Protein AF-0000000085030542 (afdb_homodimer)

Sequence (670 aa):
MNASPTVVVIPGDGIGPEVIDAALKVVRAVLGDELEIVEEQAGYSLWKKRGVTIEDETIERCREADAMLFGACTTPEDPEAKSPIVTLRKELGLYANVRPARSWPVPRPVDTEFDLVIVRENTEGLYTGCECEIHDGVTVALRKISEEGTRRVAEVACDLAEERSGRVTIVHKANVLKLTCGTFKRVAAETVERRGLEWDDEYVDAAAYKLVREPDSFDVILTSNLFGDILSDLAAGLMGSLGLAPSANLGDDAALFEPVHGSAPDIAGKGIANPVAAILSAAMMLDHLGYGEEARIIERAVEEVLREGVRTPDLGGSATTEEVAEAIAERVATGMNASPTVVVIPGDGIGPEVIDAALKVVRAVLGDELEIVEEQAGYSLWKKRGVTIEDETIERCREADAMLFGACTTPEDPEAKSPIVTLRKELGLYANVRPARSWPVPRPVDTEFDLVIVRENTEGLYTGCECEIHDGVTVALRKISEEGTRRVAEVACDLAEERSGRVTIVHKANVLKLTCGTFKRVAAETVERRGLEWDDEYVDAAAYKLVREPDSFDVILTSNLFGDILSDLAAGLMGSLGLAPSANLGDDAALFEPVHGSAPDIAGKGIANPVAAILSAAMMLDHLGYGEEARIIERAVEEVLREGVRTPDLGGSATTEEVAEAIAERVATG

Solvent-accessible surface area (backbone atoms only — not comparable to full-atom values): 32019 Å² total; per-residue (Å²): 130,86,76,57,52,36,33,34,33,28,29,42,20,51,34,9,47,61,23,39,52,31,22,50,51,33,48,33,44,66,55,52,79,52,60,42,77,43,80,50,74,30,14,36,68,38,24,76,73,71,74,39,21,57,50,70,66,53,53,52,51,51,61,72,23,69,31,34,44,40,27,16,50,42,75,62,101,39,93,81,59,60,50,41,68,62,48,48,25,54,78,52,46,18,36,27,30,40,35,55,39,48,66,58,72,56,65,45,48,44,84,76,67,34,59,32,32,39,32,15,28,48,51,44,24,58,69,58,59,48,60,49,70,81,44,94,58,31,21,30,32,42,26,39,40,35,45,67,63,31,36,58,31,34,50,54,43,44,58,52,17,68,77,56,90,32,40,36,37,40,40,34,48,39,91,63,34,51,59,34,29,34,47,43,53,50,38,30,51,51,48,37,49,75,71,73,39,49,69,53,73,40,42,50,30,57,44,42,18,37,53,60,69,44,42,56,78,45,45,30,36,37,30,46,29,65,59,30,50,30,51,50,33,30,43,17,18,50,37,31,33,48,40,64,19,24,24,37,30,36,32,93,74,36,39,39,18,24,27,70,42,66,13,56,64,90,50,34,90,68,48,46,52,52,27,52,5,31,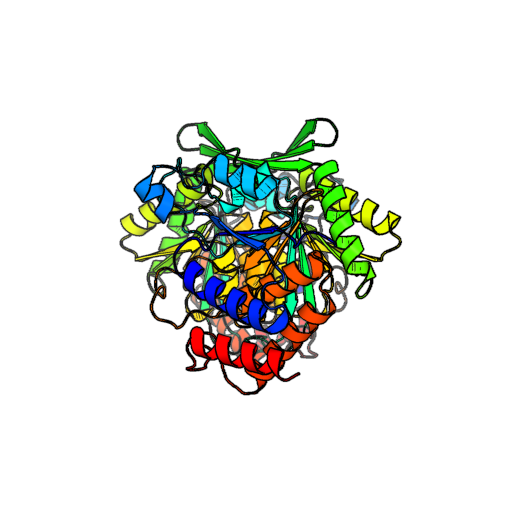33,49,8,48,25,52,46,32,36,75,73,69,36,45,69,59,20,50,42,45,54,51,22,47,50,52,37,38,60,71,55,53,26,24,50,77,57,74,29,79,34,34,25,63,53,38,30,50,52,29,21,53,40,40,58,69,107,131,86,74,58,52,36,31,33,33,29,29,42,20,51,34,8,47,60,22,38,52,32,21,51,51,33,48,34,46,66,54,51,79,52,59,41,78,43,79,50,75,31,13,37,68,37,25,75,73,70,72,39,23,55,50,70,66,55,54,52,52,51,61,72,23,69,32,34,42,40,28,16,50,42,74,61,101,38,94,81,60,60,50,42,69,62,45,49,25,54,77,53,44,18,36,27,30,41,35,55,39,48,65,58,71,55,65,47,48,44,84,75,68,34,58,32,34,39,32,15,28,47,51,44,24,59,71,58,58,48,59,49,70,81,44,94,58,31,22,32,33,42,27,38,38,37,46,66,63,31,37,59,33,33,51,55,44,44,59,53,17,66,77,56,92,30,40,37,38,41,40,36,46,40,92,61,34,51,60,34,31,34,47,41,52,50,38,30,50,52,47,37,49,74,71,73,39,49,70,53,72,41,41,49,32,56,44,42,16,38,50,60,69,44,42,57,77,45,46,28,36,37,29,45,29,65,60,29,50,31,50,50,34,29,43,17,18,51,38,33,34,50,40,62,19,24,25,36,30,36,33,94,74,36,41,38,18,25,26,69,42,67,13,57,64,91,49,35,89,68,46,45,51,52,28,53,4,32,34,50,8,48,25,52,47,32,36,75,72,69,37,47,69,61,20,50,42,46,55,52,21,47,51,50,38,37,59,72,57,54,26,25,49,78,58,75,29,80,34,33,25,64,53,38,29,50,53,29,21,52,42,40,58,67,107

Secondary structure (DSSP, 8-state):
-----EEEEEEESTTHHHHHHHHHHHHHHHHTT-SEEEE---SHHHHHHHS-SS-HHHHHHHHHSSEEEEEE-PPPS-TTPPPHHHHHHHHTT--EEEEEEE--SS--S--S--EEEEEEE-SSBGGG--EEEEETTEEEEEEEEEHHHHHHHHHHHHHHHHTTTSEEEEEE-TTTSTTHHHHHHHHHHHHHHHTT-EEEEEEHHHHHHHHHH-GGG-SEEEE-HHHHHHHHHHHHHHHT-GGG-EEEEE-SS-EEEEESS---GGGTTTT----HHHHHHHHHHHHHTT-HHHHHHHHHHHHHHHHTT---GGGT----HHHHHHHHHHHHHH-/-----EEEEEEESTTHHHHHHHHHHHHHHHHTT-SEEEE---SHHHHHHHS-SS-HHHHHHHHHSSEEEEEE-PPPS-TTPPPHHHHHHHHTT--EEEEEEE--SS--S--S--EEEEEEE-SSBGGG--EEEEETTEEEEEEEEEHHHHHHHHHHHHHHHHTTTSEEEEEE-TTTSTTHHHHHHHHHHHHHHHTT-EEEEEEHHHHHHHHHH-GGG-SEEEE-HHHHHHHHHHHHHHHT-GGG-EEEEE-SS-EEEEESS---GGGTTTT----HHHHHHHHHHHHHTT-HHHHHHHHHHHHHHHHTT---GGGT----HHHHHHHHHHHHHH-

Structure (mmCIF, N/CA/C/O backbone):
data_AF-0000000085030542-model_v1
#
loop_
_entity.id
_entity.type
_entity.pdbx_description
1 polymer 'Isopropylmalate dehydrogenase'
#
loop_
_atom_site.group_PDB
_atom_site.id
_atom_site.type_symbol
_atom_site.label_atom_id
_atom_site.label_alt_id
_atom_site.label_comp_id
_atom_site.label_asym_id
_atom_site.label_entity_id
_atom_site.label_seq_id
_atom_site.pdbx_PDB_ins_code
_atom_site.Cartn_x
_atom_site.Cartn_y
_atom_site.Cartn_z
_atom_site.occupancy
_atom_site.B_iso_or_equiv
_atom_site.auth_seq_id
_atom_site.auth_comp_id
_atom_site.auth_asym_id
_atom_site.auth_atom_id
_atom_site.pdbx_PDB_model_num
ATOM 1 N N . MET A 1 1 ? -5.758 -44.656 -20.094 1 42.31 1 MET A N 1
ATOM 2 C CA . MET A 1 1 ? -4.5 -44.188 -19.516 1 42.31 1 MET A CA 1
ATOM 3 C C . MET A 1 1 ? -4.441 -42.688 -19.5 1 42.31 1 MET A C 1
ATOM 5 O O . MET A 1 1 ? -4.555 -42.031 -20.531 1 42.31 1 MET A O 1
ATOM 9 N N . ASN A 1 2 ? -4.828 -41.844 -18.453 1 54.31 2 ASN A N 1
ATOM 10 C CA . ASN A 1 2 ? -5.102 -40.406 -18.438 1 54.31 2 ASN A CA 1
ATOM 11 C C . ASN A 1 2 ? -3.885 -39.594 -18.891 1 54.31 2 ASN A C 1
ATOM 13 O O . ASN A 1 2 ? -2.76 -39.906 -18.484 1 54.31 2 ASN A O 1
ATOM 17 N N . ALA A 1 3 ? -3.895 -38.969 -20.156 1 78.62 3 ALA A N 1
ATOM 18 C CA . ALA A 1 3 ? -2.787 -38.281 -20.812 1 78.62 3 ALA A CA 1
ATOM 19 C C . ALA A 1 3 ? -2.041 -37.375 -19.828 1 78.62 3 ALA A C 1
ATOM 21 O O . ALA A 1 3 ? -2.643 -36.844 -18.891 1 78.62 3 ALA A O 1
ATOM 22 N N . SER A 1 4 ? -0.827 -37.625 -19.766 1 91.75 4 SER A N 1
ATOM 23 C CA . SER A 1 4 ? 0.028 -36.75 -18.969 1 91.75 4 SER A CA 1
ATOM 24 C C . SER A 1 4 ? -0.328 -35.281 -19.172 1 91.75 4 SER A C 1
ATOM 26 O O . SER A 1 4 ? -0.49 -34.844 -20.297 1 91.75 4 SER A O 1
ATOM 28 N N . PRO A 1 5 ? -0.585 -34.594 -18.094 1 97.38 5 PRO A N 1
ATOM 29 C CA . PRO A 1 5 ? -0.871 -33.156 -18.25 1 97.38 5 PRO A CA 1
ATOM 30 C C . PRO A 1 5 ? 0.25 -32.406 -18.984 1 97.38 5 PRO A C 1
ATOM 32 O O . PRO A 1 5 ? 1.43 -32.688 -18.734 1 97.38 5 PRO A O 1
ATOM 35 N N . THR A 1 6 ? -0.112 -31.578 -19.844 1 98.31 6 THR A N 1
ATOM 36 C CA . THR A 1 6 ? 0.833 -30.719 -20.547 1 98.31 6 THR A CA 1
ATOM 37 C C . THR A 1 6 ? 1.009 -29.391 -19.828 1 98.31 6 THR A C 1
ATOM 39 O O . THR A 1 6 ? 0.031 -28.672 -19.562 1 98.31 6 THR A O 1
ATOM 42 N N . VAL A 1 7 ? 2.221 -29.047 -19.516 1 98.69 7 VAL A N 1
ATOM 43 C CA . VAL A 1 7 ? 2.549 -27.797 -18.844 1 98.69 7 VAL A CA 1
ATOM 44 C C . VAL A 1 7 ? 3.467 -26.953 -19.734 1 98.69 7 VAL A C 1
ATOM 46 O O . VAL A 1 7 ? 4.539 -27.406 -20.125 1 98.69 7 VAL A O 1
ATOM 49 N N . VAL A 1 8 ? 3.033 -25.766 -20.047 1 98.81 8 VAL A N 1
ATOM 50 C CA . VAL A 1 8 ? 3.912 -24.812 -20.719 1 98.81 8 VAL A CA 1
ATOM 51 C C . VAL A 1 8 ? 4.766 -24.078 -19.688 1 98.81 8 VAL A C 1
ATOM 53 O O . VAL A 1 8 ? 4.242 -23.516 -18.734 1 98.81 8 VAL A O 1
ATOM 56 N N . VAL A 1 9 ? 6.02 -24.141 -19.891 1 98.81 9 VAL A N 1
ATOM 57 C CA . VAL A 1 9 ? 6.965 -23.469 -19 1 98.81 9 VAL A CA 1
ATOM 58 C C . VAL A 1 9 ? 7.621 -22.297 -19.719 1 98.81 9 VAL A C 1
ATOM 60 O O . VAL A 1 9 ? 8.156 -22.469 -20.812 1 98.81 9 VAL A O 1
ATOM 63 N N . ILE A 1 10 ? 7.543 -21.141 -19.109 1 98.5 10 ILE A N 1
ATOM 64 C CA . ILE A 1 10 ? 8.18 -19.938 -19.625 1 98.5 10 ILE A CA 1
ATOM 65 C C . ILE A 1 10 ? 9.133 -19.359 -18.578 1 98.5 10 ILE A C 1
ATOM 67 O O . ILE A 1 10 ? 8.727 -18.562 -17.719 1 98.5 10 ILE A O 1
ATOM 71 N N . PRO A 1 11 ? 10.367 -19.672 -18.672 1 98.25 11 PRO A N 1
ATOM 72 C CA . PRO A 1 11 ? 11.312 -19.203 -17.656 1 98.25 11 PRO A CA 1
ATOM 73 C C . PRO A 1 11 ? 11.438 -17.688 -17.625 1 98.25 11 PRO A C 1
ATOM 75 O O . PRO A 1 11 ? 11.547 -17.094 -16.562 1 98.25 11 PRO A O 1
ATOM 78 N N . GLY A 1 12 ? 11.438 -17.078 -18.797 1 97.06 12 GLY A N 1
ATOM 79 C CA . GLY A 1 12 ? 11.461 -15.625 -18.906 1 97.06 12 GLY A CA 1
ATOM 80 C C . GLY A 1 12 ? 12.852 -15.039 -18.781 1 97.06 12 GLY A C 1
ATOM 81 O O . GLY A 1 12 ? 13.781 -15.484 -19.438 1 97.06 12 GLY A O 1
ATOM 82 N N . ASP A 1 13 ? 13.031 -14 -18.016 1 97.44 13 ASP A N 1
ATOM 83 C CA . ASP A 1 13 ? 14.242 -13.18 -17.984 1 97.44 13 ASP A CA 1
ATOM 84 C C . ASP A 1 13 ? 14.82 -13.141 -16.562 1 97.44 13 ASP A C 1
ATOM 86 O O . ASP A 1 13 ? 14.156 -13.523 -15.602 1 97.44 13 ASP A O 1
ATOM 90 N N . GLY A 1 14 ? 16.094 -12.648 -16.469 1 97.25 14 GLY A N 1
ATOM 91 C CA . GLY A 1 14 ? 16.719 -12.469 -15.18 1 97.25 14 GLY A CA 1
ATOM 92 C C . GLY A 1 14 ? 16.906 -13.766 -14.414 1 97.25 14 GLY A C 1
ATOM 93 O O . GLY A 1 14 ? 17.453 -14.734 -14.945 1 97.25 14 GLY A O 1
ATOM 94 N N . ILE A 1 15 ? 16.359 -13.734 -13.211 1 98.44 15 ILE A N 1
ATOM 95 C CA . ILE A 1 15 ? 16.531 -14.906 -12.367 1 98.44 15 ILE A CA 1
ATOM 96 C C . ILE A 1 15 ? 15.508 -15.977 -12.75 1 98.44 15 ILE A C 1
ATOM 98 O O . ILE A 1 15 ? 15.539 -17.094 -12.219 1 98.44 15 ILE A O 1
ATOM 102 N N . GLY A 1 16 ? 14.586 -15.68 -13.664 1 98.31 16 GLY A N 1
ATOM 103 C CA . GLY A 1 16 ? 13.516 -16.578 -14.055 1 98.31 16 GLY A CA 1
ATOM 104 C C . GLY A 1 16 ? 14.008 -17.969 -14.406 1 98.31 16 GLY A C 1
ATOM 105 O O . GLY A 1 16 ? 13.562 -18.953 -13.82 1 98.31 16 GLY A O 1
ATOM 106 N N . PRO A 1 17 ? 14.961 -18.062 -15.328 1 98.06 17 PRO A N 1
ATOM 107 C CA . PRO A 1 17 ? 15.484 -19.375 -15.719 1 98.06 17 PRO A CA 1
ATOM 108 C C . PRO A 1 17 ? 16.047 -20.156 -14.531 1 98.06 17 PRO A C 1
ATOM 110 O O . PRO A 1 17 ? 15.797 -21.359 -14.406 1 98.06 17 PRO A O 1
ATOM 113 N N . GLU A 1 18 ? 16.734 -19.5 -13.602 1 98.5 18 GLU A N 1
ATOM 114 C CA . GLU A 1 18 ? 17.344 -20.172 -12.469 1 98.5 18 GLU A CA 1
ATOM 115 C C . GLU A 1 18 ? 16.297 -20.719 -11.516 1 98.5 18 GLU A C 1
ATOM 117 O O . GLU A 1 18 ? 16.391 -21.875 -11.094 1 98.5 18 GLU A O 1
ATOM 122 N N . VAL A 1 19 ? 15.273 -19.953 -11.219 1 98.81 19 VAL A N 1
ATOM 123 C CA . VAL A 1 19 ? 14.312 -20.375 -10.211 1 98.81 19 VAL A CA 1
ATOM 124 C C . VAL A 1 19 ? 13.344 -21.391 -10.805 1 98.81 19 VAL A C 1
ATOM 126 O O . VAL A 1 19 ? 12.867 -22.297 -10.109 1 98.81 19 VAL A O 1
ATOM 129 N N . ILE A 1 20 ? 13.062 -21.281 -12.109 1 98.81 20 ILE A N 1
ATOM 130 C CA . ILE A 1 20 ? 12.195 -22.25 -12.766 1 98.81 20 ILE A CA 1
ATOM 131 C C . ILE A 1 20 ? 12.898 -23.594 -12.859 1 98.81 20 ILE A C 1
ATOM 133 O O . ILE A 1 20 ? 12.281 -24.656 -12.648 1 98.81 20 ILE A O 1
ATOM 137 N N . ASP A 1 21 ? 14.203 -23.547 -13.203 1 98.62 21 ASP A N 1
ATOM 138 C CA . ASP A 1 21 ? 14.977 -24.781 -13.203 1 98.62 21 ASP A CA 1
ATOM 139 C C . ASP A 1 21 ? 14.922 -25.469 -11.836 1 98.62 21 ASP A C 1
ATOM 141 O O . ASP A 1 21 ? 14.766 -26.688 -11.75 1 98.62 21 ASP A O 1
ATOM 145 N N . ALA A 1 22 ? 15.07 -24.688 -10.812 1 98.88 22 ALA A N 1
ATOM 146 C CA . ALA A 1 22 ? 14.992 -25.203 -9.445 1 98.88 22 ALA A CA 1
ATOM 147 C C . ALA A 1 22 ? 13.625 -25.828 -9.18 1 98.88 22 ALA A C 1
ATOM 149 O O . ALA A 1 22 ? 13.539 -26.922 -8.602 1 98.88 22 ALA A O 1
ATOM 150 N N . ALA A 1 23 ? 12.562 -25.156 -9.562 1 98.88 23 ALA A N 1
ATOM 151 C CA . ALA A 1 23 ? 11.211 -25.641 -9.352 1 98.88 23 ALA A CA 1
ATOM 152 C C . ALA A 1 23 ? 10.984 -26.969 -10.078 1 98.88 23 ALA A C 1
ATOM 154 O O . ALA A 1 23 ? 10.406 -27.906 -9.516 1 98.88 23 ALA A O 1
ATOM 155 N N . LEU A 1 24 ? 11.461 -27.047 -11.328 1 98.75 24 LEU A N 1
ATOM 156 C CA . LEU A 1 24 ? 11.266 -28.25 -12.125 1 98.75 24 LEU A CA 1
ATOM 157 C C . LEU A 1 24 ? 12.055 -29.422 -11.547 1 98.75 24 LEU A C 1
ATOM 159 O O . LEU A 1 24 ? 11.617 -30.578 -11.617 1 98.75 24 LEU A O 1
ATOM 163 N N . LYS A 1 25 ? 13.242 -29.109 -10.992 1 98.5 25 LYS A N 1
ATOM 164 C CA . LYS A 1 25 ? 14.016 -30.141 -10.312 1 98.5 25 LYS A CA 1
ATOM 165 C C . LYS A 1 25 ? 13.211 -30.781 -9.188 1 98.5 25 LYS A C 1
ATOM 167 O O . LYS A 1 25 ? 13.18 -32 -9.055 1 98.5 25 LYS A O 1
ATOM 172 N N . VAL A 1 26 ? 12.586 -29.969 -8.398 1 98.81 26 VAL A N 1
ATOM 173 C CA . VAL A 1 26 ? 11.797 -30.438 -7.266 1 98.81 26 VAL A CA 1
ATOM 174 C C . VAL A 1 26 ? 10.578 -31.203 -7.77 1 98.81 26 VAL A C 1
ATOM 176 O O . VAL A 1 26 ? 10.211 -32.25 -7.215 1 98.81 26 VAL A O 1
ATOM 179 N N . VAL A 1 27 ? 9.898 -30.719 -8.82 1 98.62 27 VAL A N 1
ATOM 180 C CA . VAL A 1 27 ? 8.734 -31.375 -9.406 1 98.62 27 VAL A CA 1
ATOM 181 C C . VAL A 1 27 ? 9.109 -32.75 -9.906 1 98.62 27 VAL A C 1
ATOM 183 O O . VAL A 1 27 ? 8.375 -33.719 -9.68 1 98.62 27 VAL A O 1
ATOM 186 N N . ARG A 1 28 ? 10.266 -32.875 -10.57 1 97.69 28 ARG A N 1
ATOM 187 C CA . ARG A 1 28 ? 10.727 -34.156 -11.094 1 97.69 28 ARG A CA 1
ATOM 188 C C . ARG A 1 28 ? 11.031 -35.125 -9.961 1 97.69 28 ARG A C 1
ATOM 190 O O . ARG A 1 28 ? 10.82 -36.344 -10.102 1 97.69 28 ARG A O 1
ATOM 197 N N . ALA A 1 29 ? 11.477 -34.562 -8.875 1 97.94 29 ALA A N 1
ATOM 198 C CA . ALA A 1 29 ? 11.812 -35.406 -7.727 1 97.94 29 ALA A CA 1
ATOM 199 C C . ALA A 1 29 ? 10.562 -36.062 -7.156 1 97.94 29 ALA A C 1
ATOM 201 O O . ALA A 1 29 ? 10.633 -37.188 -6.617 1 97.94 29 ALA A O 1
ATOM 202 N N . VAL A 1 30 ? 9.453 -35.406 -7.277 1 96.44 30 VAL A N 1
ATOM 203 C CA . VAL A 1 30 ? 8.266 -35.938 -6.621 1 96.44 30 VAL A CA 1
ATOM 204 C C . VAL A 1 30 ? 7.402 -36.688 -7.637 1 96.44 30 VAL A C 1
ATOM 206 O O . VAL A 1 30 ? 6.746 -37.656 -7.297 1 96.44 30 VAL A O 1
ATOM 209 N N . LEU A 1 31 ? 7.441 -36.312 -8.969 1 96.19 31 LEU A N 1
ATOM 210 C CA . LEU A 1 31 ? 6.508 -36.844 -9.938 1 96.19 31 LEU A CA 1
ATOM 211 C C . LEU A 1 31 ? 7.25 -37.594 -11.039 1 96.19 31 LEU A C 1
ATOM 213 O O . LEU A 1 31 ? 6.629 -38.25 -11.883 1 96.19 31 LEU A O 1
ATOM 217 N N . GLY A 1 32 ? 8.539 -37.531 -11.039 1 94.81 32 GLY A N 1
ATOM 218 C CA . GLY A 1 32 ? 9.273 -38.094 -12.164 1 94.81 32 GLY A CA 1
ATOM 219 C C . GLY A 1 32 ? 8.969 -37.406 -13.477 1 94.81 32 GLY A C 1
ATOM 220 O O . GLY A 1 32 ? 9.023 -36.156 -13.562 1 94.81 32 GLY A O 1
ATOM 221 N N . ASP A 1 33 ? 8.633 -38.188 -14.492 1 93.31 33 ASP A N 1
ATOM 222 C CA . ASP A 1 33 ? 8.383 -37.625 -15.82 1 93.31 33 ASP A CA 1
ATOM 223 C C . ASP A 1 33 ? 6.891 -37.656 -16.141 1 93.31 33 ASP A C 1
ATOM 225 O O . ASP A 1 33 ? 6.504 -37.781 -17.312 1 93.31 33 ASP A O 1
ATOM 229 N N . GLU A 1 34 ? 6.121 -37.5 -15.172 1 94.56 34 GLU A N 1
ATOM 230 C CA . GLU A 1 34 ? 4.672 -37.594 -15.328 1 94.56 34 GLU A CA 1
ATOM 231 C C . GLU A 1 34 ? 4.117 -36.406 -16.094 1 94.56 34 GLU A C 1
ATOM 233 O O . GLU A 1 34 ? 3.062 -36.5 -16.719 1 94.56 34 GLU A O 1
ATOM 238 N N . LEU A 1 35 ? 4.75 -35.281 -16.047 1 97.25 35 LEU A N 1
ATOM 239 C CA . LEU A 1 35 ? 4.281 -34.062 -16.719 1 97.25 35 LEU A CA 1
ATOM 240 C C . LEU A 1 35 ? 4.961 -33.906 -18.078 1 97.25 35 LEU A C 1
ATOM 242 O O . LEU A 1 35 ? 6.156 -34.188 -18.219 1 97.25 35 LEU A O 1
ATOM 246 N N . GLU A 1 36 ? 4.211 -33.625 -19.047 1 97.81 36 GLU A N 1
ATOM 247 C CA . GLU A 1 36 ? 4.777 -33.188 -20.328 1 97.81 36 GLU A CA 1
ATOM 248 C C . GLU A 1 36 ? 5.113 -31.688 -20.297 1 97.81 36 GLU A C 1
ATOM 250 O O . GLU A 1 36 ? 4.211 -30.844 -20.266 1 97.81 36 GLU A O 1
ATOM 255 N N . ILE A 1 37 ? 6.352 -31.375 -20.391 1 97.88 37 ILE A N 1
ATOM 256 C CA . ILE A 1 37 ? 6.801 -30 -20.266 1 97.88 37 ILE A CA 1
ATOM 257 C C . ILE A 1 37 ? 7.105 -29.422 -21.656 1 97.88 37 ILE A C 1
ATOM 259 O O . ILE A 1 37 ? 7.859 -30.016 -22.422 1 97.88 37 ILE A O 1
ATOM 263 N N . VAL A 1 38 ? 6.516 -28.328 -21.969 1 98.19 38 VAL A N 1
ATOM 264 C CA . VAL A 1 38 ? 6.797 -27.578 -23.188 1 98.19 38 VAL A CA 1
ATOM 265 C C . VAL A 1 38 ? 7.383 -26.219 -22.844 1 98.19 38 VAL A C 1
ATOM 267 O O . VAL A 1 38 ? 6.711 -25.391 -22.219 1 98.19 38 VAL A O 1
ATOM 270 N N . GLU A 1 39 ? 8.578 -25.969 -23.266 1 98.06 39 GLU A N 1
ATOM 271 C CA . GLU A 1 39 ? 9.227 -24.703 -22.938 1 98.06 39 GLU A CA 1
ATOM 272 C C . GLU A 1 39 ? 8.984 -23.656 -24.016 1 98.06 39 GLU A C 1
ATOM 274 O O . GLU A 1 39 ? 9.055 -23.953 -25.203 1 98.06 39 GLU A O 1
ATOM 279 N N . GLU A 1 40 ? 8.602 -22.484 -23.656 1 97.88 40 GLU A N 1
ATOM 280 C CA . GLU A 1 40 ? 8.391 -21.344 -24.531 1 97.88 40 GLU A CA 1
ATOM 281 C C . GLU A 1 40 ? 9.188 -20.125 -24.062 1 97.88 40 GLU A C 1
ATOM 283 O O . GLU A 1 40 ? 9.672 -20.094 -22.938 1 97.88 40 GLU A O 1
ATOM 288 N N . GLN A 1 41 ? 9.305 -19.188 -24.969 1 96.56 41 GLN A N 1
ATOM 289 C CA . GLN A 1 41 ? 10.047 -17.969 -24.672 1 96.56 41 GLN A CA 1
ATOM 290 C C . GLN A 1 41 ? 9.109 -16.766 -24.594 1 96.56 41 GLN A C 1
ATOM 292 O O . GLN A 1 41 ? 8.125 -16.688 -25.344 1 96.56 41 GLN A O 1
ATOM 297 N N . ALA A 1 42 ? 9.438 -15.867 -23.719 1 96.81 42 ALA A N 1
ATOM 298 C CA . ALA A 1 42 ? 8.766 -14.578 -23.594 1 96.81 42 ALA A CA 1
ATOM 299 C C . ALA A 1 42 ? 9.625 -13.578 -22.828 1 96.81 42 ALA A C 1
ATOM 301 O O . ALA A 1 42 ? 10.547 -13.969 -22.109 1 96.81 42 ALA A O 1
ATOM 302 N N . GLY A 1 43 ? 9.336 -12.297 -23.016 1 95.44 43 GLY A N 1
ATOM 303 C CA . GLY A 1 43 ? 10 -11.258 -22.25 1 95.44 43 GLY A CA 1
ATOM 304 C C . GLY A 1 43 ? 11.047 -10.5 -23.031 1 95.44 43 GLY A C 1
ATOM 305 O O . GLY A 1 43 ? 10.945 -10.375 -24.25 1 95.44 43 GLY A O 1
ATOM 306 N N . TYR A 1 44 ? 11.961 -9.953 -22.297 1 94.81 44 TYR A N 1
ATOM 307 C CA . TYR A 1 44 ? 12.969 -9.039 -22.828 1 94.81 44 TYR A CA 1
ATOM 308 C C . TYR A 1 44 ? 13.859 -9.742 -23.844 1 94.81 44 TYR A C 1
ATOM 310 O O . TYR A 1 44 ? 14.18 -9.18 -24.891 1 94.81 44 TYR A O 1
ATOM 318 N N . SER A 1 45 ? 14.242 -10.922 -23.5 1 93 45 SER A N 1
ATOM 319 C CA . SER A 1 45 ? 15.133 -11.656 -24.391 1 93 45 SER A CA 1
ATOM 320 C C . SER A 1 45 ? 14.477 -11.898 -25.75 1 93 45 SER A C 1
ATOM 322 O O . SER A 1 45 ? 15.133 -11.797 -26.797 1 93 45 SER A O 1
ATOM 324 N N . LEU A 1 46 ? 13.219 -12.25 -25.766 1 95.19 46 LEU A N 1
ATOM 325 C CA . LEU A 1 46 ? 12.492 -12.438 -27.016 1 95.19 46 LEU A CA 1
ATOM 326 C C . LEU A 1 46 ? 12.328 -11.117 -27.75 1 95.19 46 LEU A C 1
ATOM 328 O O . LEU A 1 46 ? 12.461 -11.062 -28.969 1 95.19 46 LEU A O 1
ATOM 332 N N . TRP A 1 47 ? 12.016 -10.07 -27 1 95.5 47 TRP A N 1
ATOM 333 C CA . TRP A 1 47 ? 11.859 -8.742 -27.578 1 95.5 47 TRP A CA 1
ATOM 334 C C . TRP A 1 47 ? 13.133 -8.297 -28.281 1 95.5 47 TRP A C 1
ATOM 336 O O . TRP A 1 47 ? 13.086 -7.734 -29.375 1 95.5 47 TRP A O 1
ATOM 346 N N . LYS A 1 48 ? 14.273 -8.5 -27.688 1 94.38 48 LYS A N 1
ATOM 347 C CA . LYS A 1 48 ? 15.562 -8.148 -28.297 1 94.38 48 LYS A CA 1
ATOM 348 C C . LYS A 1 48 ? 15.781 -8.891 -29.609 1 94.38 48 LYS A C 1
ATOM 350 O O . LYS A 1 48 ? 16.359 -8.344 -30.547 1 94.38 48 LYS A O 1
ATOM 355 N N . LYS A 1 49 ? 15.32 -10.094 -29.641 1 94.81 49 LYS A N 1
ATOM 356 C CA . LYS A 1 49 ? 15.578 -10.961 -30.781 1 94.81 49 LYS A CA 1
ATOM 357 C C . LYS A 1 49 ? 14.555 -10.734 -31.891 1 94.81 49 LYS A C 1
ATOM 359 O O . LYS A 1 49 ? 14.898 -10.766 -33.062 1 94.81 49 LYS A O 1
ATOM 364 N N . ARG A 1 50 ? 13.312 -10.578 -31.484 1 94.56 50 ARG A N 1
ATOM 365 C CA . ARG A 1 50 ? 12.258 -10.664 -32.5 1 94.56 50 ARG A CA 1
ATOM 366 C C . ARG A 1 50 ? 11.383 -9.422 -32.469 1 94.56 50 ARG A C 1
ATOM 368 O O . ARG A 1 50 ? 10.469 -9.289 -33.281 1 94.56 50 ARG A O 1
ATOM 375 N N . GLY A 1 51 ? 11.516 -8.555 -31.516 1 93.38 51 GLY A N 1
ATOM 376 C CA . GLY A 1 51 ? 10.773 -7.301 -31.469 1 93.38 51 GLY A CA 1
ATOM 377 C C . GLY A 1 51 ? 9.445 -7.414 -30.734 1 93.38 51 GLY A C 1
ATOM 378 O O . GLY A 1 51 ? 8.695 -6.441 -30.641 1 93.38 51 GLY A O 1
ATOM 379 N N . VAL A 1 52 ? 9.156 -8.672 -30.219 1 94.69 52 VAL A N 1
ATOM 380 C CA . VAL A 1 52 ? 7.938 -8.867 -29.453 1 94.69 52 VAL A CA 1
ATOM 381 C C . VAL A 1 52 ? 8.273 -9.539 -28.125 1 94.69 52 VAL A C 1
ATOM 383 O O . VAL A 1 52 ? 9.266 -10.266 -28.016 1 94.69 52 VAL A O 1
ATOM 386 N N . THR A 1 53 ? 7.457 -9.281 -27.125 1 95.94 53 THR A N 1
ATOM 387 C CA . THR A 1 53 ? 7.723 -9.852 -25.812 1 95.94 53 THR A CA 1
ATOM 388 C C . THR A 1 53 ? 7.043 -11.211 -25.672 1 95.94 53 THR A C 1
ATOM 390 O O . THR A 1 53 ? 7.355 -11.969 -24.75 1 95.94 53 THR A O 1
ATOM 393 N N . ILE A 1 54 ? 6.137 -11.531 -26.547 1 96.81 54 ILE A N 1
ATOM 394 C CA . ILE A 1 54 ? 5.441 -12.812 -26.547 1 96.81 54 ILE A CA 1
ATOM 395 C C . ILE A 1 54 ? 4.824 -13.055 -27.938 1 96.81 54 ILE A C 1
ATOM 397 O O . ILE A 1 54 ? 4.297 -12.125 -28.547 1 96.81 54 ILE A O 1
ATOM 401 N N . GLU A 1 55 ? 4.91 -14.227 -28.406 1 96.81 55 GLU A N 1
ATOM 402 C CA . GLU A 1 55 ? 4.379 -14.594 -29.719 1 96.81 55 GLU A CA 1
ATOM 403 C C . GLU A 1 55 ? 2.961 -15.141 -29.609 1 96.81 55 GLU A C 1
ATOM 405 O O . GLU A 1 55 ? 2.604 -15.758 -28.609 1 96.81 55 GLU A O 1
ATOM 410 N N . ASP A 1 56 ? 2.199 -14.945 -30.672 1 97.12 56 ASP A N 1
ATOM 411 C CA . ASP A 1 56 ? 0.836 -15.461 -30.719 1 97.12 56 ASP A CA 1
ATOM 412 C C . ASP A 1 56 ? 0.821 -16.984 -30.578 1 97.12 56 ASP A C 1
ATOM 414 O O . ASP A 1 56 ? -0.079 -17.547 -29.938 1 97.12 56 ASP A O 1
ATOM 418 N N . GLU A 1 57 ? 1.809 -17.562 -31.156 1 97.5 57 GLU A N 1
ATOM 419 C CA . GLU A 1 57 ? 1.91 -19.016 -31.062 1 97.5 57 GLU A CA 1
ATOM 420 C C . GLU A 1 57 ? 2.092 -19.484 -29.625 1 97.5 57 GLU A C 1
ATOM 422 O O . GLU A 1 57 ? 1.552 -20.516 -29.219 1 97.5 57 GLU A O 1
ATOM 427 N N . THR A 1 58 ? 2.904 -18.75 -28.906 1 97.81 58 THR A N 1
ATOM 428 C CA . THR A 1 58 ? 3.098 -19.062 -27.484 1 97.81 58 THR A CA 1
ATOM 429 C C . THR A 1 58 ? 1.781 -18.938 -26.734 1 97.81 58 THR A C 1
ATOM 431 O O . THR A 1 58 ? 1.46 -19.797 -25.891 1 97.81 58 THR A O 1
ATOM 434 N N . ILE A 1 59 ? 0.994 -17.906 -26.969 1 98.19 59 ILE A N 1
ATOM 435 C CA . ILE A 1 59 ? -0.296 -17.688 -26.312 1 98.19 59 ILE A CA 1
ATOM 436 C C . ILE A 1 59 ? -1.229 -18.859 -26.625 1 98.19 59 ILE A C 1
ATOM 438 O O . ILE A 1 59 ? -1.932 -19.359 -25.75 1 98.19 59 ILE A O 1
ATOM 442 N N . GLU A 1 60 ? -1.214 -19.297 -27.875 1 98 60 GLU A N 1
ATOM 443 C CA . GLU A 1 60 ? -2.057 -20.422 -28.281 1 98 60 GLU A CA 1
ATOM 444 C C . GLU A 1 60 ? -1.646 -21.703 -27.578 1 98 60 GLU A C 1
ATOM 446 O O . GLU A 1 60 ? -2.498 -22.516 -27.203 1 98 60 GLU A O 1
ATOM 451 N N . ARG A 1 61 ? -0.355 -21.922 -27.484 1 98.06 61 ARG A N 1
ATOM 452 C CA . ARG A 1 61 ? 0.122 -23.109 -26.766 1 98.06 61 ARG A CA 1
ATOM 453 C C . ARG A 1 61 ? -0.298 -23.062 -25.297 1 98.06 61 ARG A C 1
ATOM 455 O O . ARG A 1 61 ? -0.654 -24.078 -24.719 1 98.06 61 ARG A O 1
ATOM 462 N N . CYS A 1 62 ? -0.204 -21.891 -24.75 1 98.44 62 CYS A N 1
ATOM 463 C CA . CYS A 1 62 ? -0.635 -21.703 -23.359 1 98.44 62 CYS A CA 1
ATOM 464 C C . CYS A 1 62 ? -2.121 -22 -23.203 1 98.44 62 CYS A C 1
ATOM 466 O O . CYS A 1 62 ? -2.539 -22.609 -22.219 1 98.44 62 CYS A O 1
ATOM 468 N N . ARG A 1 63 ? -2.9 -21.562 -24.156 1 97.81 63 ARG A N 1
ATOM 469 C CA . ARG A 1 63 ? -4.344 -21.781 -24.141 1 97.81 63 ARG A CA 1
ATOM 470 C C . ARG A 1 63 ? -4.684 -23.266 -24.156 1 97.81 63 ARG A C 1
ATOM 472 O O . ARG A 1 63 ? -5.672 -23.688 -23.547 1 97.81 63 ARG A O 1
ATOM 479 N N . GLU A 1 64 ? -3.904 -24.078 -24.828 1 97.19 64 GLU A N 1
ATOM 480 C CA . GLU A 1 64 ? -4.176 -25.5 -25.016 1 97.19 64 GLU A CA 1
ATOM 481 C C . GLU A 1 64 ? -3.594 -26.328 -23.875 1 97.19 64 GLU A C 1
ATOM 483 O O . GLU A 1 64 ? -3.953 -27.484 -23.703 1 97.19 64 GLU A O 1
ATOM 488 N N . ALA A 1 65 ? -2.725 -25.734 -23.109 1 98.25 65 ALA A N 1
ATOM 489 C CA . ALA A 1 65 ? -2.033 -26.453 -22.047 1 98.25 65 ALA A CA 1
ATOM 490 C C . ALA A 1 65 ? -2.943 -26.656 -20.828 1 98.25 65 ALA A C 1
ATOM 492 O O . ALA A 1 65 ? -3.947 -25.953 -20.688 1 98.25 65 ALA A O 1
ATOM 493 N N . ASP A 1 66 ? -2.592 -27.625 -20 1 98.44 66 ASP A N 1
ATOM 494 C CA . ASP A 1 66 ? -3.344 -27.875 -18.781 1 98.44 66 ASP A CA 1
ATOM 495 C C . ASP A 1 66 ? -2.955 -26.875 -17.688 1 98.44 66 ASP A C 1
ATOM 497 O O . ASP A 1 66 ? -3.746 -26.578 -16.797 1 98.44 66 ASP A O 1
ATOM 501 N N . ALA A 1 67 ? -1.759 -26.344 -17.766 1 98.69 67 ALA A N 1
ATOM 502 C CA . ALA A 1 67 ? -1.261 -25.328 -16.844 1 98.69 67 ALA A CA 1
ATOM 503 C C . ALA A 1 67 ? -0.013 -24.641 -17.406 1 98.69 67 ALA A C 1
ATOM 505 O O . ALA A 1 67 ? 0.582 -25.125 -18.375 1 98.69 67 ALA A O 1
ATOM 506 N N . MET A 1 68 ? 0.333 -23.516 -16.812 1 98.88 68 MET A N 1
ATOM 507 C CA . MET A 1 68 ? 1.552 -22.797 -17.156 1 98.88 68 MET A CA 1
ATOM 508 C C . MET A 1 68 ? 2.391 -22.5 -15.922 1 98.88 68 MET A C 1
ATOM 510 O O . MET A 1 68 ? 1.848 -22.219 -14.852 1 98.88 68 MET A O 1
ATOM 514 N N . LEU A 1 69 ? 3.648 -22.609 -16.031 1 98.88 69 LEU A N 1
ATOM 515 C CA . LEU A 1 69 ? 4.613 -22.156 -15.047 1 98.88 69 LEU A CA 1
ATOM 516 C C . LEU A 1 69 ? 5.508 -21.062 -15.617 1 98.88 69 LEU A C 1
ATOM 518 O O . LEU A 1 69 ? 6.211 -21.281 -16.609 1 98.88 69 LEU A O 1
ATOM 522 N N . PHE A 1 70 ? 5.406 -19.906 -15.008 1 98.75 70 PHE A N 1
ATOM 523 C CA . PHE A 1 70 ? 6.066 -18.719 -15.516 1 98.75 70 PHE A CA 1
ATOM 524 C C . PHE A 1 70 ? 7.117 -18.219 -14.531 1 98.75 70 PHE A C 1
ATOM 526 O O . PHE A 1 70 ? 6.855 -18.125 -13.336 1 98.75 70 PHE A O 1
ATOM 533 N N . GLY A 1 71 ? 8.344 -17.906 -14.992 1 98.19 71 GLY A N 1
ATOM 534 C CA . GLY A 1 71 ? 9.406 -17.406 -14.133 1 98.19 71 GLY A CA 1
ATOM 535 C C . GLY A 1 71 ? 9.289 -15.93 -13.836 1 98.19 71 GLY A C 1
ATOM 536 O O . GLY A 1 71 ? 8.641 -15.531 -12.867 1 98.19 71 GLY A O 1
ATOM 537 N N . ALA A 1 72 ? 9.906 -15.117 -14.633 1 96.44 72 ALA A N 1
ATOM 538 C CA . ALA A 1 72 ? 9.859 -13.664 -14.5 1 96.44 72 ALA A CA 1
ATOM 539 C C . ALA A 1 72 ? 10.141 -12.984 -15.844 1 96.44 72 ALA A C 1
ATOM 541 O O . ALA A 1 72 ? 10.688 -13.609 -16.75 1 96.44 72 ALA A O 1
ATOM 542 N N . CYS A 1 73 ? 9.688 -11.797 -15.953 1 93.56 73 CYS A N 1
ATOM 543 C CA . CYS A 1 73 ? 9.969 -11.07 -17.188 1 93.56 73 CYS A CA 1
ATOM 544 C C . CYS A 1 73 ? 10.453 -9.656 -16.875 1 93.56 73 CYS A C 1
ATOM 546 O O . CYS A 1 73 ? 10.047 -9.055 -15.891 1 93.56 73 CYS A O 1
ATOM 548 N N . THR A 1 74 ? 11.336 -9.219 -17.656 1 90.44 74 THR A N 1
ATOM 549 C CA . THR A 1 74 ? 11.75 -7.816 -17.656 1 90.44 74 THR A CA 1
ATOM 550 C C . THR A 1 74 ? 11.008 -7.039 -18.734 1 90.44 74 THR A C 1
ATOM 552 O O . THR A 1 74 ? 10.992 -7.453 -19.906 1 90.44 74 THR A O 1
ATOM 555 N N . THR A 1 75 ? 10.375 -5.988 -18.344 1 80.81 75 THR A N 1
ATOM 556 C CA . THR A 1 75 ? 9.68 -5.172 -19.328 1 80.81 75 THR A CA 1
ATOM 557 C C . THR A 1 75 ? 10.648 -4.223 -20.031 1 80.81 75 THR A C 1
ATOM 559 O O . THR A 1 75 ? 11.375 -3.469 -19.375 1 80.81 75 THR A O 1
ATOM 562 N N . PRO A 1 76 ? 10.703 -4.297 -21.359 1 85.12 76 PRO A N 1
ATOM 563 C CA . PRO A 1 76 ? 11.57 -3.361 -22.094 1 85.12 76 PRO A CA 1
ATOM 564 C C . PRO A 1 76 ? 11.188 -1.901 -21.859 1 85.12 76 PRO A C 1
ATOM 566 O O . PRO A 1 76 ? 10.031 -1.605 -21.531 1 85.12 76 PRO A O 1
ATOM 569 N N . GLU A 1 77 ? 12.234 -0.972 -21.953 1 76.81 77 GLU A N 1
ATOM 570 C CA . GLU A 1 77 ? 11.961 0.46 -21.875 1 76.81 77 GLU A CA 1
ATOM 571 C C . GLU A 1 77 ? 11.32 0.975 -23.156 1 76.81 77 GLU A C 1
ATOM 573 O O . GLU A 1 77 ? 11.875 1.856 -23.828 1 76.81 77 GLU A O 1
ATOM 578 N N . ASP A 1 78 ? 10.477 0.265 -23.719 1 82.25 78 ASP A N 1
ATOM 579 C CA . ASP A 1 78 ? 9.688 0.548 -24.922 1 82.25 78 ASP A CA 1
ATOM 580 C C . ASP A 1 78 ? 8.211 0.7 -24.578 1 82.25 78 ASP A C 1
ATOM 582 O O . ASP A 1 78 ? 7.559 -0.264 -24.172 1 82.25 78 ASP A O 1
ATOM 586 N N . PRO A 1 79 ? 7.82 1.955 -24.734 1 78.12 79 PRO A N 1
ATOM 587 C CA . PRO A 1 79 ? 6.426 2.219 -24.375 1 78.12 79 PRO A CA 1
ATOM 588 C C . PRO A 1 79 ? 5.441 1.341 -25.141 1 78.12 79 PRO A C 1
ATOM 590 O O . PRO A 1 79 ? 4.309 1.142 -24.688 1 78.12 79 PRO A O 1
ATOM 593 N N . GLU A 1 80 ? 5.855 0.803 -26.188 1 81.81 80 GLU A N 1
ATOM 594 C CA . GLU A 1 80 ? 4.969 -0.013 -27.016 1 81.81 80 GLU A CA 1
ATOM 595 C C . GLU A 1 80 ? 5.062 -1.487 -26.641 1 81.81 80 GLU A C 1
ATOM 597 O O . GLU A 1 80 ? 4.215 -2.291 -27.031 1 81.81 80 GLU A O 1
ATOM 602 N N . ALA A 1 81 ? 6.105 -1.785 -25.938 1 86.94 81 ALA A N 1
ATOM 603 C CA . ALA A 1 81 ? 6.277 -3.18 -25.547 1 86.94 81 ALA A CA 1
ATOM 604 C C . ALA A 1 81 ? 5.254 -3.58 -24.484 1 86.94 81 ALA A C 1
ATOM 606 O O . ALA A 1 81 ? 5.02 -2.838 -23.531 1 86.94 81 ALA A O 1
ATOM 607 N N . LYS A 1 82 ? 4.648 -4.746 -24.797 1 86.81 82 LYS A N 1
ATOM 608 C CA . LYS A 1 82 ? 3.654 -5.25 -23.859 1 86.81 82 LYS A CA 1
ATOM 609 C C . LYS A 1 82 ? 4.285 -6.219 -22.859 1 86.81 82 LYS A C 1
ATOM 611 O O . LYS A 1 82 ? 5.266 -6.895 -23.172 1 86.81 82 LYS A O 1
ATOM 616 N N . SER A 1 83 ? 3.76 -6.215 -21.625 1 89.5 83 SER A N 1
ATOM 617 C CA . SER A 1 83 ? 4.148 -7.23 -20.656 1 89.5 83 SER A CA 1
ATOM 618 C C . SER A 1 83 ? 3.609 -8.602 -21.031 1 89.5 83 SER A C 1
ATOM 620 O O . SER A 1 83 ? 2.406 -8.766 -21.25 1 89.5 83 SER A O 1
ATOM 622 N N . PRO A 1 84 ? 4.488 -9.578 -21.125 1 94 84 PRO A N 1
ATOM 623 C CA . PRO A 1 84 ? 3.996 -10.906 -21.5 1 94 84 PRO A CA 1
ATOM 624 C C . PRO A 1 84 ? 3.014 -11.484 -20.484 1 94 84 PRO A C 1
ATOM 626 O O . PRO A 1 84 ? 2.045 -12.141 -20.859 1 94 84 PRO A O 1
ATOM 629 N N . ILE A 1 85 ? 3.301 -11.273 -19.203 1 94.19 85 ILE A N 1
ATOM 630 C CA . ILE A 1 85 ? 2.455 -11.836 -18.156 1 94.19 85 ILE A CA 1
ATOM 631 C C . ILE A 1 85 ? 1.089 -11.156 -18.172 1 94.19 85 ILE A C 1
ATOM 633 O O . ILE A 1 85 ? 0.059 -11.82 -18 1 94.19 85 ILE A O 1
ATOM 637 N N . VAL A 1 86 ? 1.048 -9.828 -18.312 1 92.12 86 VAL A N 1
ATOM 638 C CA . VAL A 1 86 ? -0.212 -9.094 -18.375 1 92.12 86 VAL A CA 1
ATOM 639 C C . VAL A 1 86 ? -0.996 -9.531 -19.609 1 92.12 86 VAL A C 1
ATOM 641 O O . VAL A 1 86 ? -2.217 -9.703 -19.562 1 92.12 86 VAL A O 1
ATOM 644 N N . THR A 1 87 ? -0.252 -9.773 -20.719 1 93.5 87 THR A N 1
ATOM 645 C CA . THR A 1 87 ? -0.873 -10.227 -21.953 1 93.5 87 THR A CA 1
ATOM 646 C C . THR A 1 87 ? -1.516 -11.594 -21.781 1 93.5 87 THR A C 1
ATOM 648 O O . THR A 1 87 ? -2.654 -11.812 -22.188 1 93.5 87 THR A O 1
ATOM 651 N N . LEU A 1 88 ? -0.812 -12.469 -21.172 1 97.06 88 LEU A N 1
ATOM 652 C CA . LEU A 1 88 ? -1.332 -13.812 -20.938 1 97.06 88 LEU A CA 1
ATOM 653 C C . LEU A 1 88 ? -2.566 -13.773 -20.047 1 97.06 88 LEU A C 1
ATOM 655 O O . LEU A 1 88 ? -3.547 -14.477 -20.312 1 97.06 88 LEU A O 1
ATOM 659 N N . ARG A 1 89 ? -2.52 -12.977 -18.969 1 97.25 89 ARG A N 1
ATOM 660 C CA . ARG A 1 89 ? -3.646 -12.867 -18.062 1 97.25 89 ARG A CA 1
ATOM 661 C C . ARG A 1 89 ? -4.898 -12.383 -18.781 1 97.25 89 ARG A C 1
ATOM 663 O O . ARG A 1 89 ? -5.992 -12.898 -18.547 1 97.25 89 ARG A O 1
ATOM 670 N N . LYS A 1 90 ? -4.719 -11.391 -19.609 1 94.75 90 LYS A N 1
ATOM 671 C CA . LYS A 1 90 ? -5.844 -10.82 -20.344 1 94.75 90 LYS A CA 1
ATOM 672 C C . LYS A 1 90 ? -6.348 -11.781 -21.422 1 94.75 90 LYS A C 1
ATOM 674 O O . LYS A 1 90 ? -7.551 -12.047 -21.5 1 94.75 90 LYS A O 1
ATOM 679 N N . GLU A 1 91 ? -5.453 -12.344 -22.234 1 96.69 91 GLU A N 1
ATOM 680 C CA . GLU A 1 91 ? -5.812 -13.172 -23.391 1 96.69 91 GLU A CA 1
ATOM 681 C C . GLU A 1 91 ? -6.438 -14.492 -22.953 1 96.69 91 GLU A C 1
ATOM 683 O O . GLU A 1 91 ? -7.285 -15.047 -23.641 1 96.69 91 GLU A O 1
ATOM 688 N N . LEU A 1 92 ? -6.012 -14.953 -21.812 1 98.31 92 LEU A N 1
ATOM 689 C CA . LEU A 1 92 ? -6.48 -16.266 -21.359 1 98.31 92 LEU A CA 1
ATOM 690 C C . LEU A 1 92 ? -7.578 -16.125 -20.312 1 98.31 92 LEU A C 1
ATOM 692 O O . LEU A 1 92 ? -8.086 -17.109 -19.797 1 98.31 92 LEU A O 1
ATOM 696 N N . GLY A 1 93 ? -7.922 -14.906 -19.984 1 97.88 93 GLY A N 1
ATOM 697 C CA . GLY A 1 93 ? -8.984 -14.656 -19.031 1 97.88 93 GLY A CA 1
ATOM 698 C C . GLY A 1 93 ? -8.648 -15.125 -17.625 1 97.88 93 GLY A C 1
ATOM 699 O O . GLY A 1 93 ? -9.453 -15.812 -16.984 1 97.88 93 GLY A O 1
ATOM 700 N N . LEU A 1 94 ? -7.426 -14.898 -17.219 1 98.75 94 LEU A N 1
ATOM 701 C CA . LEU A 1 94 ? -6.992 -15.25 -15.867 1 98.75 94 LEU A CA 1
ATOM 702 C C . LEU A 1 94 ? -7.359 -14.156 -14.875 1 98.75 94 LEU A C 1
ATOM 704 O O . LEU A 1 94 ? -6.496 -13.383 -14.445 1 98.75 94 LEU A O 1
ATOM 708 N N . TYR A 1 95 ? -8.578 -14.156 -14.367 1 98.69 95 TYR A N 1
ATOM 709 C CA . TYR A 1 95 ? -9.172 -12.992 -13.719 1 98.69 95 TYR A CA 1
ATOM 710 C C . TYR A 1 95 ? -8.898 -13 -12.219 1 98.69 95 TYR A C 1
ATOM 712 O O . TYR A 1 95 ? -9.164 -12.016 -11.531 1 98.69 95 TYR A O 1
ATOM 720 N N . ALA A 1 96 ? -8.398 -14.078 -11.672 1 98.94 96 ALA A N 1
ATOM 721 C CA . ALA A 1 96 ? -8.141 -14.156 -10.234 1 98.94 96 ALA A CA 1
ATOM 722 C C . ALA A 1 96 ? -6.672 -14.469 -9.961 1 98.94 96 ALA A C 1
ATOM 724 O O . ALA A 1 96 ? -6.152 -15.5 -10.406 1 98.94 96 ALA A O 1
ATOM 725 N N . ASN A 1 97 ? -6.008 -13.609 -9.367 1 98.94 97 ASN A N 1
ATOM 726 C CA . ASN A 1 97 ? -4.664 -13.859 -8.859 1 98.94 97 ASN A CA 1
ATOM 727 C C . ASN A 1 97 ? -4.691 -14.242 -7.379 1 98.94 97 ASN A C 1
ATOM 729 O O . ASN A 1 97 ? -5.23 -13.5 -6.555 1 98.94 97 ASN A O 1
ATOM 733 N N . VAL A 1 98 ? -4.215 -15.398 -7.051 1 98.94 98 VAL A N 1
ATOM 734 C CA . VAL A 1 98 ? -4.203 -15.93 -5.691 1 98.94 98 VAL A CA 1
ATOM 735 C C . VAL A 1 98 ? -2.783 -15.891 -5.133 1 98.94 98 VAL A C 1
ATOM 737 O O . VAL A 1 98 ? -1.881 -16.531 -5.668 1 98.94 98 VAL A O 1
ATOM 740 N N . ARG A 1 99 ? -2.605 -15.133 -4.051 1 98.88 99 ARG A N 1
ATOM 741 C CA . ARG A 1 99 ? -1.285 -14.938 -3.461 1 98.88 99 ARG A CA 1
ATOM 742 C C . ARG A 1 99 ? -1.284 -15.305 -1.983 1 98.88 99 ARG A C 1
ATOM 744 O O . ARG A 1 99 ? -1.523 -14.461 -1.123 1 98.88 99 ARG A O 1
ATOM 751 N N . PRO A 1 100 ? -0.953 -16.562 -1.686 1 98.88 100 PRO A N 1
ATOM 752 C CA . PRO A 1 100 ? -0.822 -16.938 -0.276 1 98.88 100 PRO A CA 1
ATOM 753 C C . PRO A 1 100 ? 0.374 -16.281 0.403 1 98.88 100 PRO A C 1
ATOM 755 O O . PRO A 1 100 ? 1.428 -16.109 -0.216 1 98.88 100 PRO A O 1
ATOM 758 N N . ALA A 1 101 ? 0.241 -15.875 1.603 1 98.75 101 ALA A N 1
ATOM 759 C CA . ALA A 1 101 ? 1.296 -15.305 2.438 1 98.75 101 ALA A CA 1
ATOM 760 C C . ALA A 1 101 ? 1.206 -15.836 3.867 1 98.75 101 ALA A C 1
ATOM 762 O O . ALA A 1 101 ? 0.171 -15.695 4.523 1 98.75 101 ALA A O 1
ATOM 763 N N . ARG A 1 102 ? 2.244 -16.422 4.312 1 98.44 102 ARG A N 1
ATOM 764 C CA . ARG A 1 102 ? 2.256 -16.953 5.676 1 98.44 102 ARG A CA 1
ATOM 765 C C . ARG A 1 102 ? 3.656 -16.875 6.277 1 98.44 102 ARG A C 1
ATOM 767 O O . ARG A 1 102 ? 4.641 -16.719 5.551 1 98.44 102 ARG A O 1
ATOM 774 N N . SER A 1 103 ? 3.711 -16.984 7.562 1 98.38 103 SER A N 1
ATOM 775 C CA . SER A 1 103 ? 4.98 -17.031 8.273 1 98.38 103 SER A CA 1
ATOM 776 C C . SER A 1 103 ? 5.742 -18.312 7.977 1 98.38 103 SER A C 1
ATOM 778 O O . SER A 1 103 ? 5.164 -19.406 8.008 1 98.38 103 SER A O 1
ATOM 780 N N . TRP A 1 104 ? 6.98 -18.203 7.551 1 98.31 104 TRP A N 1
ATOM 781 C CA . TRP A 1 104 ? 7.93 -19.297 7.391 1 98.31 104 TRP A CA 1
ATOM 782 C C . TRP A 1 104 ? 8.992 -19.266 8.484 1 98.31 104 TRP A C 1
ATOM 784 O O . TRP A 1 104 ? 9.148 -18.25 9.172 1 98.31 104 TRP A O 1
ATOM 794 N N . PRO A 1 105 ? 9.664 -20.375 8.75 1 97.88 105 PRO A N 1
ATOM 795 C CA . PRO A 1 105 ? 10.703 -20.391 9.773 1 97.88 105 PRO A CA 1
ATOM 796 C C . PRO A 1 105 ? 12 -19.719 9.312 1 97.88 105 PRO A C 1
ATOM 798 O O . PRO A 1 105 ? 13.047 -20.359 9.281 1 97.88 105 PRO A O 1
ATOM 801 N N . VAL A 1 106 ? 11.93 -18.438 8.938 1 98.12 106 VAL A N 1
ATOM 802 C CA . VAL A 1 106 ? 13.023 -17.609 8.461 1 98.12 106 VAL A CA 1
ATOM 803 C C . VAL A 1 106 ? 12.969 -16.234 9.148 1 98.12 106 VAL A C 1
ATOM 805 O O . VAL A 1 106 ? 11.977 -15.906 9.797 1 98.12 106 VAL A O 1
ATOM 808 N N . PRO A 1 107 ? 14.062 -15.516 9.133 1 95.5 107 PRO A N 1
ATOM 809 C CA . PRO A 1 107 ? 14 -14.164 9.68 1 95.5 107 PRO A CA 1
ATOM 810 C C . PRO A 1 107 ? 12.93 -13.305 9.016 1 95.5 107 PRO A C 1
ATOM 812 O O . PRO A 1 107 ? 12.789 -13.328 7.793 1 95.5 107 PRO A O 1
ATOM 815 N N . ARG A 1 108 ? 12.125 -12.648 9.828 1 94.94 108 ARG A N 1
ATOM 816 C CA . ARG A 1 108 ? 11.039 -11.789 9.367 1 94.94 108 ARG A CA 1
ATOM 817 C C . ARG A 1 108 ? 11.047 -10.453 10.117 1 94.94 108 ARG A C 1
ATOM 819 O O . ARG A 1 108 ? 11.578 -10.367 11.227 1 94.94 108 ARG A O 1
ATOM 826 N N . PRO A 1 109 ? 10.43 -9.445 9.477 1 94.75 109 PRO A N 1
ATOM 827 C CA . PRO A 1 109 ? 10.43 -8.133 10.125 1 94.75 109 PRO A CA 1
ATOM 828 C C . PRO A 1 109 ? 9.422 -8.047 11.273 1 94.75 109 PRO A C 1
ATOM 830 O O . PRO A 1 109 ? 9.539 -7.168 12.133 1 94.75 109 PRO A O 1
ATOM 833 N N . VAL A 1 110 ? 8.398 -8.922 11.266 1 93.19 110 VAL A N 1
ATOM 834 C CA . VAL A 1 110 ? 7.383 -8.898 12.312 1 93.19 110 VAL A CA 1
ATOM 835 C C . VAL A 1 110 ? 7.371 -10.242 13.047 1 93.19 110 VAL A C 1
ATOM 837 O O . VAL A 1 110 ? 7.594 -11.289 12.438 1 93.19 110 VAL A O 1
ATOM 840 N N . ASP A 1 111 ? 6.996 -10.242 14.281 1 92.25 111 ASP A N 1
ATOM 841 C CA . ASP A 1 111 ? 7.004 -11.453 15.102 1 92.25 111 ASP A CA 1
ATOM 842 C C . ASP A 1 111 ? 5.66 -12.172 15.039 1 92.25 111 ASP A C 1
ATOM 844 O O . ASP A 1 111 ? 5.586 -13.383 15.258 1 92.25 111 ASP A O 1
ATOM 848 N N . THR A 1 112 ? 4.711 -11.422 14.734 1 95.31 112 THR A N 1
ATOM 849 C CA . THR A 1 112 ? 3.373 -12 14.727 1 95.31 112 THR A CA 1
ATOM 850 C C . THR A 1 112 ? 3.26 -13.078 13.648 1 95.31 112 THR A C 1
ATOM 852 O O . THR A 1 112 ? 3.635 -12.852 12.492 1 95.31 112 THR A O 1
ATOM 855 N N . GLU A 1 113 ? 2.777 -14.289 14.023 1 97.75 113 GLU A N 1
ATOM 856 C CA . GLU A 1 113 ? 2.492 -15.336 13.047 1 97.75 113 GLU A CA 1
ATOM 857 C C . GLU A 1 113 ? 1.229 -15.023 12.25 1 97.75 113 GLU A C 1
ATOM 859 O O . GLU A 1 113 ? 0.262 -14.492 12.797 1 97.75 113 GLU A O 1
ATOM 864 N N . PHE A 1 114 ? 1.293 -15.328 11.039 1 98.31 114 PHE A N 1
ATOM 865 C CA . PHE A 1 114 ? 0.114 -15.07 10.219 1 98.31 114 PHE A CA 1
ATOM 866 C C . PHE A 1 114 ? 0.02 -16.062 9.07 1 98.31 114 PHE A C 1
ATOM 868 O O . PHE A 1 114 ? 1.003 -16.734 8.734 1 98.31 114 PHE A O 1
ATOM 875 N N . ASP A 1 115 ? -1.127 -16.297 8.562 1 98.69 115 ASP A N 1
ATOM 876 C CA . ASP A 1 115 ? -1.487 -17.109 7.395 1 98.69 115 ASP A CA 1
ATOM 877 C C . ASP A 1 115 ? -2.703 -16.516 6.68 1 98.69 115 ASP A C 1
ATOM 879 O O . ASP A 1 115 ? -3.834 -16.656 7.152 1 98.69 115 ASP A O 1
ATOM 883 N N . LEU A 1 116 ? -2.449 -15.883 5.598 1 98.88 116 LEU A N 1
ATOM 884 C CA . LEU A 1 116 ? -3.531 -15.258 4.84 1 98.88 116 LEU A CA 1
ATOM 885 C C . LEU A 1 116 ? -3.371 -15.531 3.346 1 98.88 116 LEU A C 1
ATOM 887 O O . LEU A 1 116 ? -2.336 -16.031 2.91 1 98.88 116 LEU A O 1
ATOM 891 N N . VAL A 1 117 ? -4.398 -15.297 2.582 1 98.94 117 VAL A N 1
ATOM 892 C CA . VAL A 1 117 ? -4.355 -15.367 1.124 1 98.94 117 VAL A CA 1
ATOM 893 C C . VAL A 1 117 ? -5.008 -14.125 0.529 1 98.94 117 VAL A C 1
ATOM 895 O O . VAL A 1 117 ? -6.066 -13.688 0.987 1 98.94 117 VAL A O 1
ATOM 898 N N . ILE A 1 118 ? -4.359 -13.523 -0.387 1 98.94 118 ILE A N 1
ATOM 899 C CA . ILE A 1 118 ? -4.898 -12.367 -1.091 1 98.94 118 ILE A CA 1
ATOM 900 C C . ILE A 1 118 ? -5.406 -12.789 -2.467 1 98.94 118 ILE A C 1
ATOM 902 O O . ILE A 1 118 ? -4.656 -13.359 -3.266 1 98.94 118 ILE A O 1
ATOM 906 N N . VAL A 1 119 ? -6.66 -12.594 -2.658 1 98.94 119 VAL A N 1
ATOM 907 C CA . VAL A 1 119 ? -7.301 -12.797 -3.953 1 98.94 119 VAL A CA 1
ATOM 908 C C . VAL A 1 119 ? -7.484 -11.461 -4.656 1 98.94 119 VAL A C 1
ATOM 910 O O . VAL A 1 119 ? -8.305 -10.633 -4.234 1 98.94 119 VAL A O 1
ATOM 913 N N . ARG A 1 120 ? -6.762 -11.281 -5.684 1 98.75 120 ARG A N 1
ATOM 914 C CA . ARG A 1 120 ? -6.66 -10.047 -6.457 1 98.75 120 ARG A CA 1
ATOM 915 C C . ARG A 1 120 ? -7.383 -10.18 -7.793 1 98.75 120 ARG A C 1
ATOM 917 O O . ARG A 1 120 ? -7.129 -11.117 -8.555 1 98.75 120 ARG A O 1
ATOM 924 N N . GLU A 1 121 ? -8.375 -9.242 -8.055 1 98.88 121 GLU A N 1
ATOM 925 C CA . GLU A 1 121 ? -8.883 -9.156 -9.422 1 98.88 121 GLU A CA 1
ATOM 926 C C . GLU A 1 121 ? -7.762 -8.852 -10.406 1 98.88 121 GLU A C 1
ATOM 928 O O . GLU A 1 121 ? -6.902 -8.016 -10.141 1 98.88 121 GLU A O 1
ATOM 933 N N . ASN A 1 122 ? -7.777 -9.43 -11.562 1 98.38 122 ASN A N 1
ATOM 934 C CA . ASN A 1 122 ? -6.5 -9.555 -12.258 1 98.38 122 ASN A CA 1
ATOM 935 C C . ASN A 1 122 ? -6.598 -9.062 -13.695 1 98.38 122 ASN A C 1
ATOM 937 O O . ASN A 1 122 ? -5.621 -9.117 -14.445 1 98.38 122 ASN A O 1
ATOM 941 N N . THR A 1 123 ? -7.754 -8.57 -14.125 1 97.56 123 THR A N 1
ATOM 942 C CA . THR A 1 123 ? -7.883 -8.273 -15.547 1 97.56 123 THR A CA 1
ATOM 943 C C . THR A 1 123 ? -8.477 -6.887 -15.758 1 97.56 123 THR A C 1
ATOM 945 O O . THR A 1 123 ? -8.469 -6.367 -16.875 1 97.56 123 THR A O 1
ATOM 948 N N . GLU A 1 124 ? -9.031 -6.258 -14.734 1 97.88 124 GLU A N 1
ATOM 949 C CA . GLU A 1 124 ? -9.656 -4.941 -14.852 1 97.88 124 GLU A CA 1
ATOM 950 C C . GLU A 1 124 ? -8.906 -3.9 -14.016 1 97.88 124 GLU A C 1
ATOM 952 O O . GLU A 1 124 ? -7.684 -3.955 -13.906 1 97.88 124 GLU A O 1
ATOM 957 N N . GLY A 1 125 ? -9.562 -2.875 -13.594 1 97.5 125 GLY A N 1
ATOM 958 C CA . GLY A 1 125 ? -8.938 -1.788 -12.859 1 97.5 125 GLY A CA 1
ATOM 959 C C . GLY A 1 125 ? -8.094 -0.88 -13.734 1 97.5 125 GLY A C 1
ATOM 960 O O . GLY A 1 125 ? -8.445 -0.613 -14.883 1 97.5 125 GLY A O 1
ATOM 961 N N . LEU A 1 126 ? -7.047 -0.412 -13.148 1 97.5 126 LEU A N 1
ATOM 962 C CA . LEU A 1 126 ? -6.109 0.445 -13.867 1 97.5 126 LEU A CA 1
ATOM 963 C C . LEU A 1 126 ? -5.219 -0.378 -14.797 1 97.5 126 LEU A C 1
ATOM 965 O O . LEU A 1 126 ? -4.516 0.177 -15.641 1 97.5 126 LEU A O 1
ATOM 969 N N . TYR A 1 127 ? -5.316 -1.685 -14.734 1 94.62 127 TYR A N 1
ATOM 970 C CA . TYR A 1 127 ? -4.441 -2.566 -15.5 1 94.62 127 TYR A CA 1
ATOM 971 C C . TYR A 1 127 ? -5.031 -2.855 -16.875 1 94.62 127 TYR A C 1
ATOM 973 O O . TYR A 1 127 ? -4.457 -3.621 -17.656 1 94.62 127 TYR A O 1
ATOM 981 N N . THR A 1 128 ? -6.16 -2.236 -17.141 1 93.5 128 THR A N 1
ATOM 982 C CA . THR A 1 128 ? -6.723 -2.355 -18.484 1 93.5 128 THR A CA 1
ATOM 983 C C . THR A 1 128 ? -5.82 -1.677 -19.516 1 93.5 128 THR A C 1
ATOM 985 O O . THR A 1 128 ? -5.922 -1.945 -20.703 1 93.5 128 THR A O 1
ATOM 988 N N . GLY A 1 129 ? -4.996 -0.699 -19.062 1 89.12 129 GLY A N 1
ATOM 989 C CA . GLY A 1 129 ? -4.043 -0.033 -19.938 1 89.12 129 GLY A CA 1
ATOM 990 C C . GLY A 1 129 ? -4.672 1.063 -20.781 1 89.12 129 GLY A C 1
ATOM 991 O O . GLY A 1 129 ? -4.062 1.542 -21.734 1 89.12 129 GLY A O 1
ATOM 992 N N . CYS A 1 130 ? -5.883 1.46 -20.375 1 94.5 130 CYS A N 1
ATOM 993 C CA . CYS A 1 130 ? -6.559 2.525 -21.109 1 94.5 130 CYS A CA 1
ATOM 994 C C . CYS A 1 130 ? -6.105 3.896 -20.625 1 94.5 130 CYS A C 1
ATOM 996 O O . CYS A 1 130 ? -6.645 4.422 -19.641 1 94.5 130 CYS A O 1
ATOM 998 N N . GLU A 1 131 ? -5.141 4.484 -21.344 1 96.75 131 GLU A N 1
ATOM 999 C CA . GLU A 1 131 ? -4.586 5.789 -21 1 96.75 131 GLU A CA 1
ATOM 1000 C C . GLU A 1 131 ? -4.551 6.715 -22.219 1 96.75 131 GLU A C 1
ATOM 1002 O O . GLU A 1 131 ? -4.492 6.254 -23.359 1 96.75 131 GLU A O 1
ATOM 1007 N N . CYS A 1 132 ? -4.602 7.93 -22.016 1 97.38 132 CYS A N 1
ATOM 1008 C CA . CYS A 1 132 ? -4.438 8.898 -23.094 1 97.38 132 CYS A CA 1
ATOM 1009 C C . CYS A 1 132 ? -4.035 10.266 -22.547 1 97.38 132 CYS A C 1
ATOM 1011 O O . CYS A 1 132 ? -4.16 10.516 -21.344 1 97.38 132 CYS A O 1
ATOM 1013 N N . GLU A 1 133 ? -3.445 11.047 -23.344 1 97.31 133 GLU A N 1
ATOM 1014 C CA . GLU A 1 133 ? -3.238 12.461 -23.047 1 97.31 133 GLU A CA 1
ATOM 1015 C C . GLU A 1 133 ? -4.402 13.305 -23.578 1 97.31 133 GLU A C 1
ATOM 1017 O O . GLU A 1 133 ? -4.578 13.445 -24.781 1 97.31 133 GLU A O 1
ATOM 1022 N N . ILE A 1 134 ? -5.102 13.922 -22.672 1 95.94 134 ILE A N 1
ATOM 1023 C CA . ILE A 1 134 ? -6.344 14.562 -23.094 1 95.94 134 ILE A CA 1
ATOM 1024 C C . ILE A 1 134 ? -6.082 16.031 -23.406 1 95.94 134 ILE A C 1
ATOM 1026 O O . ILE A 1 134 ? -6.906 16.703 -24.047 1 95.94 134 ILE A O 1
ATOM 1030 N N . HIS A 1 135 ? -5.098 16.625 -22.906 1 94.62 135 HIS A N 1
ATOM 1031 C CA . HIS A 1 135 ? -4.582 17.953 -23.156 1 94.62 135 HIS A CA 1
ATOM 1032 C C . HIS A 1 135 ? -3.07 18.016 -22.953 1 94.62 135 HIS A C 1
ATOM 1034 O O . HIS A 1 135 ? -2.486 17.109 -22.359 1 94.62 135 HIS A O 1
ATOM 1040 N N . ASP A 1 136 ? -2.535 19.016 -23.484 1 94.81 136 ASP A N 1
ATOM 1041 C CA . ASP A 1 136 ? -1.086 19.109 -23.344 1 94.81 136 ASP A CA 1
ATOM 1042 C C . ASP A 1 136 ? -0.668 19.047 -21.875 1 94.81 136 ASP A C 1
ATOM 1044 O O . ASP A 1 136 ? -1.09 19.875 -21.078 1 94.81 136 ASP A O 1
ATOM 1048 N N . GLY A 1 137 ? 0.043 17.984 -21.625 1 97.12 137 GLY A N 1
ATOM 1049 C CA . GLY A 1 137 ? 0.589 17.844 -20.281 1 97.12 137 GLY A CA 1
ATOM 1050 C C . GLY A 1 137 ? -0.397 17.234 -19.297 1 97.12 137 GLY A C 1
ATOM 1051 O O . GLY A 1 137 ? -0.112 17.141 -18.109 1 97.12 137 GLY A O 1
ATOM 1052 N N . VAL A 1 138 ? -1.575 16.938 -19.719 1 98.5 138 VAL A N 1
ATOM 1053 C CA . VAL A 1 138 ? -2.578 16.328 -18.859 1 98.5 138 VAL A CA 1
ATOM 1054 C C . VAL A 1 138 ? -2.893 14.914 -19.359 1 98.5 138 VAL A C 1
ATOM 1056 O O . VAL A 1 138 ? -3.516 14.75 -20.406 1 98.5 138 VAL A O 1
ATOM 1059 N N . THR A 1 139 ? -2.471 13.906 -18.641 1 98.56 139 THR A N 1
ATOM 1060 C CA . THR A 1 139 ? -2.678 12.5 -18.984 1 98.56 139 THR A CA 1
ATOM 1061 C C . THR A 1 139 ? -3.721 11.867 -18.078 1 98.56 139 THR A C 1
ATOM 1063 O O . THR A 1 139 ? -3.871 12.266 -16.922 1 98.56 139 THR A O 1
ATOM 1066 N N . VAL A 1 140 ? -4.5 10.93 -18.609 1 98.56 140 VAL A N 1
ATOM 1067 C CA . VAL A 1 140 ? -5.527 10.25 -17.812 1 98.56 140 VAL A CA 1
ATOM 1068 C C . VAL A 1 140 ? -5.453 8.742 -18.062 1 98.56 140 VAL A C 1
ATOM 1070 O O . VAL A 1 140 ? -4.965 8.297 -19.094 1 98.56 140 VAL A O 1
ATOM 1073 N N . ALA A 1 141 ? -5.809 7.957 -17.109 1 98.31 141 ALA A N 1
ATOM 1074 C CA . ALA A 1 141 ? -6.012 6.516 -17.188 1 98.31 141 ALA A CA 1
ATOM 1075 C C . ALA A 1 141 ? -7.402 6.125 -16.703 1 98.31 141 ALA A C 1
ATOM 1077 O O . ALA A 1 141 ? -7.922 6.727 -15.758 1 98.31 141 ALA A O 1
ATOM 1078 N N . LEU A 1 142 ? -8 5.188 -17.312 1 98 142 LEU A N 1
ATOM 1079 C CA . LEU A 1 142 ? -9.328 4.719 -16.938 1 98 142 LEU A CA 1
ATOM 1080 C C . LEU A 1 142 ? -9.242 3.5 -16.016 1 98 142 LEU A C 1
ATOM 1082 O O . LEU A 1 142 ? -8.586 2.514 -16.359 1 98 142 LEU A O 1
ATOM 1086 N N . ARG A 1 143 ? -9.797 3.629 -14.867 1 98.44 143 ARG A N 1
ATOM 1087 C CA . ARG A 1 143 ? -9.977 2.496 -13.961 1 98.44 143 ARG A CA 1
ATOM 1088 C C . ARG A 1 143 ? -11.344 1.85 -14.164 1 98.44 143 ARG A C 1
ATOM 1090 O O . ARG A 1 143 ? -12.375 2.508 -14.008 1 98.44 143 ARG A O 1
ATOM 1097 N N . LYS A 1 144 ? -11.398 0.585 -14.477 1 98.5 144 LYS A N 1
ATOM 1098 C CA . LYS A 1 144 ? -12.648 -0.109 -14.773 1 98.5 144 LYS A CA 1
ATOM 1099 C C . LYS A 1 144 ? -12.977 -1.135 -13.688 1 98.5 144 LYS A C 1
ATOM 1101 O O . LYS A 1 144 ? -12.117 -1.931 -13.305 1 98.5 144 LYS A O 1
ATOM 1106 N N . ILE A 1 145 ? -14.195 -1.116 -13.172 1 98.75 145 ILE A N 1
ATOM 1107 C CA . ILE A 1 145 ? -14.742 -2.148 -12.305 1 98.75 145 ILE A CA 1
ATOM 1108 C C . ILE A 1 145 ? -16.094 -2.619 -12.844 1 98.75 145 ILE A C 1
ATOM 1110 O O . ILE A 1 145 ? -17 -1.811 -13.047 1 98.75 145 ILE A O 1
ATOM 1114 N N . SER A 1 146 ? -16.234 -3.857 -13.109 1 98.75 146 SER A N 1
ATOM 1115 C CA . SER A 1 146 ? -17.5 -4.398 -13.57 1 98.75 146 SER A CA 1
ATOM 1116 C C . SER A 1 146 ? -18.094 -5.375 -12.562 1 98.75 146 SER A C 1
ATOM 1118 O O . SER A 1 146 ? -17.359 -5.988 -11.781 1 98.75 146 SER A O 1
ATOM 1120 N N . GLU A 1 147 ? -19.406 -5.469 -12.578 1 98.81 147 GLU A N 1
ATOM 1121 C CA . GLU A 1 147 ? -20.078 -6.449 -11.734 1 98.81 147 GLU A CA 1
ATOM 1122 C C . GLU A 1 147 ? -19.641 -7.871 -12.07 1 98.81 147 GLU A C 1
ATOM 1124 O O . GLU A 1 147 ? -19.406 -8.688 -11.172 1 98.81 147 GLU A O 1
ATOM 1129 N N . GLU A 1 148 ? -19.562 -8.18 -13.344 1 98.38 148 GLU A N 1
ATOM 1130 C CA . GLU A 1 148 ? -19.141 -9.508 -13.781 1 98.38 148 GLU A CA 1
ATOM 1131 C C . GLU A 1 148 ? -17.719 -9.82 -13.289 1 98.38 148 GLU A C 1
ATOM 1133 O O . GLU A 1 148 ? -17.484 -10.906 -12.75 1 98.38 148 GLU A O 1
ATOM 1138 N N . GLY A 1 149 ? -16.781 -8.898 -13.57 1 98.44 149 GLY A N 1
ATOM 1139 C CA . GLY A 1 149 ? -15.414 -9.094 -13.117 1 98.44 149 GLY A CA 1
ATOM 1140 C C . GLY A 1 149 ? -15.305 -9.266 -11.617 1 98.44 149 GLY A C 1
ATOM 1141 O O . GLY A 1 149 ? -14.539 -10.102 -11.133 1 98.44 149 GLY A O 1
ATOM 1142 N N . THR A 1 150 ? -16.078 -8.539 -10.852 1 98.94 150 THR A N 1
ATOM 1143 C CA . THR A 1 150 ? -16.062 -8.625 -9.398 1 98.94 150 THR A CA 1
ATOM 1144 C C . THR A 1 150 ? -16.672 -9.945 -8.93 1 98.94 150 THR A C 1
ATOM 1146 O O . THR A 1 150 ? -16.125 -10.602 -8.031 1 98.94 150 THR A O 1
ATOM 1149 N N . ARG A 1 151 ? -17.766 -10.344 -9.516 1 98.81 151 ARG A N 1
ATOM 1150 C CA . ARG A 1 151 ? -18.453 -11.562 -9.109 1 98.81 151 ARG A CA 1
ATOM 1151 C C . ARG A 1 151 ? -17.578 -12.789 -9.297 1 98.81 151 ARG A C 1
ATOM 1153 O O . ARG A 1 151 ? -17.484 -13.648 -8.422 1 98.81 151 ARG A O 1
ATOM 1160 N N . ARG A 1 152 ? -16.969 -12.922 -10.445 1 98.69 152 ARG A N 1
ATOM 1161 C CA . ARG A 1 152 ? -16.188 -14.117 -10.75 1 98.69 152 ARG A CA 1
ATOM 1162 C C . ARG A 1 152 ? -15 -14.25 -9.805 1 98.69 152 ARG A C 1
ATOM 1164 O O . ARG A 1 152 ? -14.695 -15.344 -9.328 1 98.69 152 ARG A O 1
ATOM 1171 N N . VAL A 1 153 ? -14.312 -13.133 -9.5 1 98.88 153 VAL A N 1
ATOM 1172 C CA . VAL A 1 153 ? -13.172 -13.211 -8.586 1 98.88 153 VAL A CA 1
ATOM 1173 C C . VAL A 1 153 ? -13.672 -13.469 -7.164 1 98.88 153 VAL A C 1
ATOM 1175 O O . VAL A 1 153 ? -13.023 -14.164 -6.387 1 98.88 153 VAL A O 1
ATOM 1178 N N . ALA A 1 154 ? -14.812 -12.922 -6.801 1 98.94 154 ALA A N 1
ATOM 1179 C CA . ALA A 1 154 ? -15.398 -13.172 -5.488 1 98.94 154 ALA A CA 1
ATOM 1180 C C . ALA A 1 154 ? -15.711 -14.656 -5.301 1 98.94 154 ALA A C 1
ATOM 1182 O O . ALA A 1 154 ? -15.555 -15.195 -4.203 1 98.94 154 ALA A O 1
ATOM 1183 N N . GLU A 1 155 ? -16.172 -15.289 -6.352 1 98.94 155 GLU A N 1
ATOM 1184 C CA . GLU A 1 155 ? -16.422 -16.719 -6.281 1 98.94 155 GLU A CA 1
ATOM 1185 C C . GLU A 1 155 ? -15.148 -17.484 -5.934 1 98.94 155 GLU A C 1
ATOM 1187 O O . GLU A 1 155 ? -15.188 -18.438 -5.141 1 98.94 155 GLU A O 1
ATOM 1192 N N . VAL A 1 156 ? -14.039 -17.094 -6.57 1 98.88 156 VAL A N 1
ATOM 1193 C CA . VAL A 1 156 ? -12.758 -17.719 -6.289 1 98.88 156 VAL A CA 1
ATOM 1194 C C . VAL A 1 156 ? -12.383 -17.516 -4.824 1 98.88 156 VAL A C 1
ATOM 1196 O O . VAL A 1 156 ? -11.922 -18.438 -4.156 1 98.88 156 VAL A O 1
ATOM 1199 N N . ALA A 1 157 ? -12.586 -16.297 -4.32 1 98.94 157 ALA A N 1
ATOM 1200 C CA . ALA A 1 157 ? -12.297 -15.992 -2.918 1 98.94 157 ALA A CA 1
ATOM 1201 C C . ALA A 1 157 ? -13.156 -16.859 -1.991 1 98.94 157 ALA A C 1
ATOM 1203 O O . ALA A 1 157 ? -12.68 -17.328 -0.957 1 98.94 157 ALA A O 1
ATOM 1204 N N . CYS A 1 158 ? -14.391 -17.047 -2.355 1 98.88 158 CYS A N 1
ATOM 1205 C CA . CYS A 1 158 ? -15.305 -17.859 -1.551 1 98.88 158 CYS A CA 1
ATOM 1206 C C . CYS A 1 158 ? -14.867 -19.312 -1.52 1 98.88 158 CYS A C 1
ATOM 1208 O O . CYS A 1 158 ? -14.906 -19.953 -0.469 1 98.88 158 CYS A O 1
ATOM 1210 N N . ASP A 1 159 ? -14.492 -19.844 -2.689 1 98.69 159 ASP A N 1
ATOM 1211 C CA . ASP A 1 159 ? -13.984 -21.203 -2.736 1 98.69 159 ASP A CA 1
ATOM 1212 C C . ASP A 1 159 ? -12.836 -21.406 -1.753 1 98.69 159 ASP A C 1
ATOM 1214 O O . ASP A 1 159 ? -12.797 -22.391 -1.02 1 98.69 159 ASP A O 1
ATOM 1218 N N . LEU A 1 160 ? -11.938 -20.469 -1.73 1 98.56 160 LEU A N 1
ATOM 1219 C CA . LEU A 1 160 ? -10.781 -20.547 -0.845 1 98.56 160 LEU A CA 1
ATOM 1220 C C . LEU A 1 160 ? -11.203 -20.406 0.614 1 98.56 160 LEU A C 1
ATOM 1222 O O . LEU A 1 160 ? -10.695 -21.109 1.483 1 98.56 160 LEU A O 1
ATOM 1226 N N . ALA A 1 161 ? -12.086 -19.453 0.849 1 98.75 161 ALA A N 1
ATOM 1227 C CA . ALA A 1 161 ? -12.547 -19.203 2.213 1 98.75 161 ALA A CA 1
ATOM 1228 C C . ALA A 1 161 ? -13.219 -20.438 2.803 1 98.75 161 ALA A C 1
ATOM 1230 O O . ALA A 1 161 ? -13.102 -20.703 4 1 98.75 161 ALA A O 1
ATOM 1231 N N . GLU A 1 162 ? -13.969 -21.156 2.004 1 98.44 162 GLU A N 1
ATOM 1232 C CA . GLU A 1 162 ? -14.656 -22.359 2.459 1 98.44 162 GLU A CA 1
ATOM 1233 C C . GLU A 1 162 ? -13.672 -23.422 2.953 1 98.44 162 GLU A C 1
ATOM 1235 O O . GLU A 1 162 ? -13.992 -24.219 3.836 1 98.44 162 GLU A O 1
ATOM 1240 N N . GLU A 1 163 ? -12.484 -23.438 2.391 1 97.38 163 GLU A N 1
ATOM 1241 C CA . GLU A 1 163 ? -11.445 -24.375 2.793 1 97.38 163 GLU A CA 1
ATOM 1242 C C . GLU A 1 163 ? -10.617 -23.828 3.951 1 97.38 163 GLU A C 1
ATOM 1244 O O . GLU A 1 163 ? -9.719 -24.5 4.457 1 97.38 163 GLU A O 1
ATOM 1249 N N . ARG A 1 164 ? -10.883 -22.641 4.336 1 97.5 164 ARG A N 1
ATOM 1250 C CA . ARG A 1 164 ? -10.18 -21.953 5.418 1 97.5 164 ARG A CA 1
ATOM 1251 C C . ARG A 1 164 ? -11.133 -21.594 6.551 1 97.5 164 ARG A C 1
ATOM 1253 O O . ARG A 1 164 ? -11.898 -22.438 7.016 1 97.5 164 ARG A O 1
ATOM 1260 N N . SER A 1 165 ? -11.094 -20.328 7.09 1 96.25 165 SER A N 1
ATOM 1261 C CA . SER A 1 165 ? -11.867 -19.969 8.266 1 96.25 165 SER A CA 1
ATOM 1262 C C . SER A 1 165 ? -13.305 -19.609 7.898 1 96.25 165 SER A C 1
ATOM 1264 O O . SER A 1 165 ? -14.18 -19.531 8.766 1 96.25 165 SER A O 1
ATOM 1266 N N . GLY A 1 166 ? -13.555 -19.406 6.613 1 97.38 166 GLY A N 1
ATOM 1267 C CA . GLY A 1 166 ? -14.867 -18.984 6.164 1 97.38 166 GLY A CA 1
ATOM 1268 C C . GLY A 1 166 ? -15.078 -17.484 6.23 1 97.38 166 GLY A C 1
ATOM 1269 O O . GLY A 1 166 ? -16.219 -17 6.164 1 97.38 166 GLY A O 1
ATOM 1270 N N . ARG A 1 167 ? -14.078 -16.688 6.348 1 97.94 167 ARG A N 1
ATOM 1271 C CA . ARG A 1 167 ? -14.172 -15.234 6.465 1 97.94 167 ARG A CA 1
ATOM 1272 C C . ARG A 1 167 ? -13.43 -14.539 5.328 1 97.94 167 ARG A C 1
ATOM 1274 O O . ARG A 1 167 ? -12.297 -14.914 5 1 97.94 167 ARG A O 1
ATOM 1281 N N . VAL A 1 168 ? -14.07 -13.578 4.656 1 98.94 168 VAL A N 1
ATOM 1282 C CA . VAL A 1 168 ? -13.477 -12.797 3.578 1 98.94 168 VAL A CA 1
ATOM 1283 C C . VAL A 1 168 ? -13.453 -11.32 3.965 1 98.94 168 VAL A C 1
ATOM 1285 O O . VAL A 1 168 ? -14.469 -10.766 4.391 1 98.94 168 VAL A O 1
ATOM 1288 N N . THR A 1 169 ? -12.367 -10.719 3.924 1 98.94 169 THR A N 1
ATOM 1289 C CA . THR A 1 169 ? -12.258 -9.266 4.043 1 98.94 169 THR A CA 1
ATOM 1290 C C . THR A 1 169 ? -12.211 -8.609 2.668 1 98.94 169 THR A C 1
ATOM 1292 O O . THR A 1 169 ? -11.281 -8.859 1.893 1 98.94 169 THR A O 1
ATOM 1295 N N . ILE A 1 170 ? -13.18 -7.809 2.354 1 98.94 170 ILE A N 1
ATOM 1296 C CA . ILE A 1 170 ? -13.242 -7.098 1.082 1 98.94 170 ILE A CA 1
ATOM 1297 C C . ILE A 1 170 ? -12.531 -5.75 1.209 1 98.94 170 ILE A C 1
ATOM 1299 O O . ILE A 1 170 ? -12.984 -4.875 1.953 1 98.94 170 ILE A O 1
ATOM 1303 N N . VAL A 1 171 ? -11.492 -5.566 0.488 1 98.94 171 VAL A N 1
ATOM 1304 C CA . VAL A 1 171 ? -10.68 -4.355 0.596 1 98.94 171 VAL A CA 1
ATOM 1305 C C . VAL A 1 171 ? -10.961 -3.439 -0.592 1 98.94 171 VAL A C 1
ATOM 1307 O O . VAL A 1 171 ? -10.93 -3.879 -1.743 1 98.94 171 VAL A O 1
ATOM 1310 N N . HIS A 1 172 ? -11.188 -2.213 -0.321 1 98.44 172 HIS A N 1
ATOM 1311 C CA . HIS A 1 172 ? -11.594 -1.229 -1.32 1 98.44 172 HIS A CA 1
ATOM 1312 C C . HIS A 1 172 ? -11.281 0.19 -0.852 1 98.44 172 HIS A C 1
ATOM 1314 O O . HIS A 1 172 ? -10.516 0.383 0.092 1 98.44 172 HIS A O 1
ATOM 1320 N N . LYS A 1 173 ? -11.688 1.193 -1.618 1 96.5 173 LYS A N 1
ATOM 1321 C CA . LYS A 1 173 ? -11.586 2.605 -1.257 1 96.5 173 LYS A CA 1
ATOM 1322 C C . LYS A 1 173 ? -12.875 3.35 -1.597 1 96.5 173 LYS A C 1
ATOM 1324 O O . LYS A 1 173 ? -12.844 4.371 -2.285 1 96.5 173 LYS A O 1
ATOM 1329 N N . ALA A 1 174 ? -13.969 2.883 -1.089 1 94.12 174 ALA A N 1
ATOM 1330 C CA . ALA A 1 174 ? -15.281 3.348 -1.517 1 94.12 174 ALA A CA 1
ATOM 1331 C C . ALA A 1 174 ? -15.602 4.715 -0.918 1 94.12 174 ALA A C 1
ATOM 1333 O O . ALA A 1 174 ? -16.516 5.398 -1.372 1 94.12 174 ALA A O 1
ATOM 1334 N N . ASN A 1 175 ? -14.836 5.137 0.081 1 88.5 175 ASN A N 1
ATOM 1335 C CA . ASN A 1 175 ? -15.062 6.473 0.621 1 88.5 175 ASN A CA 1
ATOM 1336 C C . ASN A 1 175 ? -14.586 7.555 -0.343 1 88.5 175 ASN A C 1
ATOM 1338 O O . ASN A 1 175 ? -15.023 8.703 -0.258 1 88.5 175 ASN A O 1
ATOM 1342 N N . VAL A 1 176 ? -13.695 7.199 -1.229 1 90.62 176 VAL A N 1
ATOM 1343 C CA . VAL A 1 176 ? -13.18 8.125 -2.229 1 90.62 176 VAL A CA 1
ATOM 1344 C C . VAL A 1 176 ? -13.781 7.797 -3.596 1 90.62 176 VAL A C 1
ATOM 1346 O O . VAL A 1 176 ? -14.219 8.688 -4.324 1 90.62 176 VAL A O 1
ATOM 1349 N N . LEU A 1 177 ? -13.648 6.523 -3.922 1 94.81 177 LEU A N 1
ATOM 1350 C CA . LEU A 1 177 ? -14.18 6.031 -5.188 1 94.81 177 LEU A CA 1
ATOM 1351 C C . LEU A 1 177 ? -15.547 5.383 -4.992 1 94.81 177 LEU A C 1
ATOM 1353 O O . LEU A 1 177 ? -15.664 4.156 -5 1 94.81 177 LEU A O 1
ATOM 1357 N N . LYS A 1 178 ? -16.531 6.188 -4.957 1 93.19 178 LYS A N 1
ATOM 1358 C CA . LYS A 1 178 ? -17.875 5.789 -4.508 1 93.19 178 LYS A CA 1
ATOM 1359 C C . LYS A 1 178 ? -18.516 4.82 -5.496 1 93.19 178 LYS A C 1
ATOM 1361 O O . LYS A 1 178 ? -19.188 3.869 -5.094 1 93.19 178 LYS A O 1
ATOM 1366 N N . LEU A 1 179 ? -18.281 5.086 -6.762 1 95.56 179 LEU A N 1
ATOM 1367 C CA . LEU A 1 179 ? -18.969 4.266 -7.75 1 95.56 179 LEU A CA 1
ATOM 1368 C C . LEU A 1 179 ? -18.172 3 -8.055 1 95.56 179 LEU A C 1
ATOM 1370 O O . LEU A 1 179 ? -18.703 1.89 -7.938 1 95.56 179 LEU A O 1
ATOM 1374 N N . THR A 1 180 ? -16.922 3.117 -8.438 1 97.62 180 THR A N 1
ATOM 1375 C CA . THR A 1 180 ? -16.141 1.953 -8.836 1 97.62 180 THR A CA 1
ATOM 1376 C C . THR A 1 180 ? -15.883 1.041 -7.641 1 97.62 180 THR A C 1
ATOM 1378 O O . THR A 1 180 ? -16.203 -0.15 -7.684 1 97.62 180 THR A O 1
ATOM 1381 N N . CYS A 1 181 ? -15.359 1.565 -6.574 1 97.12 181 CYS A N 1
ATOM 1382 C CA . CYS A 1 181 ? -15.133 0.748 -5.387 1 97.12 181 CYS A CA 1
ATOM 1383 C C . CYS A 1 181 ? -16.453 0.367 -4.727 1 97.12 181 CYS A C 1
ATOM 1385 O O . CYS A 1 181 ? -16.562 -0.706 -4.133 1 97.12 181 CYS A O 1
ATOM 1387 N N . GLY A 1 182 ? -17.422 1.306 -4.801 1 96.38 182 GLY A N 1
ATOM 1388 C CA . GLY A 1 182 ? -18.75 0.935 -4.316 1 96.38 182 GLY A CA 1
ATOM 1389 C C . GLY A 1 182 ? -19.312 -0.292 -5.008 1 96.38 182 GLY A C 1
ATOM 1390 O O . GLY A 1 182 ? -19.875 -1.174 -4.359 1 96.38 182 GLY A O 1
ATOM 1391 N N . THR A 1 183 ? -19.188 -0.323 -6.328 1 98.12 183 THR A N 1
ATOM 1392 C CA . THR A 1 183 ? -19.625 -1.478 -7.109 1 98.12 183 THR A CA 1
ATOM 1393 C C . THR A 1 183 ? -18.859 -2.73 -6.688 1 98.12 183 THR A C 1
ATOM 1395 O O . THR A 1 183 ? -19.453 -3.791 -6.492 1 98.12 183 THR A O 1
ATOM 1398 N N . PHE A 1 184 ? -17.609 -2.629 -6.535 1 98.81 184 PHE A N 1
ATOM 1399 C CA . PHE A 1 184 ? -16.781 -3.76 -6.125 1 98.81 184 PHE A CA 1
ATOM 1400 C C . PHE A 1 184 ? -17.234 -4.305 -4.777 1 98.81 184 PHE A C 1
ATOM 1402 O O . PHE A 1 184 ? -17.469 -5.508 -4.633 1 98.81 184 PHE A O 1
ATOM 1409 N N . LYS A 1 185 ? -17.328 -3.404 -3.791 1 98.56 185 LYS A N 1
ATOM 1410 C CA . LYS A 1 185 ? -17.734 -3.797 -2.443 1 98.56 185 LYS A CA 1
ATOM 1411 C C . LYS A 1 185 ? -19.109 -4.461 -2.451 1 98.56 185 LYS A C 1
ATOM 1413 O O . LYS A 1 185 ? -19.281 -5.527 -1.86 1 98.56 185 LYS A O 1
ATOM 1418 N N . ARG A 1 186 ? -20.031 -3.854 -3.111 1 98.25 186 ARG A N 1
ATOM 1419 C CA . ARG A 1 186 ? -21.406 -4.348 -3.129 1 98.25 186 ARG A CA 1
ATOM 1420 C C . ARG A 1 186 ? -21.469 -5.738 -3.746 1 98.25 186 ARG A C 1
ATOM 1422 O O . ARG A 1 186 ? -22.016 -6.664 -3.143 1 98.25 186 ARG A O 1
ATOM 1429 N N . VAL A 1 187 ? -20.922 -5.891 -4.941 1 98.88 187 VAL A N 1
ATOM 1430 C CA . VAL A 1 187 ? -21.016 -7.145 -5.68 1 98.88 187 VAL A CA 1
ATOM 1431 C C . VAL A 1 187 ? -20.25 -8.242 -4.945 1 98.88 187 VAL A C 1
ATOM 1433 O O . VAL A 1 187 ? -20.703 -9.383 -4.859 1 98.88 187 VAL A O 1
ATOM 1436 N N . ALA A 1 188 ? -19.062 -7.93 -4.426 1 98.94 188 ALA A N 1
ATOM 1437 C CA . ALA A 1 188 ? -18.281 -8.898 -3.648 1 98.94 188 ALA A CA 1
ATOM 1438 C C . ALA A 1 188 ? -19.062 -9.359 -2.42 1 98.94 188 ALA A C 1
ATOM 1440 O O . ALA A 1 188 ? -19.172 -10.555 -2.156 1 98.94 188 ALA A O 1
ATOM 1441 N N . ALA A 1 189 ? -19.594 -8.391 -1.691 1 98.88 189 ALA A N 1
ATOM 1442 C CA . ALA A 1 189 ? -20.359 -8.711 -0.486 1 98.88 189 ALA A CA 1
ATOM 1443 C C . ALA A 1 189 ? -21.562 -9.602 -0.812 1 98.88 189 ALA A C 1
ATOM 1445 O O . ALA A 1 189 ? -21.828 -10.578 -0.108 1 98.88 189 ALA A O 1
ATOM 1446 N N . GLU A 1 190 ? -22.25 -9.211 -1.851 1 98.81 190 GLU A N 1
ATOM 1447 C CA . GLU A 1 190 ? -23.406 -10 -2.275 1 98.81 190 GLU A CA 1
ATOM 1448 C C . GLU A 1 190 ? -23 -11.438 -2.592 1 98.81 190 GLU A C 1
ATOM 1450 O O . GLU A 1 190 ? -23.719 -12.375 -2.25 1 98.81 190 GLU A O 1
ATOM 1455 N N . THR A 1 191 ? -21.906 -11.578 -3.279 1 98.94 191 THR A N 1
ATOM 1456 C CA . THR A 1 191 ? -21.438 -12.898 -3.664 1 98.94 191 THR A CA 1
ATOM 1457 C C . THR A 1 191 ? -21.062 -13.719 -2.432 1 98.94 191 THR A C 1
ATOM 1459 O O . THR A 1 191 ? -21.422 -14.891 -2.326 1 98.94 191 THR A O 1
ATOM 1462 N N . VAL A 1 192 ? -20.328 -13.117 -1.467 1 98.88 192 VAL A N 1
ATOM 1463 C CA . VAL A 1 192 ? -19.891 -13.805 -0.257 1 98.88 192 VAL A CA 1
ATOM 1464 C C . VAL A 1 192 ? -21.109 -14.211 0.572 1 98.88 192 VAL A C 1
ATOM 1466 O O . VAL A 1 192 ? -21.172 -15.328 1.089 1 98.88 192 VAL A O 1
ATOM 1469 N N . GLU A 1 193 ? -22.094 -13.344 0.675 1 98.62 193 GLU A N 1
ATOM 1470 C CA . GLU A 1 193 ? -23.328 -13.617 1.421 1 98.62 193 GLU A CA 1
ATOM 1471 C C . GLU A 1 193 ? -24.109 -14.766 0.794 1 98.62 193 GLU A C 1
ATOM 1473 O O . GLU A 1 193 ? -24.641 -15.617 1.505 1 98.62 193 GLU A O 1
ATOM 1478 N N . ARG A 1 194 ? -24.219 -14.703 -0.495 1 98.5 194 ARG A N 1
ATOM 1479 C CA . ARG A 1 194 ? -24.938 -15.758 -1.2 1 98.5 194 ARG A CA 1
ATOM 1480 C C . ARG A 1 194 ? -24.312 -17.125 -0.934 1 98.5 194 ARG A C 1
ATOM 1482 O O . ARG A 1 194 ? -25 -18.141 -0.861 1 98.5 194 ARG A O 1
ATOM 1489 N N . ARG A 1 195 ? -22.984 -17.141 -0.753 1 98.62 195 ARG A N 1
ATOM 1490 C CA . ARG A 1 195 ? -22.25 -18.375 -0.508 1 98.62 195 ARG A CA 1
ATOM 1491 C C . ARG A 1 195 ? -22.297 -18.766 0.966 1 98.62 195 ARG A C 1
ATOM 1493 O O . ARG A 1 195 ? -21.75 -19.797 1.362 1 98.62 195 ARG A O 1
ATOM 1500 N N . GLY A 1 196 ? -22.891 -17.984 1.887 1 98.31 196 GLY A N 1
ATOM 1501 C CA . GLY A 1 196 ? -23.094 -18.281 3.299 1 98.31 196 GLY A CA 1
ATOM 1502 C C . GLY A 1 196 ? -21.859 -18.031 4.137 1 98.31 196 GLY A C 1
ATOM 1503 O O . GLY A 1 196 ? -21.688 -18.625 5.203 1 98.31 196 GLY A O 1
ATOM 1504 N N . LEU A 1 197 ? -20.984 -17.219 3.623 1 98.69 197 LEU A N 1
ATOM 1505 C CA . LEU A 1 197 ? -19.734 -16.938 4.316 1 98.69 197 LEU A CA 1
ATOM 1506 C C . LEU A 1 197 ? -19.797 -15.586 5.031 1 98.69 197 LEU A C 1
ATOM 1508 O O . LEU A 1 197 ? -20.641 -14.75 4.715 1 98.69 197 LEU A O 1
ATOM 1512 N N . GLU A 1 198 ? -18.938 -15.398 6 1 98.38 198 GLU A N 1
ATOM 1513 C CA . GLU A 1 198 ? -18.812 -14.125 6.703 1 98.38 198 GLU A CA 1
ATOM 1514 C C . GLU A 1 198 ? -17.891 -13.172 5.953 1 98.38 198 GLU A C 1
ATOM 1516 O O . GLU A 1 198 ? -16.938 -13.602 5.285 1 98.38 198 GLU A O 1
ATOM 1521 N N . TRP A 1 199 ? -18.266 -11.906 6.059 1 98.44 199 TRP A N 1
ATOM 1522 C CA . TRP A 1 199 ? -17.359 -10.945 5.43 1 98.44 199 TRP A CA 1
ATOM 1523 C C . TRP A 1 199 ? -17.328 -9.633 6.215 1 98.44 199 TRP A C 1
ATOM 1525 O O . TRP A 1 199 ? -18.234 -9.352 7.008 1 98.44 199 TRP A O 1
ATOM 1535 N N . ASP A 1 200 ? -16.281 -8.922 6.121 1 98.31 200 ASP A N 1
ATOM 1536 C CA . ASP A 1 200 ? -16.141 -7.52 6.5 1 98.31 200 ASP A CA 1
ATOM 1537 C C . ASP A 1 200 ? -15.406 -6.73 5.414 1 98.31 200 ASP A C 1
ATOM 1539 O O . ASP A 1 200 ? -15.148 -7.254 4.328 1 98.31 200 ASP A O 1
ATOM 1543 N N . ASP A 1 201 ? -15.32 -5.434 5.566 1 97.88 201 ASP A N 1
ATOM 1544 C CA . ASP A 1 201 ? -14.602 -4.648 4.57 1 97.88 201 ASP A CA 1
ATOM 1545 C C . ASP A 1 201 ? -13.625 -3.686 5.238 1 97.88 201 ASP A C 1
ATOM 1547 O O . ASP A 1 201 ? -13.727 -3.414 6.434 1 97.88 201 ASP A O 1
ATOM 1551 N N . GLU A 1 202 ? -12.68 -3.314 4.477 1 97.69 202 GLU A N 1
ATOM 1552 C CA . GLU A 1 202 ? -11.617 -2.412 4.918 1 97.69 202 GLU A CA 1
ATOM 1553 C C . GLU A 1 202 ? -11.172 -1.498 3.781 1 97.69 202 GLU A C 1
ATOM 1555 O O . GLU A 1 202 ? -11.141 -1.908 2.619 1 97.69 202 GLU A O 1
ATOM 1560 N N . TYR A 1 203 ? -10.852 -0.26 4.133 1 96.81 203 TYR A N 1
ATOM 1561 C CA . TYR A 1 203 ? -10.203 0.598 3.146 1 96.81 203 TYR A CA 1
ATOM 1562 C C . TYR A 1 203 ? -8.766 0.152 2.893 1 96.81 203 TYR A C 1
ATOM 1564 O O . TYR A 1 203 ? -8.086 -0.312 3.809 1 96.81 203 TYR A O 1
ATOM 1572 N N . VAL A 1 204 ? -8.305 0.354 1.686 1 98.75 204 VAL A N 1
ATOM 1573 C CA . VAL A 1 204 ? -7.027 -0.209 1.252 1 98.75 204 VAL A CA 1
ATOM 1574 C C . VAL A 1 204 ? -5.891 0.382 2.084 1 98.75 204 VAL A C 1
ATOM 1576 O O . VAL A 1 204 ? -4.934 -0.317 2.424 1 98.75 204 VAL A O 1
ATOM 1579 N N . ASP A 1 205 ? -5.949 1.713 2.375 1 98.25 205 ASP A N 1
ATOM 1580 C CA . ASP A 1 205 ? -4.922 2.324 3.213 1 98.25 205 ASP A CA 1
ATOM 1581 C C . ASP A 1 205 ? -4.938 1.734 4.621 1 98.25 205 ASP A C 1
ATOM 1583 O O . ASP A 1 205 ? -3.887 1.415 5.176 1 98.25 205 ASP A O 1
ATOM 1587 N N . ALA A 1 206 ? -6.117 1.523 5.164 1 97.69 206 ALA A N 1
ATOM 1588 C CA . ALA A 1 206 ? -6.266 0.896 6.473 1 97.69 206 ALA A CA 1
ATOM 1589 C C . ALA A 1 206 ? -5.801 -0.558 6.441 1 97.69 206 ALA A C 1
ATOM 1591 O O . ALA A 1 206 ? -5.242 -1.06 7.422 1 97.69 206 ALA A O 1
ATOM 1592 N N . ALA A 1 207 ? -6.09 -1.239 5.363 1 98.81 207 ALA A N 1
ATOM 1593 C CA . ALA A 1 207 ? -5.637 -2.621 5.215 1 98.81 207 ALA A CA 1
ATOM 1594 C C . ALA A 1 207 ? -4.113 -2.703 5.227 1 98.81 207 ALA A C 1
ATOM 1596 O O . ALA A 1 207 ? -3.539 -3.621 5.816 1 98.81 207 ALA A O 1
ATOM 1597 N N . ALA A 1 208 ? -3.453 -1.762 4.508 1 98.88 208 ALA A N 1
ATOM 1598 C CA . ALA A 1 208 ? -1.993 -1.722 4.523 1 98.88 208 ALA A CA 1
ATOM 1599 C C . ALA A 1 208 ? -1.466 -1.517 5.941 1 98.88 208 ALA A C 1
ATOM 1601 O O . ALA A 1 208 ? -0.503 -2.168 6.352 1 98.88 208 ALA A O 1
ATOM 1602 N N . TYR A 1 209 ? -2.086 -0.663 6.703 1 98.69 209 TYR A N 1
ATOM 1603 C CA . TYR A 1 209 ? -1.765 -0.427 8.109 1 98.69 209 TYR A CA 1
ATOM 1604 C C . TYR A 1 209 ? -1.952 -1.696 8.93 1 98.69 209 TYR A C 1
ATOM 1606 O O . TYR A 1 209 ? -1.052 -2.104 9.672 1 98.69 209 TYR A O 1
ATOM 1614 N N . LYS A 1 210 ? -3.074 -2.363 8.781 1 98.38 210 LYS A N 1
ATOM 1615 C CA . LYS A 1 210 ? -3.432 -3.525 9.586 1 98.38 210 LYS A CA 1
ATOM 1616 C C . LYS A 1 210 ? -2.539 -4.719 9.258 1 98.38 210 LYS A C 1
ATOM 1618 O O . LYS A 1 210 ? -2.234 -5.531 10.133 1 98.38 210 LYS A O 1
ATOM 1623 N N . LEU A 1 211 ? -2.154 -4.84 7.988 1 98.62 211 LEU A N 1
ATOM 1624 C CA . LEU A 1 211 ? -1.277 -5.941 7.602 1 98.62 211 LEU A CA 1
ATOM 1625 C C . LEU A 1 211 ? 0.022 -5.906 8.398 1 98.62 211 LEU A C 1
ATOM 1627 O O . LEU A 1 211 ? 0.592 -6.953 8.711 1 98.62 211 LEU A O 1
ATOM 1631 N N . VAL A 1 212 ? 0.469 -4.688 8.734 1 97.94 212 VAL A N 1
ATOM 1632 C CA . VAL A 1 212 ? 1.719 -4.555 9.477 1 97.94 212 VAL A CA 1
ATOM 1633 C C . VAL A 1 212 ? 1.457 -4.738 10.969 1 97.94 212 VAL A C 1
ATOM 1635 O O . VAL A 1 212 ? 2.242 -5.383 11.664 1 97.94 212 VAL A O 1
ATOM 1638 N N . ARG A 1 213 ? 0.358 -4.273 11.445 1 97.25 213 ARG A N 1
ATOM 1639 C CA . ARG A 1 213 ? 0.082 -4.199 12.875 1 97.25 213 ARG A CA 1
ATOM 1640 C C . ARG A 1 213 ? -0.524 -5.5 13.383 1 97.25 213 ARG A C 1
ATOM 1642 O O . ARG A 1 213 ? -0.23 -5.934 14.5 1 97.25 213 ARG A O 1
ATOM 1649 N N . GLU A 1 214 ? -1.389 -6.066 12.562 1 97.5 214 GLU A N 1
ATOM 1650 C CA . GLU A 1 214 ? -2.139 -7.254 12.961 1 97.5 214 GLU A CA 1
ATOM 1651 C C . GLU A 1 214 ? -2.396 -8.172 11.766 1 97.5 214 GLU A C 1
ATOM 1653 O O . GLU A 1 214 ? -3.547 -8.5 11.469 1 97.5 214 GLU A O 1
ATOM 1658 N N . PRO A 1 215 ? -1.322 -8.688 11.172 1 97.69 215 PRO A N 1
ATOM 1659 C CA . PRO A 1 215 ? -1.49 -9.516 9.977 1 97.69 215 PRO A CA 1
ATOM 1660 C C . PRO A 1 215 ? -2.346 -10.758 10.234 1 97.69 215 PRO A C 1
ATOM 1662 O O . PRO A 1 215 ? -2.934 -11.312 9.305 1 97.69 215 PRO A O 1
ATOM 1665 N N . ASP A 1 216 ? -2.453 -11.227 11.469 1 97.81 216 ASP A N 1
ATOM 1666 C CA . ASP A 1 216 ? -3.211 -12.43 11.828 1 97.81 216 ASP A CA 1
ATOM 1667 C C . ASP A 1 216 ? -4.711 -12.141 11.852 1 97.81 216 ASP A C 1
ATOM 1669 O O . ASP A 1 216 ? -5.52 -13.062 11.984 1 97.81 216 ASP A O 1
ATOM 1673 N N . SER A 1 217 ? -5.043 -10.859 11.664 1 97.75 217 SER A N 1
ATOM 1674 C CA . SER A 1 217 ? -6.457 -10.508 11.648 1 97.75 217 SER A CA 1
ATOM 1675 C C . SER A 1 217 ? -7.086 -10.812 10.289 1 97.75 217 SER A C 1
ATOM 1677 O O . SER A 1 217 ? -8.312 -10.789 10.148 1 97.75 217 SER A O 1
ATOM 1679 N N . PHE A 1 218 ? -6.289 -11.148 9.305 1 98.56 218 PHE A N 1
ATOM 1680 C CA . PHE A 1 218 ? -6.773 -11.445 7.965 1 98.56 218 PHE A CA 1
ATOM 1681 C C . PHE A 1 218 ? -6.758 -12.945 7.707 1 98.56 218 PHE A C 1
ATOM 1683 O O . PHE A 1 218 ? -5.926 -13.672 8.258 1 98.56 218 PHE A O 1
ATOM 1690 N N . ASP A 1 219 ? -7.676 -13.414 6.945 1 98.75 219 ASP A N 1
ATOM 1691 C CA . ASP A 1 219 ? -7.691 -14.773 6.422 1 98.75 219 ASP A CA 1
ATOM 1692 C C . ASP A 1 219 ? -7.691 -14.773 4.895 1 98.75 219 ASP A C 1
ATOM 1694 O O . ASP A 1 219 ? -6.629 -14.828 4.27 1 98.75 219 ASP A O 1
ATOM 1698 N N . VAL A 1 220 ? -8.828 -14.453 4.277 1 98.94 220 VAL A N 1
ATOM 1699 C CA . VAL A 1 220 ? -8.906 -14.242 2.838 1 98.94 220 VAL A CA 1
ATOM 1700 C C . VAL A 1 220 ? -9.195 -12.773 2.549 1 98.94 220 VAL A C 1
ATOM 1702 O O . VAL A 1 220 ? -10.211 -12.234 2.994 1 98.94 220 VAL A O 1
ATOM 1705 N N . ILE A 1 221 ? -8.312 -12.141 1.891 1 98.94 221 ILE A N 1
ATOM 1706 C CA . ILE A 1 221 ? -8.516 -10.781 1.418 1 98.94 221 ILE A CA 1
ATOM 1707 C C . ILE A 1 221 ? -8.961 -10.797 -0.045 1 98.94 221 ILE A C 1
ATOM 1709 O O . ILE A 1 221 ? -8.32 -11.445 -0.881 1 98.94 221 ILE A O 1
ATOM 1713 N N . LEU A 1 222 ? -10.039 -10.234 -0.335 1 99 222 LEU A N 1
ATOM 1714 C CA . LEU A 1 222 ? -10.523 -10.031 -1.696 1 99 222 LEU A CA 1
ATOM 1715 C C . LEU A 1 222 ? -10.438 -8.555 -2.092 1 99 222 LEU A C 1
ATOM 1717 O O . LEU A 1 222 ? -10.969 -7.691 -1.396 1 99 222 LEU A O 1
ATOM 1721 N N . THR A 1 223 ? -9.773 -8.266 -3.213 1 98.94 223 THR A N 1
ATOM 1722 C CA . THR A 1 223 ? -9.602 -6.855 -3.557 1 98.94 223 THR A CA 1
ATOM 1723 C C . THR A 1 223 ? -9.359 -6.691 -5.055 1 98.94 223 THR A C 1
ATOM 1725 O O . THR A 1 223 ? -9.32 -7.68 -5.793 1 98.94 223 THR A O 1
ATOM 1728 N N . SER A 1 224 ? -9.273 -5.465 -5.539 1 98.81 224 SER A N 1
ATOM 1729 C CA . SER A 1 224 ? -9.117 -5.129 -6.949 1 98.81 224 SER A CA 1
ATOM 1730 C C . SER A 1 224 ? -7.66 -5.25 -7.387 1 98.81 224 SER A C 1
ATOM 1732 O O . SER A 1 224 ? -6.777 -5.512 -6.566 1 98.81 224 SER A O 1
ATOM 1734 N N . ASN A 1 225 ? -7.371 -5.066 -8.625 1 98.56 225 ASN A N 1
ATOM 1735 C CA . ASN A 1 225 ? -6.109 -5.379 -9.289 1 98.56 225 ASN A CA 1
ATOM 1736 C C . ASN A 1 225 ? -4.945 -4.617 -8.664 1 98.56 225 ASN A C 1
ATOM 1738 O O . ASN A 1 225 ? -4.059 -5.215 -8.047 1 98.56 225 ASN A O 1
ATOM 1742 N N . LEU A 1 226 ? -5.027 -3.305 -8.672 1 98.56 226 LEU A N 1
ATOM 1743 C CA . LEU A 1 226 ? -3.934 -2.484 -8.164 1 98.56 226 LEU A CA 1
ATOM 1744 C C . LEU A 1 226 ? -3.754 -2.684 -6.66 1 98.56 226 LEU A C 1
ATOM 1746 O O . LEU A 1 226 ? -2.625 -2.773 -6.172 1 98.56 226 LEU A O 1
ATOM 1750 N N . PHE A 1 227 ? -4.867 -2.721 -5.934 1 98.88 227 PHE A N 1
ATOM 1751 C CA . PHE A 1 227 ? -4.809 -2.867 -4.48 1 98.88 227 PHE A CA 1
ATOM 1752 C C . PHE A 1 227 ? -4.18 -4.199 -4.098 1 98.88 227 PHE A C 1
ATOM 1754 O O . PHE A 1 227 ? -3.336 -4.258 -3.201 1 98.88 227 PHE A O 1
ATOM 1761 N N . GLY A 1 228 ? -4.559 -5.238 -4.828 1 98.81 228 GLY A N 1
ATOM 1762 C CA . GLY A 1 228 ? -3.975 -6.547 -4.574 1 98.81 228 GLY A CA 1
ATOM 1763 C C . GLY A 1 228 ? -2.49 -6.605 -4.883 1 98.81 228 GLY A C 1
ATOM 1764 O O . GLY A 1 228 ? -1.733 -7.281 -4.184 1 98.81 228 GLY A O 1
ATOM 1765 N N . ASP A 1 229 ? -2.115 -5.906 -5.934 1 98.31 229 ASP A N 1
ATOM 1766 C CA . ASP A 1 229 ? -0.708 -5.816 -6.316 1 98.31 229 ASP A CA 1
ATOM 1767 C C . ASP A 1 229 ? 0.132 -5.234 -5.184 1 98.31 229 ASP A C 1
ATOM 1769 O O . ASP A 1 229 ? 1.147 -5.812 -4.793 1 98.31 229 ASP A O 1
ATOM 1773 N N . ILE A 1 230 ? -0.308 -4.191 -4.605 1 98.88 230 ILE A N 1
ATOM 1774 C CA . ILE A 1 230 ? 0.417 -3.473 -3.562 1 98.88 230 ILE A CA 1
ATOM 1775 C C . ILE A 1 230 ? 0.398 -4.285 -2.268 1 98.88 230 ILE A C 1
ATOM 1777 O O . ILE A 1 230 ? 1.443 -4.508 -1.653 1 98.88 230 ILE A O 1
ATOM 1781 N N . LEU A 1 231 ? -0.779 -4.801 -1.872 1 98.94 231 LEU A N 1
ATOM 1782 C CA . LEU A 1 231 ? -0.938 -5.48 -0.589 1 98.94 231 LEU A CA 1
ATOM 1783 C C . LEU A 1 231 ? -0.197 -6.812 -0.583 1 98.94 231 LEU A C 1
ATOM 1785 O O . LEU A 1 231 ? 0.322 -7.234 0.453 1 98.94 231 LEU A O 1
ATOM 1789 N N . SER A 1 232 ? -0.148 -7.48 -1.74 1 98.81 232 SER A N 1
ATOM 1790 C CA . SER A 1 232 ? 0.516 -8.781 -1.77 1 98.81 232 SER A CA 1
ATOM 1791 C C . SER A 1 232 ? 2.029 -8.625 -1.665 1 98.81 232 SER A C 1
ATOM 1793 O O . SER A 1 232 ? 2.701 -9.461 -1.049 1 98.81 232 SER A O 1
ATOM 1795 N N . ASP A 1 233 ? 2.613 -7.602 -2.316 1 98.75 233 ASP A N 1
ATOM 1796 C CA . ASP A 1 233 ? 4.039 -7.352 -2.139 1 98.75 233 ASP A CA 1
ATOM 1797 C C . ASP A 1 233 ? 4.348 -6.938 -0.7 1 98.75 233 ASP A C 1
ATOM 1799 O O . ASP A 1 233 ? 5.387 -7.312 -0.152 1 98.75 233 ASP A O 1
ATOM 1803 N N . LEU A 1 234 ? 3.449 -6.117 -0.123 1 98.88 234 LEU A N 1
ATOM 1804 C CA . LEU A 1 234 ? 3.574 -5.793 1.294 1 98.88 234 LEU A CA 1
ATOM 1805 C C . LEU A 1 234 ? 3.59 -7.062 2.143 1 98.88 234 LEU A C 1
ATOM 1807 O O . LEU A 1 234 ? 4.453 -7.223 3.006 1 98.88 234 LEU A O 1
ATOM 1811 N N . ALA A 1 235 ? 2.662 -7.996 1.89 1 98.81 235 ALA A N 1
ATOM 1812 C CA . ALA A 1 235 ? 2.58 -9.242 2.643 1 98.81 235 ALA A CA 1
ATOM 1813 C C . ALA A 1 235 ? 3.846 -10.078 2.467 1 98.81 235 ALA A C 1
ATOM 1815 O O . ALA A 1 235 ? 4.309 -10.719 3.408 1 98.81 235 ALA A O 1
ATOM 1816 N N . ALA A 1 236 ? 4.387 -10.062 1.239 1 98.62 236 ALA A N 1
ATOM 1817 C CA . ALA A 1 236 ? 5.652 -10.75 1 1 98.62 236 ALA A CA 1
ATOM 1818 C C . ALA A 1 236 ? 6.77 -10.164 1.86 1 98.62 236 ALA A C 1
ATOM 1820 O O . ALA A 1 236 ? 7.652 -10.891 2.322 1 98.62 236 ALA A O 1
ATOM 1821 N N . GLY A 1 237 ? 6.738 -8.812 2.006 1 98.25 237 GLY A N 1
ATOM 1822 C CA . GLY A 1 237 ? 7.68 -8.172 2.912 1 98.25 237 GLY A CA 1
ATOM 1823 C C . GLY A 1 237 ? 7.574 -8.688 4.336 1 98.25 237 GLY A C 1
ATOM 1824 O O . GLY A 1 237 ? 8.594 -8.906 5 1 98.25 237 GLY A O 1
ATOM 1825 N N . LEU A 1 238 ? 6.363 -8.891 4.785 1 98.31 238 LEU A N 1
ATOM 1826 C CA . LEU A 1 238 ? 6.133 -9.406 6.129 1 98.31 238 LEU A CA 1
ATOM 1827 C C . LEU A 1 238 ? 6.68 -10.828 6.262 1 98.31 238 LEU A C 1
ATOM 1829 O O . LEU A 1 238 ? 7.125 -11.227 7.344 1 98.31 238 LEU A O 1
ATOM 1833 N N . MET A 1 239 ? 6.637 -11.578 5.148 1 97.94 239 MET A N 1
ATOM 1834 C CA . MET A 1 239 ? 7.156 -12.945 5.156 1 97.94 239 MET A CA 1
ATOM 1835 C C . MET A 1 239 ? 8.672 -12.953 5.293 1 97.94 239 MET A C 1
ATOM 1837 O O . MET A 1 239 ? 9.258 -13.953 5.707 1 97.94 239 MET A O 1
ATOM 1841 N N . GLY A 1 240 ? 9.25 -11.914 4.844 1 97.38 240 GLY A N 1
ATOM 1842 C CA . GLY A 1 240 ? 10.703 -11.812 4.949 1 97.38 240 GLY A CA 1
ATOM 1843 C C . GLY A 1 240 ? 11.391 -11.695 3.602 1 97.38 240 GLY A C 1
ATOM 1844 O O . GLY A 1 240 ? 12.57 -11.352 3.533 1 97.38 240 GLY A O 1
ATOM 1845 N N . SER A 1 241 ? 10.664 -12.039 2.551 1 98.06 241 SER A N 1
ATOM 1846 C CA . SER A 1 241 ? 11.273 -11.961 1.229 1 98.06 241 SER A CA 1
ATOM 1847 C C . SER A 1 241 ? 10.242 -12.164 0.127 1 98.06 241 SER A C 1
ATOM 1849 O O . SER A 1 241 ? 9.344 -12.992 0.256 1 98.06 241 SER A O 1
ATOM 1851 N N . LEU A 1 242 ? 10.43 -11.43 -0.971 1 97.94 242 LEU A N 1
ATOM 1852 C CA . LEU A 1 242 ? 9.641 -11.703 -2.168 1 97.94 242 LEU A CA 1
ATOM 1853 C C . LEU A 1 242 ? 9.922 -13.109 -2.695 1 97.94 242 LEU A C 1
ATOM 1855 O O . LEU A 1 242 ? 9.078 -13.695 -3.377 1 97.94 242 LEU A O 1
ATOM 1859 N N . GLY A 1 243 ? 11.055 -13.633 -2.379 1 98.38 243 GLY A N 1
ATOM 1860 C CA . GLY A 1 243 ? 11.469 -14.945 -2.834 1 98.38 243 GLY A CA 1
ATOM 1861 C C . GLY A 1 243 ? 10.703 -16.078 -2.178 1 98.38 243 GLY A C 1
ATOM 1862 O O . GLY A 1 243 ? 10.883 -17.25 -2.525 1 98.38 243 GLY A O 1
ATOM 1863 N N . LEU A 1 244 ? 9.812 -15.758 -1.327 1 98.75 244 LEU A N 1
ATOM 1864 C CA . LEU A 1 244 ? 9 -16.75 -0.635 1 98.75 244 LEU A CA 1
ATOM 1865 C C . LEU A 1 244 ? 7.562 -16.734 -1.143 1 98.75 244 LEU A C 1
ATOM 1867 O O . LEU A 1 244 ? 6.75 -17.578 -0.747 1 98.75 244 LEU A O 1
ATOM 1871 N N . ALA A 1 245 ? 7.215 -15.836 -2.051 1 98.81 245 ALA A N 1
ATOM 1872 C CA . ALA A 1 245 ? 5.82 -15.531 -2.348 1 98.81 245 ALA A CA 1
ATOM 1873 C C . ALA A 1 245 ? 5.379 -16.188 -3.652 1 98.81 245 ALA A C 1
ATOM 1875 O O . ALA A 1 245 ? 5.68 -15.688 -4.738 1 98.81 245 ALA A O 1
ATOM 1876 N N . PRO A 1 246 ? 4.621 -17.281 -3.602 1 98.88 246 PRO A N 1
ATOM 1877 C CA . PRO A 1 246 ? 4.062 -17.891 -4.809 1 98.88 246 PRO A CA 1
ATOM 1878 C C . PRO A 1 246 ? 2.756 -17.234 -5.25 1 98.88 246 PRO A C 1
ATOM 1880 O O . PRO A 1 246 ? 2.189 -16.422 -4.516 1 98.88 246 PRO A O 1
ATOM 1883 N N . SER A 1 247 ? 2.307 -17.578 -6.445 1 98.88 247 SER A N 1
ATOM 1884 C CA . SER A 1 247 ? 0.994 -17.109 -6.867 1 98.88 247 SER A CA 1
ATOM 1885 C C . SER A 1 247 ? 0.393 -18.016 -7.938 1 98.88 247 SER A C 1
ATOM 1887 O O . SER A 1 247 ? 1.101 -18.812 -8.547 1 98.88 247 SER A O 1
ATOM 1889 N N . ALA A 1 248 ? -0.84 -17.906 -8.094 1 98.94 248 ALA A N 1
ATOM 1890 C CA . ALA A 1 248 ? -1.62 -18.547 -9.156 1 98.94 248 ALA A CA 1
ATOM 1891 C C . ALA A 1 248 ? -2.521 -17.531 -9.852 1 98.94 248 ALA A C 1
ATOM 1893 O O . ALA A 1 248 ? -3.135 -16.688 -9.203 1 98.94 248 ALA A O 1
ATOM 1894 N N . ASN A 1 249 ? -2.496 -17.5 -11.102 1 98.88 249 ASN A N 1
ATOM 1895 C CA . ASN A 1 249 ? -3.469 -16.797 -11.93 1 98.88 249 ASN A CA 1
ATOM 1896 C C . ASN A 1 249 ? -4.492 -17.75 -12.531 1 98.88 249 ASN A C 1
ATOM 1898 O O . ASN A 1 249 ? -4.141 -18.625 -13.328 1 98.88 249 ASN A O 1
ATOM 1902 N N . LEU A 1 250 ? -5.73 -17.531 -12.164 1 98.88 250 LEU A N 1
ATOM 1903 C CA . LEU A 1 250 ? -6.758 -18.516 -12.477 1 98.88 250 LEU A CA 1
ATOM 1904 C C . LEU A 1 250 ? -7.84 -17.906 -13.367 1 98.88 250 LEU A C 1
ATOM 1906 O O . LEU A 1 250 ? -8.219 -16.734 -13.18 1 98.88 250 LEU A O 1
ATOM 1910 N N . GLY A 1 251 ? -8.234 -18.594 -14.344 1 98.38 251 GLY A N 1
ATOM 1911 C CA . GLY A 1 251 ? -9.414 -18.359 -15.156 1 98.38 251 GLY A CA 1
ATOM 1912 C C . GLY A 1 251 ? -10.328 -19.562 -15.242 1 98.38 251 GLY A C 1
ATOM 1913 O O . GLY A 1 251 ? -10.172 -20.516 -14.484 1 98.38 251 GLY A O 1
ATOM 1914 N N . ASP A 1 252 ? -11.336 -19.484 -16.078 1 97.62 252 ASP A N 1
ATOM 1915 C CA . ASP A 1 252 ? -12.273 -20.594 -16.219 1 97.62 252 ASP A CA 1
ATOM 1916 C C . ASP A 1 252 ? -11.625 -21.766 -16.953 1 97.62 252 ASP A C 1
ATOM 1918 O O . ASP A 1 252 ? -11.938 -22.922 -16.688 1 97.62 252 ASP A O 1
ATOM 1922 N N . ASP A 1 253 ? -10.695 -21.438 -17.891 1 97 253 ASP A N 1
ATOM 1923 C CA . ASP A 1 253 ? -10.234 -22.484 -18.797 1 97 253 ASP A CA 1
ATOM 1924 C C . ASP A 1 253 ? -8.711 -22.609 -18.766 1 97 253 ASP A C 1
ATOM 1926 O O . ASP A 1 253 ? -8.133 -23.422 -19.5 1 97 253 ASP A O 1
ATOM 1930 N N . ALA A 1 254 ? -8.039 -21.781 -18.016 1 98.38 254 ALA A N 1
ATOM 1931 C CA . ALA A 1 254 ? -6.582 -21.766 -17.984 1 98.38 254 ALA A CA 1
ATOM 1932 C C . ALA A 1 254 ? -6.078 -21.406 -16.578 1 98.38 254 ALA A C 1
ATOM 1934 O O . ALA A 1 254 ? -6.816 -20.828 -15.781 1 98.38 254 ALA A O 1
ATOM 1935 N N . ALA A 1 255 ? -4.852 -21.766 -16.266 1 98.81 255 ALA A N 1
ATOM 1936 C CA . ALA A 1 255 ? -4.207 -21.453 -15 1 98.81 255 ALA A CA 1
ATOM 1937 C C . ALA A 1 255 ? -2.707 -21.25 -15.18 1 98.81 255 ALA A C 1
ATOM 1939 O O . ALA A 1 255 ? -2.053 -22 -15.906 1 98.81 255 ALA A O 1
ATOM 1940 N N . LEU A 1 256 ? -2.221 -20.203 -14.625 1 98.88 256 LEU A N 1
ATOM 1941 C CA . LEU A 1 256 ? -0.807 -19.844 -14.695 1 98.88 256 LEU A CA 1
ATOM 1942 C C . LEU A 1 256 ? -0.227 -19.641 -13.297 1 98.88 256 LEU A C 1
ATOM 1944 O O . LEU A 1 256 ? -0.829 -18.953 -12.469 1 98.88 256 LEU A O 1
ATOM 1948 N N . PHE A 1 257 ? 0.858 -20.266 -13.023 1 98.94 257 PHE A N 1
ATOM 1949 C CA . PHE A 1 257 ? 1.524 -20.188 -11.727 1 98.94 257 PHE A CA 1
ATOM 1950 C C . PHE A 1 257 ? 2.879 -19.5 -11.852 1 98.94 257 PHE A C 1
ATOM 1952 O O . PHE A 1 257 ? 3.625 -19.766 -12.805 1 98.94 257 PHE A O 1
ATOM 1959 N N . GLU A 1 258 ? 3.141 -18.609 -10.93 1 98.81 258 GLU A N 1
ATOM 1960 C CA . GLU A 1 258 ? 4.375 -17.844 -11.008 1 98.81 258 GLU A CA 1
ATOM 1961 C C . GLU A 1 258 ? 4.773 -17.297 -9.641 1 98.81 258 GLU A C 1
ATOM 1963 O O . GLU A 1 258 ? 3.914 -17 -8.812 1 98.81 258 GLU A O 1
ATOM 1968 N N . PRO A 1 259 ? 6.117 -17.188 -9.391 1 98.56 259 PRO A N 1
ATOM 1969 C CA . PRO A 1 259 ? 6.516 -16.375 -8.227 1 98.56 259 PRO A CA 1
ATOM 1970 C C . PRO A 1 259 ? 6.129 -14.914 -8.367 1 98.56 259 PRO A C 1
ATOM 1972 O O . PRO A 1 259 ? 6.035 -14.398 -9.484 1 98.56 259 PRO A O 1
ATOM 1975 N N . VAL A 1 260 ? 5.965 -14.203 -7.266 1 96.75 260 VAL A N 1
ATOM 1976 C CA . VAL A 1 260 ? 5.523 -12.812 -7.254 1 96.75 260 VAL A CA 1
ATOM 1977 C C . VAL A 1 260 ? 6.691 -11.898 -7.625 1 96.75 260 VAL A C 1
ATOM 1979 O O . VAL A 1 260 ? 6.48 -10.797 -8.133 1 96.75 260 VAL A O 1
ATOM 1982 N N . HIS A 1 261 ? 7.938 -12.391 -7.383 1 95.12 261 HIS A N 1
ATOM 1983 C CA . HIS A 1 261 ? 9.094 -11.523 -7.578 1 95.12 261 HIS A CA 1
ATOM 1984 C C . HIS A 1 261 ? 9.352 -11.273 -9.062 1 95.12 261 HIS A C 1
ATOM 1986 O O . HIS A 1 261 ? 8.859 -12.023 -9.914 1 95.12 261 HIS A O 1
ATOM 1992 N N . GLY A 1 262 ? 10.109 -10.242 -9.367 1 93.44 262 GLY A N 1
ATOM 1993 C CA . GLY A 1 262 ? 10.469 -9.906 -10.734 1 93.44 262 GLY A CA 1
ATOM 1994 C C . GLY A 1 262 ? 11.727 -10.609 -11.211 1 93.44 262 GLY A C 1
ATOM 1995 O O . GLY A 1 262 ? 12.125 -11.633 -10.648 1 93.44 262 GLY A O 1
ATOM 1996 N N . SER A 1 263 ? 12.266 -10.016 -12.258 1 95.75 263 SER A N 1
ATOM 1997 C CA . SER A 1 263 ? 13.383 -10.68 -12.938 1 95.75 263 SER A CA 1
ATOM 1998 C C . SER A 1 263 ? 14.695 -10.438 -12.195 1 95.75 263 SER A C 1
ATOM 2000 O O . SER A 1 263 ? 15.688 -11.125 -12.453 1 95.75 263 SER A O 1
ATOM 2002 N N . ALA A 1 264 ? 14.727 -9.398 -11.352 1 94.31 264 ALA A N 1
ATOM 2003 C CA . ALA A 1 264 ? 15.898 -9.117 -10.531 1 94.31 264 ALA A CA 1
ATOM 2004 C C . ALA A 1 264 ? 17.188 -9.25 -11.336 1 94.31 264 ALA A C 1
ATOM 2006 O O . ALA A 1 264 ? 18.062 -10.031 -10.984 1 94.31 264 ALA A O 1
ATOM 2007 N N . PRO A 1 265 ? 17.359 -8.391 -12.328 1 93.75 265 PRO A N 1
ATOM 2008 C CA . PRO A 1 265 ? 18.516 -8.531 -13.227 1 93.75 265 PRO A CA 1
ATOM 2009 C C . PRO A 1 265 ? 19.844 -8.383 -12.492 1 93.75 265 PRO A C 1
ATOM 2011 O O . PRO A 1 265 ? 20.859 -8.961 -12.914 1 93.75 265 PRO A O 1
ATOM 2014 N N . ASP A 1 266 ? 19.859 -7.711 -11.383 1 93.62 266 ASP A N 1
ATOM 2015 C CA . ASP A 1 266 ? 21.094 -7.398 -10.664 1 93.62 266 ASP A CA 1
ATOM 2016 C C . ASP A 1 266 ? 21.703 -8.656 -10.047 1 93.62 266 ASP A C 1
ATOM 2018 O O . ASP A 1 266 ? 22.906 -8.695 -9.781 1 93.62 266 ASP A O 1
ATOM 2022 N N . ILE A 1 267 ? 20.875 -9.664 -9.828 1 96.5 267 ILE A N 1
ATOM 2023 C CA . ILE A 1 267 ? 21.422 -10.859 -9.195 1 96.5 267 ILE A CA 1
ATOM 2024 C C . ILE A 1 267 ? 21.297 -12.055 -10.133 1 96.5 267 ILE A C 1
ATOM 2026 O O . ILE A 1 267 ? 21.594 -13.188 -9.758 1 96.5 267 ILE A O 1
ATOM 2030 N N . ALA A 1 268 ? 20.875 -11.797 -11.367 1 96.38 268 ALA A N 1
ATOM 2031 C CA . ALA A 1 268 ? 20.75 -12.859 -12.352 1 96.38 268 ALA A CA 1
ATOM 2032 C C . ALA A 1 268 ? 22.094 -13.523 -12.633 1 96.38 268 ALA A C 1
ATOM 2034 O O . ALA A 1 268 ? 23.094 -12.836 -12.812 1 96.38 268 ALA A O 1
ATOM 2035 N N . GLY A 1 269 ? 22.125 -14.82 -12.602 1 96.94 269 GLY A N 1
ATOM 2036 C CA . GLY A 1 269 ? 23.328 -15.562 -12.953 1 96.94 269 GLY A CA 1
ATOM 2037 C C . GLY A 1 269 ? 24.281 -15.727 -11.797 1 96.94 269 GLY A C 1
ATOM 2038 O O . GLY A 1 269 ? 25.281 -16.453 -11.906 1 96.94 269 GLY A O 1
ATOM 2039 N N . LYS A 1 270 ? 23.984 -15.141 -10.68 1 98 270 LYS A N 1
ATOM 2040 C CA . LYS A 1 270 ? 24.906 -15.18 -9.547 1 98 270 LYS A CA 1
ATOM 2041 C C . LYS A 1 270 ? 24.625 -16.391 -8.656 1 98 270 LYS A C 1
ATOM 2043 O O . LYS A 1 270 ? 25.422 -16.703 -7.762 1 98 270 LYS A O 1
ATOM 2048 N N . GLY A 1 271 ? 23.516 -17.047 -8.906 1 98.19 271 GLY A N 1
ATOM 2049 C CA . GLY A 1 271 ? 23.203 -18.266 -8.164 1 98.19 271 GLY A CA 1
ATOM 2050 C C . GLY A 1 271 ? 22.719 -17.984 -6.754 1 98.19 271 GLY A C 1
ATOM 2051 O O . GLY A 1 271 ? 22.828 -18.844 -5.879 1 98.19 271 GLY A O 1
ATOM 2052 N N . ILE A 1 272 ? 22.219 -16.75 -6.52 1 98.44 272 ILE A N 1
ATOM 2053 C CA . ILE A 1 272 ? 21.828 -16.422 -5.156 1 98.44 272 ILE A CA 1
ATOM 2054 C C . ILE A 1 272 ? 20.328 -16.125 -5.105 1 98.44 272 ILE A C 1
ATOM 2056 O O . ILE A 1 272 ? 19.812 -15.703 -4.07 1 98.44 272 ILE A O 1
ATOM 2060 N N . ALA A 1 273 ? 19.578 -16.312 -6.238 1 98.56 273 ALA A N 1
ATOM 2061 C CA . ALA A 1 273 ? 18.141 -16.094 -6.27 1 98.56 273 ALA A CA 1
ATOM 2062 C C . ALA A 1 273 ? 17.406 -17.109 -5.406 1 98.56 273 ALA A C 1
ATOM 2064 O O . ALA A 1 273 ? 17.75 -18.297 -5.41 1 98.56 273 ALA A O 1
ATOM 2065 N N . ASN A 1 274 ? 16.469 -16.688 -4.617 1 98.81 274 ASN A N 1
ATOM 2066 C CA . ASN A 1 274 ? 15.633 -17.562 -3.797 1 98.81 274 ASN A CA 1
ATOM 2067 C C . ASN A 1 274 ? 14.648 -18.359 -4.648 1 98.81 274 ASN A C 1
ATOM 2069 O O . ASN A 1 274 ? 13.719 -17.781 -5.227 1 98.81 274 ASN A O 1
ATOM 2073 N N . PRO A 1 275 ? 14.812 -19.641 -4.715 1 98.81 275 PRO A N 1
ATOM 2074 C CA . PRO A 1 275 ? 13.953 -20.422 -5.609 1 98.81 275 PRO A CA 1
ATOM 2075 C C . PRO A 1 275 ? 12.633 -20.828 -4.957 1 98.81 275 PRO A C 1
ATOM 2077 O O . PRO A 1 275 ? 11.773 -21.406 -5.613 1 98.81 275 PRO A O 1
ATOM 2080 N N . VAL A 1 276 ? 12.398 -20.516 -3.74 1 98.94 276 VAL A N 1
ATOM 2081 C CA . VAL A 1 276 ? 11.32 -21.078 -2.936 1 98.94 276 VAL A CA 1
ATOM 2082 C C . VAL A 1 276 ? 9.969 -20.641 -3.508 1 98.94 276 VAL A C 1
ATOM 2084 O O . VAL A 1 276 ? 9.039 -21.453 -3.604 1 98.94 276 VAL A O 1
ATOM 2087 N N . ALA A 1 277 ? 9.852 -19.391 -3.883 1 98.94 277 ALA A N 1
ATOM 2088 C CA . ALA A 1 277 ? 8.594 -18.906 -4.441 1 98.94 277 ALA A CA 1
ATOM 2089 C C . ALA A 1 277 ? 8.211 -19.688 -5.695 1 98.94 277 ALA A C 1
ATOM 2091 O O . ALA A 1 277 ? 7.047 -20.047 -5.891 1 98.94 277 ALA A O 1
ATOM 2092 N N . ALA A 1 278 ? 9.18 -19.922 -6.566 1 98.94 278 ALA A N 1
ATOM 2093 C CA . ALA A 1 278 ? 8.922 -20.688 -7.781 1 98.94 278 ALA A CA 1
ATOM 2094 C C . ALA A 1 278 ? 8.547 -22.125 -7.445 1 98.94 278 ALA A C 1
ATOM 2096 O O . ALA A 1 278 ? 7.641 -22.703 -8.062 1 98.94 278 ALA A O 1
ATOM 2097 N N . ILE A 1 279 ? 9.227 -22.719 -6.5 1 98.94 279 ILE A N 1
ATOM 2098 C CA . ILE A 1 279 ? 8.953 -24.094 -6.07 1 98.94 279 ILE A CA 1
ATOM 2099 C C . ILE A 1 279 ? 7.547 -24.188 -5.496 1 98.94 279 ILE A C 1
ATOM 2101 O O . ILE A 1 279 ? 6.793 -25.109 -5.824 1 98.94 279 ILE A O 1
ATOM 2105 N N . LEU A 1 280 ? 7.199 -23.203 -4.66 1 98.94 280 LEU A N 1
ATOM 2106 C CA . LEU A 1 280 ? 5.863 -23.188 -4.074 1 98.94 280 LEU A CA 1
ATOM 2107 C C . LEU A 1 280 ? 4.805 -22.922 -5.141 1 98.94 280 LEU A C 1
ATOM 2109 O O . LEU A 1 280 ? 3.689 -23.438 -5.055 1 98.94 280 LEU A O 1
ATOM 2113 N N . SER A 1 281 ? 5.109 -22.094 -6.152 1 98.94 281 SER A N 1
ATOM 2114 C CA . SER A 1 281 ? 4.199 -21.906 -7.277 1 98.94 281 SER A CA 1
ATOM 2115 C C . SER A 1 281 ? 3.971 -23.203 -8.031 1 98.94 281 SER A C 1
ATOM 2117 O O . SER A 1 281 ? 2.848 -23.5 -8.445 1 98.94 281 SER A O 1
ATOM 2119 N N . ALA A 1 282 ? 5.027 -23.938 -8.195 1 98.94 282 ALA A N 1
ATOM 2120 C CA . ALA A 1 282 ? 4.902 -25.25 -8.828 1 98.94 282 ALA A CA 1
ATOM 2121 C C . ALA A 1 282 ? 4.047 -26.188 -7.984 1 98.94 282 ALA A C 1
ATOM 2123 O O . ALA A 1 282 ? 3.285 -27 -8.523 1 98.94 282 ALA A O 1
ATOM 2124 N N . ALA A 1 283 ? 4.199 -26.141 -6.68 1 98.88 283 ALA A N 1
ATOM 2125 C CA . ALA A 1 283 ? 3.344 -26.938 -5.801 1 98.88 283 ALA A CA 1
ATOM 2126 C C . ALA A 1 283 ? 1.873 -26.578 -5.996 1 98.88 283 ALA A C 1
ATOM 2128 O O . ALA A 1 283 ? 1.016 -27.469 -6.051 1 98.88 283 ALA A O 1
ATOM 2129 N N . MET A 1 284 ? 1.601 -25.281 -6.109 1 98.88 284 MET A N 1
ATOM 2130 C CA . MET A 1 284 ? 0.235 -24.844 -6.391 1 98.88 284 MET A CA 1
ATOM 2131 C C . MET A 1 284 ? -0.251 -25.406 -7.723 1 98.88 284 MET A C 1
ATOM 2133 O O . MET A 1 284 ? -1.411 -25.812 -7.844 1 98.88 284 MET A O 1
ATOM 2137 N N . MET A 1 285 ? 0.614 -25.375 -8.703 1 98.88 285 MET A N 1
ATOM 2138 C CA . MET A 1 285 ? 0.301 -25.938 -10.016 1 98.88 285 MET A CA 1
ATOM 2139 C C . MET A 1 285 ? -0.045 -27.422 -9.914 1 98.88 285 MET A C 1
ATOM 2141 O O . MET A 1 285 ? -1.022 -27.875 -10.516 1 98.88 285 MET A O 1
ATOM 2145 N N . LEU A 1 286 ? 0.73 -28.172 -9.133 1 98.69 286 LEU A N 1
ATOM 2146 C CA . LEU A 1 286 ? 0.473 -29.594 -8.945 1 98.69 286 LEU A CA 1
ATOM 2147 C C . LEU A 1 286 ? -0.88 -29.812 -8.281 1 98.69 286 LEU A C 1
ATOM 2149 O O . LEU A 1 286 ? -1.627 -30.719 -8.68 1 98.69 286 LEU A O 1
ATOM 2153 N N . ASP A 1 287 ? -1.119 -29.062 -7.273 1 98.56 287 ASP A N 1
ATOM 2154 C CA . ASP A 1 287 ? -2.42 -29.172 -6.621 1 98.56 287 ASP A CA 1
ATOM 2155 C C . ASP A 1 287 ? -3.555 -28.953 -7.617 1 98.56 287 ASP A C 1
ATOM 2157 O O . ASP A 1 287 ? -4.535 -29.703 -7.621 1 98.56 287 ASP A O 1
ATOM 2161 N N . HIS A 1 288 ? -3.416 -27.969 -8.469 1 98.44 288 HIS A N 1
ATOM 2162 C CA . HIS A 1 288 ? -4.398 -27.641 -9.5 1 98.44 288 HIS A CA 1
ATOM 2163 C C . HIS A 1 288 ? -4.574 -28.797 -10.477 1 98.44 288 HIS A C 1
ATOM 2165 O O . HIS A 1 288 ? -5.684 -29.031 -10.969 1 98.44 288 HIS A O 1
ATOM 2171 N N . LEU A 1 289 ? -3.523 -29.484 -10.734 1 98.25 289 LEU A N 1
ATOM 2172 C CA . LEU A 1 289 ? -3.52 -30.562 -11.727 1 98.25 289 LEU A CA 1
ATOM 2173 C C . LEU A 1 289 ? -3.98 -31.875 -11.102 1 98.25 289 LEU A C 1
ATOM 2175 O O . LEU A 1 289 ? -3.996 -32.906 -11.773 1 98.25 289 LEU A O 1
ATOM 2179 N N . GLY A 1 290 ? -4.262 -31.891 -9.812 1 97.44 290 GLY A N 1
ATOM 2180 C CA . GLY A 1 290 ? -4.793 -33.094 -9.156 1 97.44 290 GLY A CA 1
ATOM 2181 C C . GLY A 1 290 ? -3.746 -33.844 -8.367 1 97.44 290 GLY A C 1
ATOM 2182 O O . GLY A 1 290 ? -4.012 -34.938 -7.883 1 97.44 290 GLY A O 1
ATOM 2183 N N . TYR A 1 291 ? -2.588 -33.281 -8.289 1 97.69 291 TYR A N 1
ATOM 2184 C CA . TYR A 1 291 ? -1.515 -33.906 -7.516 1 97.69 291 TYR A CA 1
ATOM 2185 C C . TYR A 1 291 ? -1.376 -33.25 -6.148 1 97.69 291 TYR A C 1
ATOM 2187 O O . TYR A 1 291 ? -0.283 -32.812 -5.762 1 97.69 291 TYR A O 1
ATOM 2195 N N . GLY A 1 292 ? -2.412 -33.25 -5.383 1 97.81 292 GLY A N 1
ATOM 2196 C CA . GLY A 1 292 ? -2.482 -32.562 -4.105 1 97.81 292 GLY A CA 1
ATOM 2197 C C . GLY A 1 292 ? -1.515 -33.094 -3.076 1 97.81 292 GLY A C 1
ATOM 2198 O O . GLY A 1 292 ? -0.919 -32.344 -2.307 1 97.81 292 GLY A O 1
ATOM 2199 N N . GLU A 1 293 ? -1.427 -34.406 -2.982 1 97.5 293 GLU A N 1
ATOM 2200 C CA . GLU A 1 293 ? -0.502 -35 -2.037 1 97.5 293 GLU A CA 1
ATOM 2201 C C . GLU A 1 293 ? 0.939 -34.594 -2.328 1 97.5 293 GLU A C 1
ATOM 2203 O O . GLU A 1 293 ? 1.697 -34.281 -1.411 1 97.5 293 GLU A O 1
ATOM 2208 N N . GLU A 1 294 ? 1.307 -34.688 -3.615 1 97.44 294 GLU A N 1
ATOM 2209 C CA . GLU A 1 294 ? 2.646 -34.281 -4.027 1 97.44 294 GLU A CA 1
ATOM 2210 C C . GLU A 1 294 ? 2.898 -32.812 -3.701 1 97.44 294 GLU A C 1
ATOM 2212 O O . GLU A 1 294 ? 3.994 -32.438 -3.271 1 97.44 294 GLU A O 1
ATOM 2217 N N . ALA A 1 295 ? 1.904 -31.953 -3.924 1 98.5 295 ALA A N 1
ATOM 2218 C CA . ALA A 1 295 ? 2.006 -30.531 -3.588 1 98.5 295 ALA A CA 1
ATOM 2219 C C . ALA A 1 295 ? 2.312 -30.344 -2.105 1 98.5 295 ALA A C 1
ATOM 2221 O O . ALA A 1 295 ? 3.18 -29.547 -1.745 1 98.5 295 ALA A O 1
ATOM 2222 N N . ARG A 1 296 ? 1.656 -31.094 -1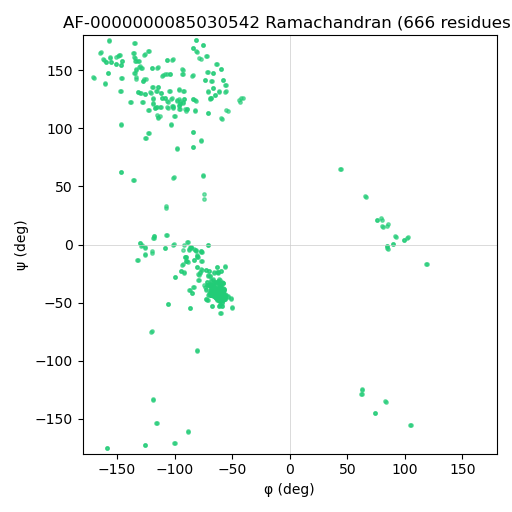.257 1 98 296 ARG A N 1
ATOM 2223 C CA . ARG A 1 296 ? 1.844 -30.984 0.187 1 98 296 ARG A CA 1
ATOM 2224 C C . ARG A 1 296 ? 3.232 -31.469 0.595 1 98 296 ARG A C 1
ATOM 2226 O O . ARG A 1 296 ? 3.834 -30.922 1.526 1 98 296 ARG A O 1
ATOM 2233 N N . ILE A 1 297 ? 3.66 -32.469 -0.059 1 98.38 297 ILE A N 1
ATOM 2234 C CA . ILE A 1 297 ? 5 -32.969 0.209 1 98.38 297 ILE A CA 1
ATOM 2235 C C . ILE A 1 297 ? 6.031 -31.891 -0.06 1 98.38 297 ILE A C 1
ATOM 2237 O O . ILE A 1 297 ? 6.965 -31.703 0.727 1 98.38 297 ILE A O 1
ATOM 2241 N N . ILE A 1 298 ? 5.875 -31.172 -1.125 1 98.75 298 ILE A N 1
ATOM 2242 C CA . ILE A 1 298 ? 6.793 -30.094 -1.478 1 98.75 298 ILE A CA 1
ATOM 2243 C C . ILE A 1 298 ? 6.742 -29 -0.409 1 98.75 298 ILE A C 1
ATOM 2245 O O . ILE A 1 298 ? 7.785 -28.531 0.055 1 98.75 298 ILE A O 1
ATOM 2249 N N . GLU A 1 299 ? 5.566 -28.594 -0.009 1 98.62 299 GLU A N 1
ATOM 2250 C CA . GLU A 1 299 ? 5.406 -27.531 0.992 1 98.62 299 GLU A CA 1
ATOM 2251 C C . GLU A 1 299 ? 6.094 -27.906 2.301 1 98.62 299 GLU A C 1
ATOM 2253 O O . GLU A 1 299 ? 6.766 -27.078 2.914 1 98.62 299 GLU A O 1
ATOM 2258 N N . ARG A 1 300 ? 5.91 -29.141 2.695 1 98.31 300 ARG A N 1
ATOM 2259 C CA . ARG A 1 300 ? 6.535 -29.625 3.922 1 98.31 300 ARG A CA 1
ATOM 2260 C C . ARG A 1 300 ? 8.055 -29.641 3.793 1 98.31 300 ARG A C 1
ATOM 2262 O O . ARG A 1 300 ? 8.766 -29.266 4.73 1 98.31 300 ARG A O 1
ATOM 2269 N N . ALA A 1 301 ? 8.484 -30.078 2.65 1 98.75 301 ALA A N 1
ATOM 2270 C CA . ALA A 1 301 ? 9.922 -30.125 2.402 1 98.75 301 ALA A CA 1
ATOM 22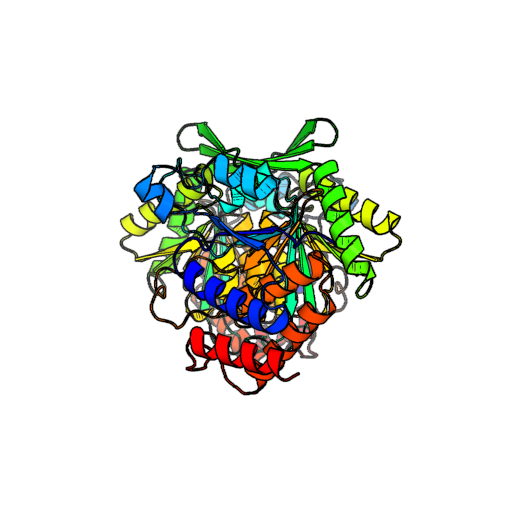71 C C . ALA A 1 301 ? 10.531 -28.734 2.467 1 98.75 301 ALA A C 1
ATOM 2273 O O . ALA A 1 301 ? 11.617 -28.547 3.021 1 98.75 301 ALA A O 1
ATOM 2274 N N . VAL A 1 302 ? 9.859 -27.766 1.895 1 98.88 302 VAL A N 1
ATOM 2275 C CA . VAL A 1 302 ? 10.32 -26.391 1.929 1 98.88 302 VAL A CA 1
ATOM 2276 C C . VAL A 1 302 ? 10.453 -25.922 3.377 1 98.88 302 VAL A C 1
ATOM 2278 O O . VAL A 1 302 ? 11.484 -25.359 3.764 1 98.88 302 VAL A O 1
ATOM 2281 N N . GLU A 1 303 ? 9.422 -26.156 4.105 1 98.5 303 GLU A N 1
ATOM 2282 C CA . GLU A 1 303 ? 9.414 -25.719 5.5 1 98.5 303 GLU A CA 1
ATOM 2283 C C . GLU A 1 303 ? 10.578 -26.344 6.273 1 98.5 303 GLU A C 1
ATOM 2285 O O . GLU A 1 303 ? 11.25 -25.672 7.047 1 98.5 303 GLU A O 1
ATOM 2290 N N . GLU A 1 304 ? 10.797 -27.594 6.074 1 98.31 304 GLU A N 1
ATOM 2291 C CA . GLU A 1 304 ? 11.844 -28.328 6.785 1 98.31 304 GLU A CA 1
ATOM 2292 C C . GLU A 1 304 ? 13.227 -27.828 6.391 1 98.31 304 GLU A C 1
ATOM 2294 O O . GLU A 1 304 ? 14.086 -27.609 7.25 1 98.31 304 GLU A O 1
ATOM 2299 N N . VAL A 1 305 ? 13.438 -27.609 5.137 1 98.75 305 VAL A N 1
ATOM 2300 C CA . VAL A 1 305 ? 14.727 -27.172 4.629 1 98.75 305 VAL A CA 1
ATOM 2301 C C . VAL A 1 305 ? 15.039 -25.781 5.156 1 98.75 305 VAL A C 1
ATOM 2303 O O . VAL A 1 305 ? 16.156 -25.516 5.598 1 98.75 305 VAL A O 1
ATOM 2306 N N . LEU A 1 306 ? 14.008 -24.891 5.129 1 98.69 306 LEU A N 1
ATOM 2307 C CA . LEU A 1 306 ? 14.195 -23.547 5.66 1 98.69 306 LEU A CA 1
ATOM 2308 C C . LEU A 1 306 ? 14.484 -23.578 7.156 1 98.69 306 LEU A C 1
ATOM 2310 O O . LEU A 1 306 ? 15.312 -22.812 7.656 1 98.69 306 LEU A O 1
ATOM 2314 N N . ARG A 1 307 ? 13.812 -24.438 7.852 1 97.75 307 ARG A N 1
ATOM 2315 C CA . ARG A 1 307 ? 14 -24.594 9.289 1 97.75 307 ARG A CA 1
ATOM 2316 C C . ARG A 1 307 ? 15.422 -25.047 9.609 1 97.75 307 ARG A C 1
ATOM 2318 O O . ARG A 1 307 ? 16 -24.641 10.617 1 97.75 307 ARG A O 1
ATOM 2325 N N . GLU A 1 308 ? 16.016 -25.828 8.711 1 97.81 308 GLU A N 1
ATOM 2326 C CA . GLU A 1 308 ? 17.359 -26.375 8.883 1 97.81 308 GLU A CA 1
ATOM 2327 C C . GLU A 1 308 ? 18.438 -25.344 8.531 1 97.81 308 GLU A C 1
ATOM 2329 O O . GLU A 1 308 ? 19.625 -25.594 8.703 1 97.81 308 GLU A O 1
ATOM 2334 N N . GLY A 1 309 ? 18.047 -24.266 7.953 1 98.12 309 GLY A N 1
ATOM 2335 C CA . GLY A 1 309 ? 18.969 -23.156 7.746 1 98.12 309 GLY A CA 1
ATOM 2336 C C . GLY A 1 309 ? 19.547 -23.109 6.344 1 98.12 309 GLY A C 1
ATOM 2337 O O . GLY A 1 309 ? 20.469 -22.344 6.066 1 98.12 309 GLY A O 1
ATOM 2338 N N . VAL A 1 310 ? 19.109 -24 5.473 1 98.56 310 VAL A N 1
ATOM 2339 C CA . VAL A 1 310 ? 19.516 -23.938 4.074 1 98.56 310 VAL A CA 1
ATOM 2340 C C . VAL A 1 310 ? 18.734 -22.844 3.352 1 98.56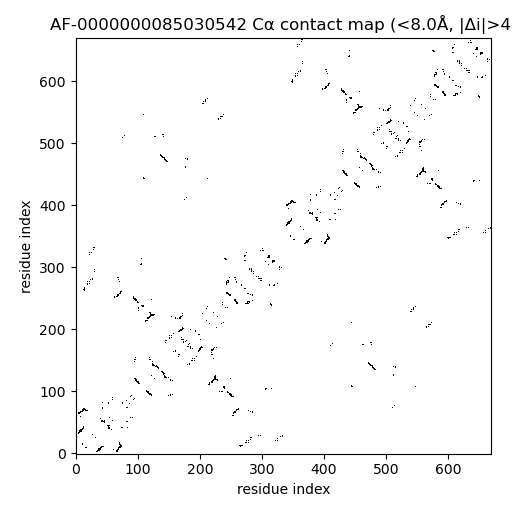 310 VAL A C 1
ATOM 2342 O O . VAL A 1 310 ? 17.688 -23.094 2.771 1 98.56 310 VAL A O 1
ATOM 2345 N N . ARG A 1 311 ? 19.297 -21.641 3.369 1 98.19 311 ARG A N 1
ATOM 2346 C CA . ARG A 1 311 ? 18.594 -20.438 2.902 1 98.19 311 ARG A CA 1
ATOM 2347 C C . ARG A 1 311 ? 19.5 -19.594 2.016 1 98.19 311 ARG A C 1
ATOM 2349 O O . ARG A 1 311 ? 20.719 -19.594 2.195 1 98.19 311 ARG A O 1
ATOM 2356 N N . THR A 1 312 ? 18.906 -18.953 1.077 1 98.69 312 THR A N 1
ATOM 2357 C CA . THR A 1 312 ? 19.625 -18 0.238 1 98.69 312 THR A CA 1
ATOM 2358 C C . THR A 1 312 ? 19.891 -16.703 0.998 1 98.69 312 THR A C 1
ATOM 2360 O O . THR A 1 312 ? 19.359 -16.5 2.092 1 98.69 312 THR A O 1
ATOM 2363 N N . PRO A 1 313 ? 20.719 -15.773 0.376 1 98.12 313 PRO A N 1
ATOM 2364 C CA . PRO A 1 313 ? 21.156 -14.562 1.077 1 98.12 313 PRO A CA 1
ATOM 2365 C C . PRO A 1 313 ? 20 -13.648 1.46 1 98.12 313 PRO A C 1
ATOM 2367 O O . PRO A 1 313 ? 20.047 -12.969 2.486 1 98.12 313 PRO A O 1
ATOM 2370 N N . ASP A 1 314 ? 18.953 -13.625 0.691 1 97.31 314 ASP A N 1
ATOM 2371 C CA . ASP A 1 314 ? 17.812 -12.758 1.006 1 97.31 314 ASP A CA 1
ATOM 2372 C C . ASP A 1 314 ? 17.172 -13.156 2.332 1 97.31 314 ASP A C 1
ATOM 2374 O O . ASP A 1 314 ? 16.484 -12.352 2.957 1 97.31 314 ASP A O 1
ATOM 2378 N N . LEU A 1 315 ? 17.422 -14.328 2.756 1 98.06 315 LEU A N 1
ATOM 2379 C CA . LEU A 1 315 ? 16.875 -14.836 4.012 1 98.06 315 LEU A CA 1
ATOM 2380 C C . LEU A 1 315 ? 17.969 -14.93 5.078 1 98.06 315 LEU A C 1
ATOM 2382 O O . LEU A 1 315 ? 17.781 -15.602 6.094 1 98.06 315 LEU A O 1
ATOM 2386 N N . GLY A 1 316 ? 19.109 -14.414 4.777 1 96.94 316 GLY A N 1
ATOM 2387 C CA . GLY A 1 316 ? 20.188 -14.383 5.75 1 96.94 316 GLY A CA 1
ATOM 2388 C C . GLY A 1 316 ? 21.094 -15.594 5.68 1 96.94 316 GLY A C 1
ATOM 2389 O O . GLY A 1 316 ? 21.938 -15.797 6.559 1 96.94 316 GLY A O 1
ATOM 2390 N N . GLY A 1 317 ? 20.891 -16.422 4.691 1 98.06 317 GLY A N 1
ATOM 2391 C CA . GLY A 1 317 ? 21.734 -17.609 4.535 1 98.06 317 GLY A CA 1
ATOM 2392 C C . GLY A 1 317 ? 22.812 -17.438 3.49 1 98.06 317 GLY A C 1
ATOM 2393 O O . GLY A 1 317 ? 23.062 -16.312 3.025 1 98.06 317 GLY A O 1
ATOM 2394 N N . SER A 1 318 ? 23.469 -18.516 3.18 1 98.38 318 SER A N 1
ATOM 2395 C CA . SER A 1 318 ? 24.578 -18.469 2.229 1 98.38 318 SER A CA 1
ATOM 2396 C C . SER A 1 318 ? 24.422 -19.516 1.136 1 98.38 318 SER A C 1
ATOM 2398 O O . SER A 1 318 ? 25.234 -19.609 0.223 1 98.38 318 SER A O 1
ATOM 2400 N N . ALA A 1 319 ? 23.344 -20.297 1.229 1 98.75 319 ALA A N 1
ATOM 2401 C CA . ALA A 1 319 ? 23.125 -21.328 0.227 1 98.75 319 ALA A CA 1
ATOM 2402 C C . ALA A 1 319 ? 22.828 -20.719 -1.142 1 98.75 319 ALA A C 1
ATOM 2404 O O . ALA A 1 319 ? 22.234 -19.641 -1.234 1 98.75 319 ALA A O 1
ATOM 2405 N N . THR A 1 320 ? 23.234 -21.375 -2.143 1 98.75 320 THR A N 1
ATOM 2406 C CA . THR A 1 320 ? 22.953 -20.953 -3.506 1 98.75 320 THR A CA 1
ATOM 2407 C C . THR A 1 320 ? 21.547 -21.391 -3.916 1 98.75 320 THR A C 1
ATOM 2409 O O . THR A 1 320 ? 20.922 -22.203 -3.229 1 98.75 320 THR A O 1
ATOM 2412 N N . THR A 1 321 ? 21.094 -20.812 -5.02 1 98.81 321 THR A N 1
ATOM 2413 C CA . THR A 1 321 ? 19.812 -21.219 -5.598 1 98.81 321 THR A CA 1
ATOM 2414 C C . THR A 1 321 ? 19.75 -22.734 -5.773 1 98.81 321 THR A C 1
ATOM 2416 O O . THR A 1 321 ? 18.766 -23.375 -5.375 1 98.81 321 THR A O 1
ATOM 2419 N N . GLU A 1 322 ? 20.797 -23.297 -6.309 1 98.62 322 GLU A N 1
ATOM 2420 C CA . GLU A 1 322 ? 20.875 -24.719 -6.617 1 98.62 322 GLU A CA 1
ATOM 2421 C C . GLU A 1 322 ? 20.922 -25.562 -5.34 1 98.62 322 GLU A C 1
ATOM 2423 O O . GLU A 1 322 ? 20.312 -26.625 -5.262 1 98.62 322 GLU A O 1
ATOM 2428 N N . GLU A 1 323 ? 21.656 -25.062 -4.395 1 98.81 323 GLU A N 1
ATOM 2429 C CA . GLU A 1 323 ? 21.781 -25.797 -3.137 1 98.81 323 GLU A CA 1
ATOM 2430 C C . GLU A 1 323 ? 20.422 -25.891 -2.43 1 98.81 323 GLU A C 1
ATOM 2432 O O . GLU A 1 323 ? 20.094 -26.938 -1.866 1 98.81 323 GLU A O 1
ATOM 2437 N N . VAL A 1 324 ? 19.672 -24.844 -2.418 1 98.88 324 VAL A N 1
ATOM 2438 C CA . VAL A 1 324 ? 18.344 -24.859 -1.81 1 98.88 324 VAL A CA 1
ATOM 2439 C C . VAL A 1 324 ? 17.438 -25.828 -2.572 1 98.88 324 VAL A C 1
ATOM 2441 O O . VAL A 1 324 ? 16.734 -26.625 -1.968 1 98.88 324 VAL A O 1
ATOM 2444 N N . ALA A 1 325 ? 17.484 -25.75 -3.896 1 98.81 325 ALA A N 1
ATOM 2445 C CA . ALA A 1 325 ? 16.656 -26.625 -4.73 1 98.81 325 ALA A CA 1
ATOM 2446 C C . ALA A 1 325 ? 17 -28.094 -4.484 1 98.81 325 ALA A C 1
ATOM 2448 O O . ALA A 1 325 ? 16.094 -28.922 -4.383 1 98.81 325 ALA A O 1
ATOM 2449 N N . GLU A 1 326 ? 18.281 -28.375 -4.414 1 98.69 326 GLU A N 1
ATOM 2450 C CA . GLU A 1 326 ? 18.734 -29.734 -4.188 1 98.69 326 GLU A CA 1
ATOM 2451 C C . GLU A 1 326 ? 18.281 -30.25 -2.824 1 98.69 326 GLU A C 1
ATOM 2453 O O . GLU A 1 326 ? 17.859 -31.406 -2.699 1 98.69 326 GLU A O 1
ATOM 2458 N N . ALA A 1 327 ? 18.422 -29.391 -1.856 1 98.81 327 ALA A N 1
ATOM 2459 C CA . ALA A 1 327 ? 18.016 -29.781 -0.509 1 98.81 327 ALA A CA 1
ATOM 2460 C C . ALA A 1 327 ? 16.531 -30.109 -0.462 1 98.81 327 ALA A C 1
ATOM 2462 O O . ALA A 1 327 ? 16.125 -31.094 0.161 1 98.81 327 ALA A O 1
ATOM 2463 N N . ILE A 1 328 ? 15.719 -29.297 -1.09 1 98.88 328 ILE A N 1
ATOM 2464 C CA . ILE A 1 328 ? 14.281 -29.516 -1.104 1 98.88 328 ILE A CA 1
ATOM 2465 C C . ILE A 1 328 ? 13.961 -30.781 -1.9 1 98.88 328 ILE A C 1
ATOM 2467 O O . ILE A 1 328 ? 13.141 -31.594 -1.479 1 98.88 328 ILE A O 1
ATOM 2471 N N . ALA A 1 329 ? 14.625 -30.953 -3.062 1 98.69 329 ALA A N 1
ATOM 2472 C CA . ALA A 1 329 ? 14.406 -32.125 -3.896 1 98.69 329 ALA A CA 1
ATOM 2473 C C . ALA A 1 329 ? 14.742 -33.406 -3.139 1 98.69 329 ALA A C 1
ATOM 2475 O O . ALA A 1 329 ? 14.031 -34.406 -3.248 1 98.69 329 ALA A O 1
ATOM 2476 N N . GLU A 1 330 ? 15.828 -33.375 -2.422 1 98.12 330 GLU A N 1
ATOM 2477 C CA . GLU A 1 330 ? 16.234 -34.531 -1.638 1 98.12 330 GLU A CA 1
ATOM 2478 C C . GLU A 1 330 ? 15.203 -34.875 -0.562 1 98.12 330 GLU A C 1
ATOM 2480 O O . GLU A 1 330 ? 14.891 -36.031 -0.332 1 98.12 330 GLU A O 1
ATOM 2485 N N . ARG A 1 331 ? 14.742 -33.812 0.075 1 97.38 331 ARG A N 1
ATOM 2486 C CA . ARG A 1 331 ? 13.742 -34 1.127 1 97.38 331 ARG A CA 1
ATOM 2487 C C . ARG A 1 331 ? 12.453 -34.594 0.565 1 97.38 331 ARG A C 1
ATOM 2489 O O . ARG A 1 331 ? 11.828 -35.438 1.202 1 97.38 331 ARG A O 1
ATOM 2496 N N . VAL A 1 332 ? 12.016 -34.156 -0.581 1 97 332 VAL A N 1
ATOM 2497 C CA . VAL A 1 332 ? 10.789 -34.594 -1.232 1 97 332 VAL A CA 1
ATOM 2498 C C . VAL A 1 332 ? 10.922 -36.062 -1.621 1 97 332 VAL A C 1
ATOM 2500 O O . VAL A 1 332 ? 9.945 -36.812 -1.555 1 97 332 VAL A O 1
ATOM 2503 N N . ALA A 1 333 ? 12.055 -36.469 -2 1 91.44 333 ALA A N 1
ATOM 2504 C CA . ALA A 1 333 ? 12.305 -37.812 -2.463 1 91.44 333 ALA A CA 1
ATOM 2505 C C . ALA A 1 333 ? 12.336 -38.812 -1.294 1 91.44 333 ALA A C 1
ATOM 2507 O O . ALA A 1 333 ? 11.969 -39.969 -1.447 1 91.44 333 ALA A O 1
ATOM 2508 N N . THR A 1 334 ? 12.828 -38.406 -0.144 1 84.75 334 THR A N 1
ATOM 2509 C CA . THR A 1 334 ? 13.023 -39.312 0.981 1 84.75 334 THR A CA 1
ATOM 2510 C C . THR A 1 334 ? 11.812 -39.312 1.908 1 84.75 334 THR A C 1
ATOM 2512 O O . THR A 1 334 ? 11.633 -40.219 2.723 1 84.75 334 THR A O 1
ATOM 2515 N N . GLY A 1 335 ? 10.828 -38.5 1.683 1 72.81 335 GLY A N 1
ATOM 2516 C CA . GLY A 1 335 ? 9.656 -38.469 2.545 1 72.81 335 GLY A CA 1
ATOM 2517 C C . GLY A 1 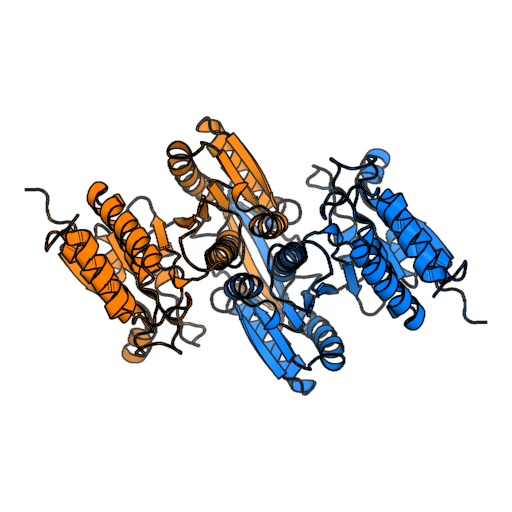335 ? 9.914 -37.781 3.869 1 72.81 335 GLY A C 1
ATOM 2518 O O . GLY A 1 335 ? 10.852 -38.125 4.59 1 72.81 335 GLY A O 1
ATOM 2519 N N . MET B 1 1 ? 2.959 46.062 15.211 1 42.78 1 MET B N 1
ATOM 2520 C CA . MET B 1 1 ? 2.717 44.906 16.094 1 42.78 1 MET B CA 1
ATOM 2521 C C . MET B 1 1 ? 2.154 43.719 15.305 1 42.78 1 MET B C 1
ATOM 2523 O O . MET B 1 1 ? 1.112 43.844 14.656 1 42.78 1 MET B O 1
ATOM 2527 N N . ASN B 1 2 ? 2.869 42.656 14.742 1 55.56 2 ASN B N 1
ATOM 2528 C CA . ASN B 1 2 ? 2.492 41.688 13.719 1 55.56 2 ASN B CA 1
ATOM 2529 C C . ASN B 1 2 ? 1.273 40.875 14.141 1 55.56 2 ASN B C 1
ATOM 2531 O O . ASN B 1 2 ? 1.171 40.469 15.297 1 55.56 2 ASN B O 1
ATOM 2535 N N . ALA B 1 3 ? 0.03 41.094 13.508 1 77.62 3 ALA B N 1
ATOM 2536 C CA . ALA B 1 3 ? -1.271 40.531 13.867 1 77.62 3 ALA B CA 1
ATOM 2537 C C . ALA B 1 3 ? -1.159 39.062 14.195 1 77.62 3 ALA B C 1
ATOM 2539 O O . ALA B 1 3 ? -0.333 38.344 13.609 1 77.62 3 ALA B O 1
ATOM 2540 N N . SER B 1 4 ? -1.58 38.781 15.344 1 91.81 4 SER B N 1
ATOM 2541 C CA . SER B 1 4 ? -1.658 37.375 15.727 1 91.81 4 SER B CA 1
ATOM 2542 C C . SER B 1 4 ? -2.182 36.5 14.578 1 91.81 4 SER B C 1
ATOM 2544 O O . SER B 1 4 ? -3.18 36.875 13.938 1 91.81 4 SER B O 1
ATOM 2546 N N . PRO B 1 5 ? -1.453 35.469 14.211 1 97.38 5 PRO B N 1
ATOM 2547 C CA . PRO B 1 5 ? -1.969 34.594 13.156 1 97.38 5 PRO B CA 1
ATOM 2548 C C . PRO B 1 5 ? -3.35 34.031 13.484 1 97.38 5 PRO B C 1
ATOM 2550 O O . PRO B 1 5 ? -3.621 33.688 14.633 1 97.38 5 PRO B O 1
ATOM 2553 N N . THR B 1 6 ? -4.176 34.031 12.539 1 98.31 6 THR B N 1
ATOM 2554 C CA . THR B 1 6 ? -5.504 33.438 12.664 1 98.31 6 THR B CA 1
ATOM 2555 C C . THR B 1 6 ? -5.488 31.984 12.227 1 98.31 6 THR B C 1
ATOM 2557 O O . THR B 1 6 ? -5.074 31.656 11.109 1 98.31 6 THR B O 1
ATOM 2560 N N . VAL B 1 7 ? -5.945 31.109 13.086 1 98.69 7 VAL B N 1
ATOM 2561 C CA . VAL B 1 7 ? -6.016 29.688 12.805 1 98.69 7 VAL B CA 1
ATOM 2562 C C . VAL B 1 7 ? -7.465 29.203 12.875 1 98.69 7 VAL B C 1
ATOM 2564 O O . VAL B 1 7 ? -8.125 29.391 13.906 1 98.69 7 VAL B O 1
ATOM 2567 N N . VAL B 1 8 ? -7.949 28.656 11.797 1 98.81 8 VAL B N 1
ATOM 2568 C CA . VAL B 1 8 ? -9.25 28 11.828 1 98.81 8 VAL B CA 1
ATOM 2569 C C . VAL B 1 8 ? -9.102 26.562 12.336 1 98.81 8 VAL B C 1
ATOM 2571 O O . VAL B 1 8 ? -8.281 25.797 11.82 1 98.81 8 VAL B O 1
ATOM 2574 N N . VAL B 1 9 ? -9.836 26.266 13.336 1 98.81 9 VAL B N 1
ATOM 2575 C CA . VAL B 1 9 ? -9.805 24.938 13.922 1 98.81 9 VAL B CA 1
ATOM 2576 C C . VAL B 1 9 ? -11.125 24.219 13.641 1 98.81 9 VAL B C 1
ATOM 2578 O O . VAL B 1 9 ? -12.195 24.75 13.914 1 98.81 9 VAL B O 1
ATOM 2581 N N . ILE B 1 10 ? -11.016 23.031 13.07 1 98.5 10 ILE B N 1
ATOM 2582 C CA . ILE B 1 10 ? -12.164 22.172 12.797 1 98.5 10 ILE B CA 1
ATOM 2583 C C . ILE B 1 10 ? -11.984 20.828 13.484 1 98.5 10 ILE B C 1
ATOM 2585 O O . ILE B 1 10 ? -11.398 19.906 12.906 1 98.5 10 ILE B O 1
ATOM 2589 N N . PRO B 1 11 ? -12.539 20.672 14.625 1 98.25 11 PRO B N 1
ATOM 2590 C CA . PRO B 1 11 ? -12.344 19.406 15.352 1 98.25 11 PRO B CA 1
ATOM 2591 C C . PRO B 1 11 ? -12.93 18.203 14.609 1 98.25 11 PRO B C 1
ATOM 2593 O O . PRO B 1 11 ? -12.336 17.125 14.617 1 98.25 11 PRO B O 1
ATOM 2596 N N . GLY B 1 12 ? -14.094 18.406 14.016 1 97.06 12 GLY B N 1
ATOM 2597 C CA . GLY B 1 12 ? -14.703 17.359 13.203 1 97.06 12 GLY B CA 1
ATOM 2598 C C . GLY B 1 12 ? -15.477 16.344 14.016 1 97.06 12 GLY B C 1
ATOM 2599 O O . GLY B 1 12 ? -16.297 16.703 14.867 1 97.06 12 GLY B O 1
ATOM 2600 N N . ASP B 1 13 ? -15.336 15.094 13.75 1 97.5 13 ASP B N 1
ATOM 2601 C CA . ASP B 1 13 ? -16.172 14.008 14.266 1 97.5 13 ASP B CA 1
ATOM 2602 C C . ASP B 1 13 ? -15.336 12.984 15.023 1 97.5 13 ASP B C 1
ATOM 2604 O O . ASP B 1 13 ? -14.102 12.984 14.922 1 97.5 13 ASP B O 1
ATOM 2608 N N . GLY B 1 14 ? -16.047 12.094 15.789 1 97.31 14 GLY B N 1
ATOM 2609 C CA . GLY B 1 14 ? -15.367 11.008 16.484 1 97.31 14 GLY B CA 1
ATOM 2610 C C . GLY B 1 14 ? -14.375 11.492 17.516 1 97.31 14 GLY B C 1
ATOM 2611 O O . GLY B 1 14 ? -14.719 12.312 18.375 1 97.31 14 GLY B O 1
ATOM 2612 N N . ILE B 1 15 ? -13.156 11.008 17.328 1 98.44 15 ILE B N 1
ATOM 2613 C CA . ILE B 1 15 ? -12.141 11.359 18.312 1 98.44 15 ILE B CA 1
ATOM 2614 C C . ILE B 1 15 ? -11.57 12.742 18.016 1 98.44 15 ILE B C 1
ATOM 2616 O O . ILE B 1 15 ? -10.758 13.266 18.766 1 98.44 15 ILE B O 1
ATOM 2620 N N . GLY B 1 16 ? -11.984 13.352 16.906 1 98.31 16 GLY B N 1
ATOM 2621 C CA . GLY B 1 16 ? -11.461 14.641 16.469 1 98.31 16 GLY B CA 1
ATOM 2622 C C . GLY B 1 16 ? -11.477 15.695 17.547 1 98.31 16 GLY B C 1
ATOM 2623 O O . GLY B 1 16 ? -10.438 16.281 17.859 1 98.31 16 GLY B O 1
ATOM 2624 N N . PRO B 1 17 ? -12.625 15.93 18.156 1 98.06 17 PRO B N 1
ATOM 2625 C CA . PRO B 1 17 ? -12.711 16.938 19.219 1 98.06 17 PRO B CA 1
ATOM 2626 C C . PRO B 1 17 ? -11.742 16.656 20.375 1 98.06 17 PRO B C 1
ATOM 2628 O O . PRO B 1 17 ? -11.086 17.578 20.859 1 98.06 17 PRO B O 1
ATOM 2631 N N . GLU B 1 18 ? -11.562 15.391 20.75 1 98.5 18 GLU B N 1
ATOM 2632 C CA . GLU B 1 18 ? -10.695 15.039 21.875 1 98.5 18 GLU B CA 1
ATOM 2633 C C . GLU B 1 18 ? -9.227 15.312 21.547 1 98.5 18 GLU B C 1
ATOM 2635 O O . GLU B 1 18 ? -8.516 15.914 22.359 1 98.5 18 GLU B O 1
ATOM 2640 N N . VAL B 1 19 ? -8.789 14.953 20.375 1 98.81 19 VAL B N 1
ATOM 2641 C CA . VAL B 1 19 ? -7.367 15.047 20.062 1 98.81 19 VAL B CA 1
ATOM 2642 C C . VAL B 1 19 ? -7.016 16.5 19.703 1 98.81 19 VAL B C 1
ATOM 2644 O O . VAL B 1 19 ? -5.906 16.953 19.984 1 98.81 19 VAL B O 1
ATOM 2647 N N . ILE B 1 20 ? -7.969 17.234 19.125 1 98.81 20 ILE B N 1
ATOM 2648 C CA . ILE B 1 20 ? -7.727 18.641 18.812 1 98.81 20 ILE B CA 1
ATOM 2649 C C . ILE B 1 20 ? -7.652 19.453 20.109 1 98.81 20 ILE B C 1
ATOM 2651 O O . ILE B 1 20 ? -6.812 20.344 20.25 1 98.81 20 ILE B O 1
ATOM 2655 N N . ASP B 1 21 ? -8.555 19.141 21.047 1 98.62 21 ASP B N 1
ATOM 2656 C CA . ASP B 1 21 ? -8.477 19.781 22.359 1 98.62 21 ASP B CA 1
ATOM 2657 C C . ASP B 1 21 ? -7.109 19.547 23 1 98.62 21 ASP B C 1
ATOM 2659 O O . ASP B 1 21 ? -6.523 20.484 23.562 1 98.62 21 ASP B O 1
ATOM 2663 N N . ALA B 1 22 ? -6.641 18.344 22.922 1 98.88 22 ALA B N 1
ATOM 2664 C CA . ALA B 1 22 ? -5.32 18 23.438 1 98.88 22 ALA B CA 1
ATOM 2665 C C . ALA B 1 22 ? -4.23 18.828 22.75 1 98.88 22 ALA B C 1
ATOM 2667 O O . ALA B 1 22 ? -3.332 19.344 23.422 1 98.88 22 ALA B O 1
ATOM 2668 N N . ALA B 1 23 ? -4.289 18.906 21.438 1 98.88 23 ALA B N 1
ATOM 2669 C CA . ALA B 1 23 ? -3.295 19.656 20.672 1 98.88 23 ALA B CA 1
ATOM 2670 C C . ALA B 1 23 ? -3.289 21.125 21.062 1 98.88 23 ALA B C 1
ATOM 2672 O O . ALA B 1 23 ? -2.225 21.734 21.234 1 98.88 23 ALA B O 1
ATOM 2673 N N . LEU B 1 24 ? -4.484 21.703 21.219 1 98.75 24 LEU B N 1
ATOM 2674 C CA . LEU B 1 24 ? -4.59 23.125 21.547 1 98.75 24 LEU B CA 1
ATOM 2675 C C . LEU B 1 24 ? -4.074 23.391 22.953 1 98.75 24 LEU B C 1
ATOM 2677 O O . LEU B 1 24 ? -3.508 24.453 23.234 1 98.75 24 LEU B O 1
ATOM 2681 N N . LYS B 1 25 ? -4.305 22.422 23.859 1 98.56 25 LYS B N 1
ATOM 2682 C CA . LYS B 1 25 ? -3.754 22.531 25.203 1 98.56 25 LYS B CA 1
ATOM 2683 C C . LYS B 1 25 ? -2.234 22.688 25.172 1 98.56 25 LYS B C 1
ATOM 2685 O O . LYS B 1 25 ? -1.673 23.547 25.844 1 98.56 25 LYS B O 1
ATOM 2690 N N . VAL B 1 26 ? -1.607 21.859 24.391 1 98.81 26 VAL B N 1
ATOM 2691 C CA . VAL B 1 26 ? -0.153 21.875 24.281 1 98.81 26 VAL B CA 1
ATOM 2692 C C . VAL B 1 26 ? 0.3 23.172 23.609 1 98.81 26 VAL B C 1
ATOM 2694 O O . VAL B 1 26 ? 1.293 23.781 24.016 1 98.81 26 VAL B O 1
ATOM 2697 N N . VAL B 1 27 ? -0.405 23.641 22.547 1 98.62 27 VAL B N 1
ATOM 2698 C CA . VAL B 1 27 ? -0.082 24.875 21.844 1 98.62 27 VAL B CA 1
ATOM 2699 C C . VAL B 1 27 ? -0.157 26.062 22.812 1 98.62 27 VAL B C 1
ATOM 2701 O O . VAL B 1 27 ? 0.721 26.922 22.812 1 98.62 27 VAL B O 1
ATOM 2704 N N . ARG B 1 28 ? -1.199 26.094 23.641 1 97.69 28 ARG B N 1
ATOM 2705 C CA . ARG B 1 28 ? -1.37 27.172 24.609 1 97.69 28 ARG B CA 1
ATOM 2706 C C . ARG B 1 28 ? -0.252 27.156 25.641 1 97.69 28 ARG B C 1
ATOM 2708 O O . ARG B 1 28 ? 0.175 28.219 26.109 1 97.69 28 ARG B O 1
ATOM 2715 N N . ALA B 1 29 ? 0.2 25.969 25.938 1 97.94 29 ALA B N 1
ATOM 2716 C CA . ALA B 1 29 ? 1.268 25.859 26.938 1 97.94 29 ALA B CA 1
ATOM 2717 C C . ALA B 1 29 ? 2.561 26.484 26.422 1 97.94 29 ALA B C 1
ATOM 2719 O O . ALA B 1 29 ? 3.359 27 27.219 1 97.94 29 ALA B O 1
ATOM 2720 N N . VAL B 1 30 ? 2.75 26.453 25.141 1 96.38 30 VAL B N 1
ATOM 2721 C CA . VAL B 1 30 ? 4.031 26.922 24.625 1 96.38 30 VAL B CA 1
ATOM 2722 C C . VAL B 1 30 ? 3.898 28.359 24.109 1 96.38 30 VAL B C 1
ATOM 2724 O O . VAL B 1 30 ? 4.84 29.141 24.219 1 96.38 30 VAL B O 1
ATOM 2727 N N . LEU B 1 31 ? 2.678 28.797 23.641 1 96.19 31 LEU B N 1
ATOM 2728 C CA . LEU B 1 31 ? 2.547 30.094 22.984 1 96.19 31 LEU B CA 1
ATOM 2729 C C . LEU B 1 31 ? 1.584 30.984 23.75 1 96.19 31 LEU B C 1
ATOM 2731 O O . LEU B 1 31 ? 1.443 32.188 23.422 1 96.19 31 LEU B O 1
ATOM 2735 N N . GLY B 1 32 ? 0.949 30.484 24.75 1 94.75 32 GLY B N 1
ATOM 2736 C CA . GLY B 1 32 ? -0.1 31.25 25.391 1 94.75 32 GLY B CA 1
ATOM 2737 C C . GLY B 1 32 ? -1.26 31.562 24.469 1 94.75 32 GLY B C 1
ATOM 2738 O O . GLY B 1 32 ? -1.804 30.672 23.812 1 94.75 32 GLY B O 1
ATOM 2739 N N . ASP B 1 33 ? -1.629 32.844 24.406 1 93.25 33 ASP B N 1
ATOM 2740 C CA . ASP B 1 33 ? -2.775 33.25 23.609 1 93.25 33 ASP B CA 1
ATOM 2741 C C . ASP B 1 33 ? -2.326 34 22.328 1 93.25 33 ASP B C 1
ATOM 2743 O O . ASP B 1 33 ? -3.021 34.875 21.844 1 93.25 33 ASP B O 1
ATOM 2747 N N . GLU B 1 34 ? -1.231 33.625 21.859 1 94.56 34 GLU B N 1
ATOM 2748 C CA . GLU B 1 34 ? -0.635 34.312 20.719 1 94.56 34 GLU B CA 1
ATOM 2749 C C . GLU B 1 34 ? -1.421 34.031 19.438 1 94.56 34 GLU B C 1
ATOM 2751 O O . GLU B 1 34 ? -1.39 34.812 18.5 1 94.56 34 GLU B O 1
ATOM 2756 N N . LEU B 1 35 ? -2.096 32.938 19.344 1 97.25 35 LEU B N 1
ATOM 2757 C CA . LEU B 1 35 ? -2.861 32.562 18.141 1 97.25 35 LEU B CA 1
ATOM 2758 C C . LEU B 1 35 ? -4.324 32.969 18.297 1 97.25 35 LEU B C 1
ATOM 2760 O O . LEU B 1 35 ? -4.898 32.812 19.391 1 97.25 35 LEU B O 1
ATOM 2764 N N . GLU B 1 36 ? -4.852 33.562 17.312 1 97.81 36 GLU B N 1
ATOM 2765 C CA . GLU B 1 36 ? -6.301 33.719 17.234 1 97.81 36 GLU B CA 1
ATOM 2766 C C . GLU B 1 36 ? -6.98 32.469 16.688 1 97.81 36 GLU B C 1
ATOM 2768 O O . GLU B 1 36 ? -6.836 32.156 15.508 1 97.81 36 GLU B O 1
ATOM 2773 N N . ILE B 1 37 ? -7.762 31.859 17.484 1 97.88 37 ILE B N 1
ATOM 2774 C CA . ILE B 1 37 ? -8.383 30.594 17.109 1 97.88 37 ILE B CA 1
ATOM 2775 C C . ILE B 1 37 ? -9.836 30.812 16.734 1 97.88 37 ILE B C 1
ATOM 2777 O O . ILE B 1 37 ? -10.602 31.422 17.484 1 97.88 37 ILE B O 1
ATOM 2781 N N . VAL B 1 38 ? -10.211 30.391 15.578 1 98.19 38 VAL B N 1
ATOM 2782 C CA . VAL B 1 38 ? -11.594 30.406 15.109 1 98.19 38 VAL B CA 1
ATOM 2783 C C . VAL B 1 38 ? -12.086 28.969 14.906 1 98.19 38 VAL B C 1
ATOM 2785 O O . VAL B 1 38 ? -11.57 28.25 14.055 1 98.19 38 VAL B O 1
ATOM 2788 N N . GLU B 1 39 ? -13.086 28.578 15.625 1 98.12 39 GLU B N 1
ATOM 2789 C CA . GLU B 1 39 ? -13.586 27.219 15.523 1 98.12 39 GLU B CA 1
ATOM 2790 C C . GLU B 1 39 ? -14.719 27.109 14.508 1 98.12 39 GLU B C 1
ATOM 2792 O O . GLU B 1 39 ? -15.602 27.984 14.469 1 98.12 39 GLU B O 1
ATOM 2797 N N . GLU B 1 40 ? -14.672 26.172 13.648 1 97.88 40 GLU B N 1
ATOM 2798 C CA . GLU B 1 40 ? -15.695 25.875 12.648 1 97.88 40 GLU B CA 1
ATOM 2799 C C . GLU B 1 40 ? -16.125 24.406 12.719 1 97.88 40 GLU B C 1
ATOM 2801 O O . GLU B 1 40 ? -15.469 23.594 13.359 1 97.88 40 GLU B O 1
ATOM 2806 N N . GLN B 1 41 ? -17.266 24.172 12.094 1 96.56 41 GLN B N 1
ATOM 2807 C CA . GLN B 1 41 ? -17.812 22.812 12.07 1 96.56 41 GLN B CA 1
ATOM 2808 C C . GLN B 1 41 ? -17.734 22.219 10.672 1 96.56 41 GLN B C 1
ATOM 2810 O O . GLN B 1 41 ? -17.906 22.938 9.68 1 96.56 41 GLN B O 1
ATOM 2815 N N . ALA B 1 42 ? -17.516 20.938 10.633 1 96.88 42 ALA B N 1
ATOM 2816 C CA . ALA B 1 42 ? -17.578 20.156 9.398 1 96.88 42 ALA B CA 1
ATOM 2817 C C . ALA B 1 42 ? -17.719 18.672 9.703 1 96.88 42 ALA B C 1
ATOM 2819 O O . ALA B 1 42 ? -17.422 18.219 10.812 1 96.88 42 ALA B O 1
ATOM 2820 N N . GLY B 1 43 ? -18.203 17.922 8.719 1 95.5 43 GLY B N 1
ATOM 2821 C CA . GLY B 1 43 ? -18.266 16.469 8.844 1 95.5 43 GLY B CA 1
ATOM 2822 C C . GLY B 1 43 ? -19.672 15.953 9.094 1 95.5 43 GLY B C 1
ATOM 2823 O O . GLY B 1 43 ? -20.656 16.578 8.672 1 95.5 43 GLY B O 1
ATOM 2824 N N . TYR B 1 44 ? -19.719 14.805 9.695 1 94.94 44 TYR B N 1
ATOM 2825 C CA . TYR B 1 44 ? -20.953 14.047 9.875 1 94.94 44 TYR B CA 1
ATOM 2826 C C . TYR B 1 44 ? -21.938 14.82 10.758 1 94.94 44 TYR B C 1
ATOM 2828 O O . TYR B 1 44 ? -23.125 14.859 10.469 1 94.94 44 TYR B O 1
ATOM 2836 N N . SER B 1 45 ? -21.406 15.367 11.781 1 93.19 45 SER B N 1
ATOM 2837 C CA . SER B 1 45 ? -22.281 16.094 12.711 1 93.19 45 SER B CA 1
ATOM 2838 C C . SER B 1 45 ? -22.969 17.266 12.016 1 93.19 45 SER B C 1
ATOM 2840 O O . SER B 1 45 ? -24.156 17.516 12.258 1 93.19 45 SER B O 1
ATOM 2842 N N . LEU B 1 46 ? -22.25 17.984 11.203 1 95.25 46 LEU B N 1
ATOM 2843 C CA . LEU B 1 46 ? -22.844 19.078 10.445 1 95.25 46 LEU B CA 1
ATOM 2844 C C . LEU B 1 46 ? -23.844 18.562 9.414 1 95.25 46 LEU B C 1
ATOM 2846 O O . LEU B 1 46 ? -24.906 19.156 9.219 1 95.25 46 LEU B O 1
ATOM 2850 N N . TRP B 1 47 ? -23.469 17.484 8.766 1 95.5 47 TRP B N 1
ATOM 2851 C CA . TRP B 1 47 ? -24.344 16.859 7.77 1 95.5 47 TRP B CA 1
ATOM 2852 C C . TRP B 1 47 ? -25.688 16.453 8.391 1 95.5 47 TRP B C 1
ATOM 2854 O O . TRP B 1 47 ? -26.734 16.672 7.797 1 95.5 47 TRP B O 1
ATOM 2864 N N . LYS B 1 48 ? -25.656 15.875 9.531 1 94.5 48 LYS B N 1
ATOM 2865 C CA . LYS B 1 48 ? -26.875 15.469 10.234 1 94.5 48 LYS B CA 1
ATOM 2866 C C . LYS B 1 48 ? -27.766 16.672 10.539 1 94.5 48 LYS B C 1
ATOM 2868 O O . LYS B 1 48 ? -28.984 16.578 10.484 1 94.5 48 LYS B O 1
ATOM 2873 N N . LYS B 1 49 ? -27.141 17.766 10.836 1 94.81 49 LYS B N 1
ATOM 2874 C CA . LYS B 1 49 ? -27.859 18.953 11.273 1 94.81 49 LYS B CA 1
ATOM 2875 C C . LYS B 1 49 ? -28.344 19.766 10.086 1 94.81 49 LYS B C 1
ATOM 2877 O O . LYS B 1 49 ? -29.438 20.328 10.117 1 94.81 49 LYS B O 1
ATOM 2882 N N . ARG B 1 50 ? -27.5 19.891 9.086 1 94.56 50 ARG B N 1
ATOM 2883 C CA . ARG B 1 50 ? -27.781 20.891 8.062 1 94.56 50 ARG B CA 1
ATOM 2884 C C . ARG B 1 50 ? -27.797 20.281 6.676 1 94.56 50 ARG B C 1
ATOM 2886 O O . ARG B 1 50 ? -28.078 20.969 5.688 1 94.56 50 ARG B O 1
ATOM 2893 N N . GLY B 1 51 ? -27.422 19.047 6.508 1 93.44 51 GLY B N 1
ATOM 2894 C CA . GLY B 1 51 ? -27.5 18.359 5.227 1 93.44 51 GLY B CA 1
ATOM 2895 C C . GLY B 1 51 ? -26.234 18.516 4.391 1 93.44 51 GLY B C 1
ATOM 2896 O O . GLY B 1 51 ? -26.172 18.016 3.27 1 93.44 51 GLY B O 1
ATOM 2897 N N . VAL B 1 52 ? -25.234 19.266 4.965 1 94.69 52 VAL B N 1
ATOM 2898 C CA . VAL B 1 52 ? -23.953 19.422 4.27 1 94.69 52 VAL B CA 1
ATOM 2899 C C . VAL B 1 52 ? -22.797 19.078 5.207 1 94.69 52 VAL B C 1
ATOM 2901 O O . VAL B 1 52 ? -22.922 19.203 6.426 1 94.69 52 VAL B O 1
ATOM 2904 N N . THR B 1 53 ? -21.719 18.625 4.617 1 96.06 53 THR B N 1
ATOM 2905 C CA . THR B 1 53 ? -20.578 18.219 5.438 1 96.06 53 THR B CA 1
ATOM 2906 C C . THR B 1 53 ? -19.641 19.406 5.676 1 96.06 53 THR B C 1
ATOM 2908 O O . THR B 1 53 ? -18.781 19.344 6.555 1 96.06 53 THR B O 1
ATOM 2911 N N . ILE B 1 54 ? -19.797 20.453 4.941 1 96.88 54 ILE B N 1
ATOM 2912 C CA . ILE B 1 54 ? -19 21.672 5.094 1 96.88 54 ILE B CA 1
ATOM 2913 C C . ILE B 1 54 ? -19.734 22.844 4.426 1 96.88 54 ILE B C 1
ATOM 2915 O O . ILE B 1 54 ? -20.312 22.688 3.35 1 96.88 54 ILE B O 1
ATOM 2919 N N . GLU B 1 55 ? -19.734 23.953 5.043 1 96.81 55 GLU B N 1
ATOM 2920 C CA . GLU B 1 55 ? -20.406 25.156 4.523 1 96.81 55 GLU B CA 1
ATOM 2921 C C . GLU B 1 55 ? -19.438 26.016 3.713 1 96.81 55 GLU B C 1
ATOM 2923 O O . GLU B 1 55 ? -18.234 26.047 3.996 1 96.81 55 GLU B O 1
ATOM 2928 N N . ASP B 1 56 ? -19.984 26.719 2.752 1 97.06 56 ASP B N 1
ATOM 2929 C CA . ASP B 1 56 ? -19.203 27.641 1.935 1 97.06 56 ASP B CA 1
ATOM 2930 C C . ASP B 1 56 ? -18.516 28.703 2.797 1 97.06 56 ASP B C 1
ATOM 2932 O O . ASP B 1 56 ? -17.391 29.094 2.527 1 97.06 56 ASP B O 1
ATOM 2936 N N . GLU B 1 57 ? -19.25 29.109 3.793 1 97.5 57 GLU B N 1
ATOM 2937 C CA . GLU B 1 57 ? -18.703 30.109 4.699 1 97.5 57 GLU B CA 1
ATOM 2938 C C . GLU B 1 57 ? -17.453 29.594 5.422 1 97.5 57 GLU B C 1
ATOM 2940 O O . GLU B 1 57 ? -16.516 30.328 5.652 1 97.5 57 GLU B O 1
ATOM 2945 N N . THR B 1 58 ? -17.531 28.359 5.836 1 97.81 58 THR B N 1
ATOM 2946 C CA . THR B 1 58 ? -16.375 27.734 6.473 1 97.81 58 THR B CA 1
ATOM 2947 C C . THR B 1 58 ? -15.188 27.688 5.523 1 97.81 58 THR B C 1
ATOM 2949 O O . THR B 1 58 ? -14.062 27.984 5.922 1 97.81 58 THR B O 1
ATOM 2952 N N . ILE B 1 59 ? -15.383 27.328 4.262 1 98.19 59 ILE B N 1
ATOM 2953 C CA . ILE B 1 59 ? -14.328 27.281 3.254 1 98.19 59 ILE B CA 1
ATOM 2954 C C . ILE B 1 59 ? -13.711 28.672 3.084 1 98.19 59 ILE B C 1
ATOM 2956 O O . ILE B 1 59 ? -12.492 28.812 2.994 1 98.19 59 ILE B O 1
ATOM 2960 N N . GLU B 1 60 ? -14.562 29.688 3.061 1 98 60 GLU B N 1
ATOM 2961 C CA . GLU B 1 60 ? -14.086 31.062 2.914 1 98 60 GLU B CA 1
ATOM 2962 C C . GLU B 1 60 ? -13.242 31.484 4.117 1 98 60 GLU B C 1
ATOM 2964 O O . GLU B 1 60 ? -12.25 32.188 3.965 1 98 60 GLU B O 1
ATOM 2969 N N . ARG B 1 61 ? -13.695 31.125 5.305 1 98 61 ARG B N 1
ATOM 2970 C CA . ARG B 1 61 ? -12.914 31.422 6.5 1 98 61 ARG B CA 1
ATOM 2971 C C . ARG B 1 61 ? -11.555 30.734 6.465 1 98 61 ARG B C 1
ATOM 2973 O O . ARG B 1 61 ? -10.547 31.312 6.879 1 98 61 ARG B O 1
ATOM 2980 N N . CYS B 1 62 ? -11.586 29.516 6.012 1 98.38 62 CYS B N 1
ATOM 2981 C CA . CYS B 1 62 ? -10.344 28.766 5.871 1 98.38 62 CYS B CA 1
ATOM 2982 C C . CYS B 1 62 ? -9.406 29.453 4.879 1 98.38 62 CYS B C 1
ATOM 2984 O O . CYS B 1 62 ? -8.195 29.516 5.102 1 98.38 62 CYS B O 1
ATOM 2986 N N . ARG B 1 63 ? -9.961 29.938 3.797 1 97.75 63 ARG B N 1
ATOM 2987 C CA . ARG B 1 63 ? -9.188 30.609 2.758 1 97.75 63 ARG B CA 1
ATOM 2988 C C . ARG B 1 63 ? -8.492 31.844 3.305 1 97.75 63 ARG B C 1
ATOM 2990 O O . ARG B 1 63 ? -7.387 32.188 2.883 1 97.75 63 ARG B O 1
ATOM 2997 N N . GLU B 1 64 ? -9.109 32.531 4.238 1 97.19 64 GLU B N 1
ATOM 2998 C CA . GLU B 1 64 ? -8.617 33.812 4.762 1 97.19 64 GLU B CA 1
ATOM 2999 C C . GLU B 1 64 ? -7.68 33.594 5.945 1 97.19 64 GLU B C 1
ATOM 3001 O O . GLU B 1 64 ? -6.949 34.5 6.34 1 97.19 64 GLU B O 1
ATOM 3006 N N . ALA B 1 65 ? -7.684 32.406 6.48 1 98.25 65 ALA B N 1
ATOM 3007 C CA . ALA B 1 65 ? -6.898 32.125 7.676 1 98.25 65 ALA B CA 1
ATOM 3008 C C . ALA B 1 65 ? -5.426 31.922 7.328 1 98.25 65 ALA B C 1
ATOM 3010 O O . ALA B 1 65 ? -5.082 31.672 6.168 1 98.25 65 ALA B O 1
ATOM 3011 N N . ASP B 1 66 ? -4.566 32.062 8.328 1 98.5 66 ASP B N 1
ATOM 3012 C CA . ASP B 1 66 ? -3.139 31.844 8.133 1 98.5 66 ASP B CA 1
ATOM 3013 C C . ASP B 1 66 ? -2.82 30.344 8.133 1 98.5 66 ASP B C 1
ATOM 3015 O O . ASP B 1 66 ? -1.826 29.922 7.547 1 98.5 66 ASP B O 1
ATOM 3019 N N . ALA B 1 67 ? -3.633 29.547 8.789 1 98.69 67 ALA B N 1
ATOM 3020 C CA . ALA B 1 67 ? -3.506 28.094 8.828 1 98.69 67 ALA B CA 1
ATOM 3021 C C . ALA B 1 67 ? -4.793 27.438 9.328 1 98.69 67 ALA B C 1
ATOM 3023 O O . ALA B 1 67 ? -5.68 28.125 9.844 1 98.69 67 ALA B O 1
ATOM 3024 N N . MET B 1 68 ? -4.891 26.141 9.117 1 98.88 68 MET B N 1
ATOM 3025 C CA . MET B 1 68 ? -6.012 25.359 9.609 1 98.88 68 MET B CA 1
ATOM 3026 C C . MET B 1 68 ? -5.52 24.141 10.406 1 98.88 68 MET B C 1
ATOM 3028 O O . MET B 1 68 ? -4.504 23.547 10.055 1 98.88 68 MET B O 1
ATOM 3032 N N . LEU B 1 69 ? -6.176 23.844 11.445 1 98.88 69 LEU B N 1
ATOM 3033 C CA . LEU B 1 69 ? -6.008 22.594 12.188 1 98.88 69 LEU B CA 1
ATOM 3034 C C . LEU B 1 69 ? -7.289 21.766 12.172 1 98.88 69 LEU B C 1
ATOM 3036 O O . LEU B 1 69 ? -8.336 22.234 12.633 1 98.88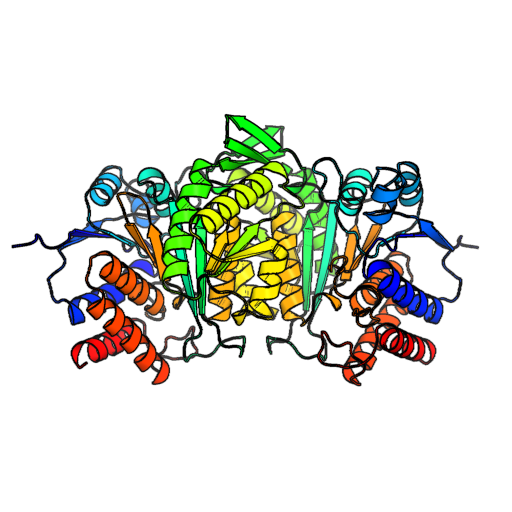 69 LEU B O 1
ATOM 3040 N N . PHE B 1 70 ? -7.172 20.609 11.586 1 98.75 70 PHE B N 1
ATOM 3041 C CA . PHE B 1 70 ? -8.328 19.75 11.344 1 98.75 70 PHE B CA 1
ATOM 3042 C C . PHE B 1 70 ? -8.219 18.453 12.125 1 98.75 70 PHE B C 1
ATOM 3044 O O . PHE B 1 70 ? -7.164 17.812 12.133 1 98.75 70 PHE B O 1
ATOM 3051 N N . GLY B 1 71 ? -9.281 18.031 12.844 1 98.19 71 GLY B N 1
ATOM 3052 C CA . GLY B 1 71 ? -9.273 16.797 13.617 1 98.19 71 GLY B CA 1
ATOM 3053 C C . GLY B 1 71 ? -9.516 15.562 12.766 1 98.19 71 GLY B C 1
ATOM 3054 O O . GLY B 1 71 ? -8.57 14.961 12.258 1 98.19 71 GLY B O 1
ATOM 3055 N N . ALA B 1 72 ? -10.734 15.172 12.625 1 96.5 72 ALA B N 1
ATOM 3056 C CA . ALA B 1 72 ? -11.133 14.023 11.812 1 96.5 72 ALA B CA 1
ATOM 3057 C C . ALA B 1 72 ? -12.586 14.164 11.352 1 96.5 72 ALA B C 1
ATOM 3059 O O . ALA B 1 72 ? -13.352 14.938 11.922 1 96.5 72 ALA B O 1
ATOM 3060 N N . CYS B 1 73 ? -12.875 13.5 10.312 1 93.75 73 CYS B N 1
ATOM 3061 C CA . CYS B 1 73 ? -14.258 13.539 9.844 1 93.75 73 CYS B CA 1
ATOM 3062 C C . CYS B 1 73 ? -14.766 12.141 9.516 1 93.75 73 CYS B C 1
ATOM 3064 O O . CYS B 1 73 ? -13.992 11.289 9.062 1 93.75 73 CYS B O 1
ATOM 3066 N N . THR B 1 74 ? -15.961 11.906 9.82 1 90.56 74 THR B N 1
ATOM 3067 C CA . THR B 1 74 ? -16.672 10.727 9.359 1 90.56 74 THR B CA 1
ATOM 3068 C C . THR B 1 74 ? -17.484 11.031 8.109 1 90.56 74 THR B C 1
ATOM 3070 O O . THR B 1 74 ? -18.281 11.977 8.102 1 90.56 74 THR B O 1
ATOM 3073 N N . THR B 1 75 ? -17.25 10.305 7.086 1 81.25 75 THR B N 1
ATOM 3074 C CA . THR B 1 75 ? -18.016 10.516 5.867 1 81.25 75 THR B CA 1
ATOM 3075 C C . THR B 1 75 ? -19.359 9.805 5.945 1 81.25 75 THR B C 1
ATOM 3077 O O . THR B 1 75 ? -19.422 8.602 6.223 1 81.25 75 THR B O 1
ATOM 3080 N N . PRO B 1 76 ? -20.453 10.562 5.758 1 85.25 76 PRO B N 1
ATOM 3081 C CA . PRO B 1 76 ? -21.766 9.922 5.766 1 85.25 76 PRO B CA 1
ATOM 3082 C C . PRO B 1 76 ? -21.906 8.852 4.688 1 85.25 76 PRO B C 1
ATOM 3084 O O . PRO B 1 76 ? -21.219 8.906 3.666 1 85.25 76 PRO B O 1
ATOM 3087 N N . GLU B 1 77 ? -22.797 7.812 5 1 77.25 77 GLU B N 1
ATOM 3088 C CA . GLU B 1 77 ? -23.109 6.805 3.988 1 77.25 77 GLU B CA 1
ATOM 3089 C C . GLU B 1 77 ? -24.047 7.363 2.932 1 77.25 77 GLU B C 1
ATOM 3091 O O . GLU B 1 77 ? -25.156 6.848 2.754 1 77.25 77 GLU B O 1
ATOM 3096 N N . ASP B 1 78 ? -23.844 8.484 2.494 1 82.5 78 ASP B N 1
ATOM 3097 C CA . ASP B 1 78 ? -24.562 9.219 1.451 1 82.5 78 ASP B CA 1
ATOM 3098 C C . ASP B 1 78 ? -23.656 9.477 0.247 1 82.5 78 ASP B C 1
ATOM 3100 O O . ASP B 1 78 ? -22.672 10.211 0.345 1 82.5 78 ASP B O 1
ATOM 3104 N N . PRO B 1 79 ? -24.062 8.766 -0.805 1 78.19 79 PRO B N 1
ATOM 3105 C CA . PRO B 1 79 ? -23.219 8.883 -1.997 1 78.19 79 PRO B CA 1
ATOM 3106 C C . PRO B 1 79 ? -23.047 10.328 -2.463 1 78.19 79 PRO B C 1
ATOM 3108 O O . PRO B 1 79 ? -22.078 10.648 -3.162 1 78.19 79 PRO B O 1
ATOM 3111 N N . GLU B 1 80 ? -23.875 11.164 -2.047 1 82.06 80 GLU B N 1
ATOM 3112 C CA . GLU B 1 80 ? -23.828 12.555 -2.48 1 82.06 80 GLU B CA 1
ATOM 3113 C C . GLU B 1 80 ? -23.031 13.406 -1.502 1 82.06 80 GLU B C 1
ATOM 3115 O O . GLU B 1 80 ? -22.656 14.539 -1.82 1 82.06 80 GLU B O 1
ATOM 3120 N N . ALA B 1 81 ? -22.859 12.859 -0.346 1 87 81 ALA B N 1
ATOM 3121 C CA . ALA B 1 81 ? -22.109 13.617 0.656 1 87 81 ALA B CA 1
ATOM 3122 C C . ALA B 1 81 ? -20.625 13.695 0.291 1 87 81 ALA B C 1
ATOM 3124 O O . ALA B 1 81 ? -20.016 12.695 -0.094 1 87 81 ALA B O 1
ATOM 3125 N N . LYS B 1 82 ? -20.156 14.961 0.38 1 86.81 82 LYS B N 1
ATOM 3126 C CA . LYS B 1 82 ? -18.75 15.18 0.074 1 86.81 82 LYS B CA 1
ATOM 3127 C C . LYS B 1 82 ? -17.891 15.117 1.338 1 86.81 82 LYS B C 1
ATOM 3129 O O . LYS B 1 82 ? -18.359 15.445 2.43 1 86.81 82 LYS B O 1
ATOM 3134 N N . SER B 1 83 ? -16.656 14.617 1.199 1 89.69 83 SER B N 1
ATOM 3135 C CA . SER B 1 83 ? -15.695 14.703 2.291 1 89.69 83 SER B CA 1
ATOM 3136 C C . SER B 1 83 ? -15.258 16.141 2.531 1 89.69 83 SER B C 1
ATOM 3138 O O . SER B 1 83 ? -14.789 16.812 1.609 1 89.69 83 SER B O 1
ATOM 3140 N N . PRO B 1 84 ? -15.398 16.594 3.748 1 94.06 84 PRO B N 1
ATOM 3141 C CA . PRO B 1 84 ? -14.984 17.969 4 1 94.06 84 PRO B CA 1
ATOM 3142 C C . PRO B 1 84 ? -13.492 18.203 3.77 1 94.06 84 PRO B C 1
ATOM 3144 O O . PRO B 1 84 ? -13.094 19.266 3.281 1 94.06 84 PRO B O 1
ATOM 3147 N N . ILE B 1 85 ? -12.68 17.219 4.164 1 94.12 85 ILE B N 1
ATOM 3148 C CA . ILE B 1 85 ? -11.234 17.375 4.039 1 94.12 85 ILE B CA 1
ATOM 3149 C C . ILE B 1 85 ? -10.844 17.375 2.562 1 94.12 85 ILE B C 1
ATOM 3151 O O . ILE B 1 85 ? -9.977 18.141 2.143 1 94.12 85 ILE B O 1
ATOM 3155 N N . VAL B 1 86 ? -11.414 16.469 1.763 1 91.94 86 VAL B N 1
ATOM 3156 C CA . VAL B 1 86 ? -11.133 16.406 0.331 1 91.94 86 VAL B CA 1
ATOM 3157 C C . VAL B 1 86 ? -11.594 17.703 -0.329 1 91.94 86 VAL B C 1
ATOM 3159 O O . VAL B 1 86 ? -10.906 18.25 -1.2 1 91.94 86 VAL B O 1
ATOM 3162 N N . THR B 1 87 ? -12.734 18.234 0.153 1 93.5 87 THR B N 1
ATOM 3163 C CA . THR B 1 87 ? -13.273 19.484 -0.371 1 93.5 87 THR B CA 1
ATOM 3164 C C . THR B 1 87 ? -12.32 20.641 -0.084 1 93.5 87 THR B C 1
ATOM 3166 O O . THR B 1 87 ? -12.031 21.453 -0.969 1 93.5 87 THR B O 1
ATOM 3169 N N . LEU B 1 88 ? -11.852 20.703 1.098 1 97.06 88 LEU B N 1
ATOM 3170 C CA . LEU B 1 88 ? -10.938 21.766 1.476 1 97.06 88 LEU B CA 1
ATOM 3171 C C . LEU B 1 88 ? -9.648 21.703 0.666 1 97.06 88 LEU B C 1
ATOM 3173 O O . LEU B 1 88 ? -9.133 22.719 0.211 1 97.06 88 LEU B O 1
ATOM 3177 N N . ARG B 1 89 ? -9.109 20.484 0.507 1 97.19 89 ARG B N 1
ATOM 3178 C CA . ARG B 1 89 ? -7.875 20.297 -0.25 1 97.19 89 ARG B CA 1
ATOM 3179 C C . ARG B 1 89 ? -8.031 20.781 -1.685 1 97.19 89 ARG B C 1
ATOM 3181 O O . ARG B 1 89 ? -7.141 21.453 -2.221 1 97.19 89 ARG B O 1
ATOM 3188 N N . LYS B 1 90 ? -9.148 20.453 -2.291 1 94.75 90 LYS B N 1
ATOM 3189 C CA . LYS B 1 90 ? -9.406 20.844 -3.676 1 94.75 90 LYS B CA 1
ATOM 3190 C C . LYS B 1 90 ? -9.672 22.328 -3.785 1 94.75 90 LYS B C 1
ATOM 3192 O O . LYS B 1 90 ? -9.07 23.016 -4.621 1 94.75 90 LYS B O 1
ATOM 3197 N N . GLU B 1 91 ? -10.547 22.891 -2.934 1 96.62 91 GLU B N 1
ATOM 3198 C CA . GLU B 1 91 ? -11 24.266 -3.023 1 96.62 91 GLU B CA 1
ATOM 3199 C C . GLU B 1 91 ? -9.867 25.234 -2.691 1 96.62 91 GLU B C 1
ATOM 3201 O O . GLU B 1 91 ? -9.828 26.344 -3.225 1 96.62 91 GLU B O 1
ATOM 3206 N N . LEU B 1 92 ? -9 24.812 -1.834 1 98.31 92 LEU B N 1
ATOM 3207 C CA . LEU B 1 92 ? -7.941 25.703 -1.385 1 98.31 92 LEU B CA 1
ATOM 3208 C C . LEU B 1 92 ? -6.633 25.422 -2.107 1 98.31 92 LEU B C 1
ATOM 3210 O O . LEU B 1 92 ? -5.617 26.062 -1.851 1 98.31 92 LEU B O 1
ATOM 3214 N N . GLY B 1 93 ? -6.648 24.469 -2.988 1 97.88 93 GLY B N 1
ATOM 3215 C CA . GLY B 1 93 ? -5.465 24.125 -3.766 1 97.88 93 GLY B CA 1
ATOM 3216 C C . GLY B 1 93 ? -4.332 23.578 -2.92 1 97.88 93 GLY B C 1
ATOM 3217 O O . GLY B 1 93 ? -3.189 24.031 -3.037 1 97.88 93 GLY B O 1
ATOM 3218 N N . LEU B 1 94 ? -4.668 22.734 -1.974 1 98.75 94 LEU B N 1
ATOM 3219 C CA . LEU B 1 94 ? -3.662 22.094 -1.128 1 98.75 94 LEU B CA 1
ATOM 3220 C C . LEU B 1 94 ? -3.086 20.859 -1.805 1 98.75 94 LEU B C 1
ATOM 3222 O O . LEU B 1 94 ? -3.432 19.734 -1.443 1 98.75 94 LEU B O 1
ATOM 3226 N N . TYR B 1 95 ? -2.102 21.016 -2.674 1 98.69 95 TYR B N 1
ATOM 3227 C CA . TYR B 1 95 ? -1.719 20.016 -3.652 1 98.69 95 TYR B CA 1
ATOM 3228 C C . TYR B 1 95 ? -0.643 19.094 -3.092 1 98.69 95 TYR B C 1
ATOM 3230 O O . TYR B 1 95 ? -0.32 18.062 -3.693 1 98.69 95 TYR B O 1
ATOM 3238 N N . ALA B 1 96 ? -0.054 19.406 -1.965 1 98.94 96 ALA B N 1
ATOM 3239 C CA . ALA B 1 96 ? 1.003 18.578 -1.393 1 98.94 96 ALA B CA 1
ATOM 3240 C C . ALA B 1 96 ? 0.642 18.125 0.018 1 98.94 96 ALA B C 1
ATOM 3242 O O . ALA B 1 96 ? 0.402 18.953 0.901 1 98.94 96 ALA B O 1
ATOM 3243 N N . ASN B 1 97 ? 0.494 16.906 0.207 1 98.94 97 ASN B N 1
ATOM 3244 C CA . ASN B 1 97 ? 0.358 16.312 1.537 1 98.94 97 ASN B CA 1
ATOM 3245 C C . ASN B 1 97 ? 1.693 15.789 2.057 1 98.94 97 ASN B C 1
ATOM 3247 O O . ASN B 1 97 ? 2.34 14.969 1.401 1 98.94 97 ASN B O 1
ATOM 3251 N N . VAL B 1 98 ? 2.15 16.312 3.146 1 98.94 98 VAL B N 1
ATOM 3252 C CA . VAL B 1 98 ? 3.428 15.961 3.754 1 98.94 98 VAL B CA 1
ATOM 3253 C C . VAL B 1 98 ? 3.188 15.102 4.996 1 98.94 98 VAL B C 1
ATOM 3255 O O . VAL B 1 98 ? 2.562 15.555 5.957 1 98.94 98 VAL B O 1
ATOM 3258 N N . ARG B 1 99 ? 3.693 13.859 4.957 1 98.88 99 ARG B N 1
ATOM 3259 C CA . ARG B 1 99 ? 3.465 12.914 6.039 1 98.88 99 ARG B CA 1
ATOM 3260 C C . ARG B 1 99 ? 4.785 12.367 6.578 1 98.88 99 ARG B C 1
ATOM 3262 O O . ARG B 1 99 ? 5.273 11.336 6.109 1 98.88 99 ARG B O 1
ATOM 3269 N N . PRO B 1 100 ? 5.324 13.039 7.609 1 98.88 100 PRO B N 1
ATOM 3270 C CA . PRO B 1 100 ? 6.527 12.484 8.242 1 98.88 100 PRO B CA 1
ATOM 3271 C C . PRO B 1 100 ? 6.258 11.172 8.977 1 98.88 100 PRO B C 1
ATOM 3273 O O . PRO B 1 100 ? 5.199 11.016 9.594 1 98.88 100 PRO B O 1
ATOM 3276 N N . ALA B 1 101 ? 7.133 10.242 8.914 1 98.75 101 ALA B N 1
ATOM 3277 C CA . ALA B 1 101 ? 7.098 8.969 9.633 1 98.75 101 ALA B CA 1
ATOM 3278 C C . ALA B 1 101 ? 8.477 8.609 10.172 1 98.75 101 ALA B C 1
ATOM 3280 O O . ALA B 1 101 ? 9.445 8.508 9.414 1 98.75 101 ALA B O 1
ATOM 3281 N N . ARG B 1 102 ? 8.555 8.43 11.43 1 98.44 102 ARG B N 1
ATOM 3282 C CA . ARG B 1 102 ? 9.828 8.062 12.031 1 98.44 102 ARG B CA 1
ATOM 3283 C C . ARG B 1 102 ? 9.625 7.172 13.258 1 98.44 102 ARG B C 1
ATOM 3285 O O . ARG B 1 102 ? 8.516 7.094 13.797 1 98.44 102 ARG B O 1
ATOM 3292 N N . SER B 1 103 ? 10.672 6.52 13.648 1 98.38 103 SER B N 1
ATOM 3293 C CA . SER B 1 103 ? 10.656 5.695 14.852 1 98.38 103 SER B CA 1
ATOM 3294 C C . SER B 1 103 ? 10.531 6.551 16.109 1 98.38 103 SER B C 1
ATOM 3296 O O . SER B 1 103 ? 11.227 7.559 16.25 1 98.38 103 SER B O 1
ATOM 3298 N N . TRP B 1 104 ? 9.562 6.258 16.938 1 98.38 104 TRP B N 1
ATOM 3299 C CA . TRP B 1 104 ? 9.375 6.824 18.281 1 98.38 104 TRP B CA 1
ATOM 3300 C C . TRP B 1 104 ? 9.734 5.805 19.359 1 98.38 104 TRP B C 1
ATOM 3302 O O . TRP B 1 104 ? 9.844 4.609 19.062 1 98.38 104 TRP B O 1
ATOM 3312 N N . PRO B 1 105 ? 10.039 6.242 20.562 1 97.88 105 PRO B N 1
ATOM 3313 C CA . PRO B 1 105 ? 10.367 5.305 21.641 1 97.88 105 PRO B CA 1
ATOM 3314 C C . PRO B 1 105 ? 9.133 4.598 22.203 1 97.88 105 PRO B C 1
ATOM 3316 O O . PRO B 1 105 ? 8.844 4.719 23.406 1 97.88 105 PRO B O 1
ATOM 3319 N N . VAL B 1 106 ? 8.406 3.869 21.359 1 98.12 106 VAL B N 1
ATOM 3320 C CA . VAL B 1 106 ? 7.199 3.107 21.656 1 98.12 106 VAL B CA 1
ATOM 3321 C C . VAL B 1 106 ? 7.281 1.727 21.016 1 98.12 106 VAL B C 1
ATOM 3323 O O . VAL B 1 106 ? 8.156 1.476 20.188 1 98.12 106 VAL B O 1
ATOM 3326 N N . PRO B 1 107 ? 6.48 0.793 21.5 1 95.5 107 PRO B N 1
ATOM 3327 C CA . PRO B 1 107 ? 6.457 -0.504 20.812 1 95.5 107 PRO B CA 1
ATOM 3328 C C . PRO B 1 107 ? 6.125 -0.387 19.328 1 95.5 107 PRO B C 1
ATOM 3330 O O . PRO B 1 107 ? 5.215 0.36 18.953 1 95.5 107 PRO B O 1
ATOM 3333 N N . ARG B 1 108 ? 6.914 -1.041 18.5 1 94.94 108 ARG B N 1
ATOM 3334 C CA . ARG B 1 108 ? 6.75 -1.04 17.047 1 94.94 108 ARG B CA 1
ATOM 3335 C C . ARG B 1 108 ? 6.871 -2.451 16.484 1 94.94 108 ARG B C 1
ATOM 3337 O O . ARG B 1 108 ? 7.484 -3.324 17.109 1 94.94 108 ARG B O 1
ATOM 3344 N N . PRO B 1 109 ? 6.289 -2.629 15.281 1 94.81 109 PRO B N 1
ATOM 3345 C CA . PRO B 1 109 ? 6.336 -3.973 14.703 1 94.81 109 PRO B CA 1
ATOM 3346 C C . PRO B 1 109 ? 7.699 -4.309 14.102 1 94.81 109 PRO B C 1
ATOM 3348 O O . PRO B 1 109 ? 8.016 -5.484 13.898 1 94.81 109 PRO B O 1
ATOM 3351 N N . VAL B 1 110 ? 8.484 -3.279 13.773 1 93.25 110 VAL B N 1
ATOM 3352 C CA . VAL B 1 110 ? 9.805 -3.51 13.188 1 93.25 110 VAL B CA 1
ATOM 3353 C C . VAL B 1 110 ? 10.883 -2.908 14.086 1 93.25 110 VAL B C 1
ATOM 3355 O O . VAL B 1 110 ? 10.672 -1.868 14.711 1 93.25 110 VAL B O 1
ATOM 3358 N N . ASP B 1 111 ? 12.055 -3.449 14.062 1 92.25 111 ASP B N 1
ATOM 3359 C CA . ASP B 1 111 ? 13.148 -3.004 14.922 1 92.25 111 ASP B CA 1
ATOM 3360 C C . ASP B 1 111 ? 13.992 -1.941 14.227 1 92.25 111 ASP B C 1
ATOM 3362 O O . ASP B 1 111 ? 14.641 -1.129 14.891 1 92.25 111 ASP B O 1
ATOM 3366 N N . THR B 1 112 ? 13.93 -1.991 12.984 1 95.31 112 THR B N 1
ATOM 3367 C CA . THR B 1 112 ? 14.766 -1.064 12.234 1 95.31 112 THR B CA 1
ATOM 3368 C C . THR B 1 112 ? 14.344 0.379 12.492 1 95.31 112 THR B C 1
ATOM 3370 O O . THR B 1 112 ? 13.164 0.711 12.406 1 95.31 112 THR B O 1
ATOM 3373 N N . GLU B 1 113 ? 15.312 1.256 12.859 1 97.75 113 GLU B N 1
ATOM 3374 C CA . GLU B 1 113 ? 15.047 2.686 12.992 1 97.75 113 GLU B CA 1
ATOM 3375 C C . GLU B 1 113 ? 14.898 3.348 11.625 1 97.75 113 GLU B C 1
ATOM 3377 O O . GLU B 1 113 ? 15.602 2.996 10.68 1 97.75 113 GLU B O 1
ATOM 3382 N N . PHE B 1 114 ? 14 4.234 11.57 1 98.31 114 PHE B N 1
ATOM 3383 C CA . PHE B 1 114 ? 13.812 4.918 10.297 1 98.31 114 PHE B CA 1
ATOM 3384 C C . PHE B 1 114 ? 13.289 6.332 10.516 1 98.31 114 PHE B C 1
ATOM 3386 O O . PHE B 1 114 ? 12.797 6.66 11.594 1 98.31 114 PHE B O 1
ATOM 3393 N N . ASP B 1 115 ? 13.523 7.211 9.609 1 98.69 115 ASP B N 1
ATOM 3394 C CA . ASP B 1 115 ? 13.055 8.586 9.508 1 98.69 115 ASP B CA 1
ATOM 3395 C C . ASP B 1 115 ? 12.844 8.984 8.047 1 98.69 115 ASP B C 1
ATOM 3397 O O . ASP B 1 115 ? 13.805 9.234 7.32 1 98.69 115 ASP B O 1
ATOM 3401 N N . LEU B 1 116 ? 11.625 9.008 7.656 1 98.88 116 LEU B N 1
ATOM 3402 C CA . LEU B 1 116 ? 11.297 9.359 6.277 1 98.88 116 LEU B CA 1
ATOM 3403 C C . LEU B 1 116 ? 10.125 10.328 6.219 1 98.88 116 LEU B C 1
ATOM 3405 O O . LEU B 1 116 ? 9.469 10.57 7.234 1 98.88 116 LEU B O 1
ATOM 3409 N N . VAL B 1 117 ? 9.922 10.953 5.098 1 98.94 117 VAL B N 1
ATOM 3410 C CA . VAL B 1 117 ? 8.758 11.797 4.844 1 98.94 117 VAL B CA 1
ATOM 3411 C C . VAL B 1 117 ? 8.133 11.43 3.5 1 98.94 117 VAL B C 1
ATOM 3413 O O . VAL B 1 117 ? 8.844 11.242 2.51 1 98.94 117 VAL B O 1
ATOM 3416 N N . ILE B 1 118 ? 6.871 11.25 3.492 1 98.94 118 ILE B N 1
ATOM 3417 C CA . ILE B 1 118 ? 6.141 10.977 2.262 1 98.94 118 ILE B CA 1
ATOM 3418 C C . ILE B 1 118 ? 5.438 12.242 1.78 1 98.94 118 ILE B C 1
ATOM 3420 O O . ILE B 1 118 ? 4.648 12.836 2.516 1 98.94 118 ILE B O 1
ATOM 3424 N N . VAL B 1 119 ? 5.805 12.656 0.624 1 98.94 119 VAL B N 1
ATOM 3425 C CA . VAL B 1 119 ? 5.145 13.766 -0.065 1 98.94 119 VAL B CA 1
ATOM 3426 C C . VAL B 1 119 ? 4.18 13.219 -1.114 1 98.94 119 VAL B C 1
ATOM 3428 O O . VAL B 1 119 ? 4.605 12.664 -2.131 1 98.94 119 VAL B O 1
ATOM 3431 N N . ARG B 1 120 ? 2.947 13.383 -0.857 1 98.75 120 ARG B N 1
ATOM 3432 C CA . ARG B 1 120 ? 1.828 12.859 -1.63 1 98.75 120 ARG B CA 1
ATOM 3433 C C . ARG B 1 120 ? 1.147 13.961 -2.434 1 98.75 120 ARG B C 1
ATOM 3435 O O . ARG B 1 120 ? 0.757 14.984 -1.88 1 98.75 120 ARG B O 1
ATOM 3442 N N . GLU B 1 121 ? 1.08 13.758 -3.809 1 98.81 121 GLU B N 1
ATOM 3443 C CA . GLU B 1 121 ? 0.195 14.633 -4.57 1 98.81 121 GLU B CA 1
ATOM 3444 C C . GLU B 1 121 ? -1.24 14.547 -4.062 1 98.81 121 GLU B C 1
ATOM 3446 O O . GLU B 1 121 ? -1.737 13.461 -3.77 1 98.81 121 GLU B O 1
ATOM 3451 N N . ASN B 1 122 ? -1.952 15.633 -4.012 1 98.38 122 ASN B N 1
ATOM 3452 C CA . ASN B 1 122 ? -3.072 15.648 -3.078 1 98.38 122 ASN B CA 1
ATOM 3453 C C . ASN B 1 122 ? -4.359 16.109 -3.752 1 98.38 122 ASN B C 1
ATOM 3455 O O . ASN B 1 122 ? -5.402 16.219 -3.104 1 98.38 122 ASN B O 1
ATOM 3459 N N . THR B 1 123 ? -4.324 16.406 -5.051 1 97.5 123 THR B N 1
ATOM 3460 C CA . THR B 1 123 ? -5.512 17.016 -5.633 1 97.5 123 THR B CA 1
ATOM 3461 C C . THR B 1 123 ? -5.906 16.312 -6.926 1 97.5 123 THR B C 1
ATOM 3463 O O . THR B 1 123 ? -6.996 16.547 -7.457 1 97.5 123 THR B O 1
ATOM 3466 N N . GLU B 1 124 ? -5.043 15.484 -7.492 1 97.81 124 GLU B N 1
ATOM 3467 C CA . GLU B 1 124 ? -5.32 14.789 -8.75 1 97.81 124 GLU B CA 1
ATOM 3468 C C . GLU B 1 124 ? -5.383 13.273 -8.539 1 97.81 124 GLU B C 1
ATOM 3470 O O . GLU B 1 124 ? -5.859 12.805 -7.504 1 97.81 124 GLU B O 1
ATOM 3475 N N . GLY B 1 125 ? -5.102 12.508 -9.539 1 97.5 125 GLY B N 1
ATOM 3476 C CA . GLY B 1 125 ? -5.199 11.062 -9.484 1 97.5 125 GLY B CA 1
ATOM 3477 C C . GLY B 1 125 ? -6.629 10.555 -9.508 1 97.5 125 GLY B C 1
ATOM 3478 O O . GLY B 1 125 ? -7.48 11.125 -10.195 1 97.5 125 GLY B O 1
ATOM 3479 N N . LEU B 1 126 ? -6.832 9.5 -8.805 1 97.44 126 LEU B N 1
ATOM 3480 C CA . LEU B 1 126 ? -8.164 8.922 -8.688 1 97.44 126 LEU B CA 1
ATOM 3481 C C . LEU B 1 126 ? -9.031 9.727 -7.727 1 97.44 126 LEU B C 1
ATOM 3483 O O . LEU B 1 126 ? -10.25 9.539 -7.672 1 97.44 126 LEU B O 1
ATOM 3487 N N . TYR B 1 127 ? -8.461 10.703 -7.051 1 94.44 127 TYR B N 1
ATOM 3488 C CA . TYR B 1 127 ? -9.164 11.469 -6.031 1 94.44 127 TYR B CA 1
ATOM 3489 C C . TYR B 1 127 ? -9.875 12.672 -6.648 1 94.44 127 TYR B C 1
ATOM 3491 O O . TYR B 1 127 ? -10.5 13.461 -5.941 1 94.44 127 TYR B O 1
ATOM 3499 N N . THR B 1 128 ? -9.766 12.773 -7.957 1 93.5 128 THR B N 1
ATOM 3500 C CA . THR B 1 128 ? -10.531 13.805 -8.641 1 93.5 128 THR B CA 1
ATOM 3501 C C . THR B 1 128 ? -12.031 13.531 -8.523 1 93.5 128 THR B C 1
ATOM 3503 O O . THR B 1 128 ? -12.852 14.43 -8.727 1 93.5 128 THR B O 1
ATOM 3506 N N . GLY B 1 129 ? -12.414 12.242 -8.305 1 89.06 129 GLY B N 1
ATOM 3507 C CA . GLY B 1 129 ? -13.805 11.875 -8.109 1 89.06 129 GLY B CA 1
ATOM 3508 C C . GLY B 1 129 ? -14.586 11.758 -9.406 1 89.06 129 GLY B C 1
ATOM 3509 O O . GLY B 1 129 ? -15.82 11.734 -9.391 1 89.06 129 GLY B O 1
ATOM 3510 N N . CYS B 1 130 ? -13.844 11.68 -10.508 1 94.5 130 CYS B N 1
ATOM 3511 C CA . CYS B 1 130 ? -14.492 11.547 -11.805 1 94.5 130 CYS B CA 1
ATOM 3512 C C . CYS B 1 130 ? -14.828 10.086 -12.094 1 94.5 130 CYS B C 1
ATOM 3514 O O . CYS B 1 130 ? -13.984 9.344 -12.602 1 94.5 130 CYS B O 1
ATOM 3516 N N . GLU B 1 131 ? -16.078 9.695 -11.812 1 96.69 131 GLU B N 1
ATOM 3517 C CA . GLU B 1 131 ? -16.547 8.328 -12.008 1 96.69 131 GLU B CA 1
ATOM 3518 C C . GLU B 1 131 ? -17.859 8.297 -12.773 1 96.69 131 GLU B C 1
ATOM 3520 O O . GLU B 1 131 ? -18.641 9.258 -12.734 1 96.69 131 GLU B O 1
ATOM 3525 N N . CYS B 1 132 ? -18.125 7.289 -13.43 1 97.31 132 CYS B N 1
ATOM 3526 C CA . CYS B 1 132 ? -19.422 7.105 -14.078 1 97.31 132 CYS B CA 1
ATOM 3527 C C . CYS B 1 132 ? -19.672 5.633 -14.383 1 97.31 132 CYS B C 1
ATOM 3529 O O . CYS B 1 132 ? -18.734 4.824 -14.367 1 97.31 132 CYS B O 1
ATOM 3531 N N . GLU B 1 133 ? -20.875 5.273 -14.523 1 97.31 133 GLU B N 1
ATOM 3532 C CA . GLU B 1 133 ? -21.266 3.98 -15.078 1 97.31 133 GLU B CA 1
ATOM 3533 C C . GLU B 1 133 ? -21.438 4.059 -16.594 1 97.31 133 GLU B C 1
ATOM 3535 O O . GLU B 1 133 ? -22.375 4.68 -17.078 1 97.31 133 GLU B O 1
ATOM 3540 N N . ILE B 1 134 ? -20.609 3.361 -17.281 1 95.94 134 ILE B N 1
ATOM 3541 C CA . ILE B 1 134 ? -20.594 3.562 -18.734 1 95.94 134 ILE B CA 1
ATOM 3542 C C . ILE B 1 134 ? -21.5 2.539 -19.406 1 95.94 134 ILE B C 1
ATOM 3544 O O . ILE B 1 134 ? -21.875 2.699 -20.578 1 95.94 134 ILE B O 1
ATOM 3548 N N . HIS B 1 135 ? -21.781 1.47 -18.828 1 94.62 135 HIS B N 1
ATOM 3549 C CA . HIS B 1 135 ? -22.703 0.408 -19.219 1 94.62 135 HIS B CA 1
ATOM 3550 C C . HIS B 1 135 ? -23.266 -0.291 -17.984 1 94.62 135 HIS B C 1
ATOM 3552 O O . HIS B 1 135 ? -22.734 -0.162 -16.891 1 94.62 135 HIS B O 1
ATOM 3558 N N . ASP B 1 136 ? -24.328 -0.935 -18.234 1 94.81 136 ASP B N 1
ATOM 3559 C CA . ASP B 1 136 ? -24.938 -1.615 -17.094 1 94.81 136 ASP B CA 1
ATOM 3560 C C . ASP B 1 136 ? -23.938 -2.529 -16.391 1 94.81 136 ASP B C 1
ATOM 3562 O O . ASP B 1 136 ? -23.375 -3.441 -17.016 1 94.81 136 ASP B O 1
ATOM 3566 N N . GLY B 1 137 ? -23.672 -2.15 -15.18 1 97.12 137 GLY B N 1
ATOM 3567 C CA . GLY B 1 137 ? -22.812 -2.982 -14.367 1 97.12 137 GLY B CA 1
ATOM 3568 C C . GLY B 1 137 ? -21.328 -2.719 -14.602 1 97.12 137 GLY B C 1
ATOM 3569 O O . GLY B 1 137 ? -20.469 -3.422 -14.062 1 97.12 137 GLY B O 1
ATOM 3570 N N . VAL B 1 138 ? -21 -1.835 -15.477 1 98.5 138 VAL B N 1
ATOM 3571 C CA . VAL B 1 138 ? -19.609 -1.486 -15.75 1 98.5 138 VAL B CA 1
ATOM 3572 C C . VAL B 1 138 ? -19.359 -0.039 -15.336 1 98.5 138 VAL B C 1
ATOM 3574 O O . VAL B 1 138 ? -19.844 0.894 -15.977 1 98.5 138 VAL B O 1
ATOM 3577 N N . THR B 1 139 ? -18.594 0.165 -14.281 1 98.56 139 THR B N 1
ATOM 3578 C CA . THR B 1 139 ? -18.266 1.484 -13.75 1 98.56 139 THR B CA 1
ATOM 3579 C C . THR B 1 139 ? -16.812 1.834 -14.031 1 98.56 139 THR B C 1
ATOM 3581 O O . THR B 1 139 ? -15.961 0.945 -14.117 1 98.56 139 THR B O 1
ATOM 3584 N N . VAL B 1 140 ? -16.531 3.113 -14.258 1 98.56 140 VAL B N 1
ATOM 3585 C CA . VAL B 1 140 ? -15.164 3.559 -14.531 1 98.56 140 VAL B CA 1
ATOM 3586 C C . VAL B 1 140 ? -14.844 4.793 -13.695 1 98.56 140 VAL B C 1
ATOM 3588 O O . VAL B 1 140 ? -15.75 5.523 -13.281 1 98.56 140 VAL B O 1
ATOM 3591 N N . ALA B 1 141 ? -13.633 4.988 -13.352 1 98.31 141 ALA B N 1
ATOM 3592 C CA . ALA B 1 141 ? -13.078 6.188 -12.727 1 98.31 141 ALA B CA 1
ATOM 3593 C C . ALA B 1 141 ? -11.875 6.707 -13.516 1 98.31 141 ALA B C 1
ATOM 3595 O O . ALA B 1 141 ? -11.094 5.922 -14.055 1 98.31 141 ALA B O 1
ATOM 3596 N N . LEU B 1 142 ? -11.734 7.969 -13.617 1 98 142 LEU B N 1
ATOM 3597 C CA . LEU B 1 142 ? -10.625 8.586 -14.328 1 98 142 LEU B CA 1
ATOM 3598 C C . LEU B 1 142 ? -9.5 8.953 -13.367 1 98 142 LEU B C 1
ATOM 3600 O O . LEU B 1 142 ? -9.727 9.648 -12.375 1 98 142 LEU B O 1
ATOM 3604 N N . ARG B 1 143 ? -8.359 8.422 -13.625 1 98.44 143 ARG B N 1
ATOM 3605 C CA . ARG B 1 143 ? -7.141 8.836 -12.938 1 98.44 143 ARG B CA 1
ATOM 3606 C C . ARG B 1 143 ? -6.41 9.922 -13.711 1 98.44 143 ARG B C 1
ATOM 3608 O O . ARG B 1 143 ? -6.023 9.719 -14.867 1 98.44 143 ARG B O 1
ATOM 3615 N N . LYS B 1 144 ? -6.184 11.07 -13.125 1 98.5 144 LYS B N 1
ATOM 3616 C CA . LYS B 1 144 ? -5.578 12.203 -13.812 1 98.5 144 LYS B CA 1
ATOM 3617 C C . LYS B 1 144 ? -4.184 12.5 -13.266 1 98.5 144 LYS B C 1
ATOM 3619 O O . LYS B 1 144 ? -3.992 12.57 -12.047 1 98.5 144 LYS B O 1
ATOM 3624 N N . ILE B 1 145 ? -3.199 12.633 -14.141 1 98.75 145 ILE B N 1
ATOM 3625 C CA . ILE B 1 145 ? -1.865 13.125 -13.812 1 98.75 145 ILE B CA 1
ATOM 3626 C C . ILE B 1 145 ? -1.49 14.266 -14.758 1 98.75 145 ILE B C 1
ATOM 3628 O O . ILE B 1 145 ? -1.517 14.102 -15.977 1 98.75 145 ILE B O 1
ATOM 3632 N N . SER B 1 146 ? -1.19 15.406 -14.234 1 98.75 146 SER B N 1
ATOM 3633 C CA . SER B 1 146 ? -0.764 16.531 -15.062 1 98.75 146 SER B CA 1
ATOM 3634 C C . SER B 1 146 ? 0.682 16.906 -14.766 1 98.75 146 SER B C 1
ATOM 3636 O O . SER B 1 146 ? 1.183 16.672 -13.664 1 98.75 146 SER B O 1
ATOM 3638 N N . GLU B 1 147 ? 1.329 17.469 -15.773 1 98.81 147 GLU B N 1
ATOM 3639 C CA . GLU B 1 147 ? 2.684 17.969 -15.578 1 98.81 147 GLU B CA 1
ATOM 3640 C C . GLU B 1 147 ? 2.719 19.062 -14.516 1 98.81 147 GLU B C 1
ATOM 3642 O O . GLU B 1 147 ? 3.623 19.094 -13.672 1 98.81 147 GLU B O 1
ATOM 3647 N N . GLU B 1 148 ? 1.781 19.969 -14.555 1 98.31 148 GLU B N 1
ATOM 3648 C CA . GLU B 1 148 ? 1.714 21.062 -13.578 1 98.31 148 GLU B CA 1
ATOM 3649 C C . GLU B 1 148 ? 1.547 20.516 -12.164 1 98.31 148 GLU B C 1
ATOM 3651 O O . GLU B 1 148 ? 2.256 20.938 -11.242 1 98.31 148 GLU B O 1
ATOM 3656 N N . GLY B 1 149 ? 0.537 19.641 -11.992 1 98.44 149 GLY B N 1
ATOM 3657 C CA . GLY B 1 149 ? 0.32 19.031 -10.688 1 98.44 149 GLY B CA 1
ATOM 3658 C C . GLY B 1 149 ? 1.534 18.281 -10.164 1 98.44 149 GLY B C 1
ATOM 3659 O O . GLY B 1 149 ? 1.855 18.375 -8.977 1 98.44 149 GLY B O 1
ATOM 3660 N N . THR B 1 150 ? 2.242 17.594 -11.008 1 98.94 150 THR B N 1
ATOM 3661 C CA . THR B 1 150 ? 3.436 16.844 -10.625 1 98.94 150 THR B CA 1
ATOM 3662 C C . THR B 1 150 ? 4.578 17.797 -10.273 1 98.94 150 THR B C 1
ATOM 3664 O O . THR B 1 150 ? 5.277 17.594 -9.281 1 98.94 150 THR B O 1
ATOM 3667 N N . ARG B 1 151 ? 4.77 18.828 -11.062 1 98.81 151 ARG B N 1
ATOM 3668 C CA . ARG B 1 151 ? 5.871 19.75 -10.852 1 98.81 151 ARG B CA 1
ATOM 3669 C C . ARG B 1 151 ? 5.742 20.453 -9.508 1 98.81 151 ARG B C 1
ATOM 3671 O O . ARG B 1 151 ? 6.723 20.578 -8.766 1 98.81 151 ARG B O 1
ATOM 3678 N N . ARG B 1 152 ? 4.582 20.969 -9.203 1 98.62 152 ARG B N 1
ATOM 3679 C CA . ARG B 1 152 ? 4.406 21.75 -7.98 1 98.62 152 ARG B CA 1
ATOM 3680 C C . ARG B 1 152 ? 4.645 20.891 -6.742 1 98.62 152 ARG B C 1
ATOM 3682 O O . ARG B 1 152 ? 5.281 21.344 -5.785 1 98.62 152 ARG B O 1
ATOM 3689 N N . VAL B 1 153 ? 4.156 19.625 -6.746 1 98.88 153 VAL B N 1
ATOM 3690 C CA . VAL B 1 153 ? 4.379 18.766 -5.586 1 98.88 153 VAL B CA 1
ATOM 3691 C C . VAL B 1 153 ? 5.844 18.359 -5.531 1 98.88 153 VAL B C 1
ATOM 3693 O O . VAL B 1 153 ? 6.414 18.203 -4.445 1 98.88 153 VAL B O 1
ATOM 3696 N N . ALA B 1 154 ? 6.48 18.156 -6.656 1 98.94 154 ALA B N 1
ATOM 3697 C CA . ALA B 1 154 ? 7.902 17.828 -6.695 1 98.94 154 ALA B CA 1
ATOM 3698 C C . ALA B 1 154 ? 8.742 18.953 -6.082 1 98.94 154 ALA B C 1
ATOM 3700 O O . ALA B 1 154 ? 9.742 18.688 -5.41 1 98.94 154 ALA B O 1
ATOM 3701 N N . GLU B 1 155 ? 8.344 20.172 -6.328 1 98.94 155 GLU B N 1
ATOM 3702 C CA . GLU B 1 155 ? 9.039 21.312 -5.719 1 98.94 155 GLU B CA 1
ATOM 3703 C C . GLU B 1 155 ? 8.992 21.234 -4.195 1 98.94 155 GLU B C 1
ATOM 3705 O O . GLU B 1 155 ? 9.992 21.5 -3.523 1 98.94 155 GLU B O 1
ATOM 3710 N N . VAL B 1 156 ? 7.809 20.875 -3.672 1 98.88 156 VAL B N 1
ATOM 3711 C CA . VAL B 1 156 ? 7.656 20.719 -2.227 1 98.88 156 VAL B CA 1
ATOM 3712 C C . VAL B 1 156 ? 8.578 19.625 -1.718 1 98.88 156 VAL B C 1
ATOM 3714 O O . VAL B 1 156 ? 9.234 19.781 -0.684 1 98.88 156 VAL B O 1
ATOM 3717 N N . ALA B 1 157 ? 8.633 18.5 -2.445 1 98.94 157 ALA B N 1
ATOM 3718 C CA . ALA B 1 157 ? 9.516 17.391 -2.07 1 98.94 157 ALA B CA 1
ATOM 3719 C C . ALA B 1 157 ? 10.977 17.828 -2.072 1 98.94 157 ALA B C 1
ATOM 3721 O O . ALA B 1 157 ? 11.75 17.438 -1.197 1 98.94 157 ALA B O 1
ATOM 3722 N N . CYS B 1 158 ? 11.344 18.641 -3.037 1 98.88 158 CYS B N 1
ATOM 3723 C CA . CYS B 1 158 ? 12.711 19.125 -3.143 1 98.88 158 CYS B CA 1
ATOM 3724 C C . CYS B 1 158 ? 13.055 20.031 -1.971 1 98.88 158 CYS B C 1
ATOM 3726 O O . CYS B 1 158 ? 14.148 19.953 -1.413 1 98.88 158 CYS B O 1
ATOM 3728 N N . ASP B 1 159 ? 12.141 20.938 -1.634 1 98.69 159 ASP B N 1
ATOM 3729 C CA . ASP B 1 159 ? 12.359 21.812 -0.48 1 98.69 159 ASP B CA 1
ATOM 3730 C C . ASP B 1 159 ? 12.664 20.984 0.771 1 98.69 159 ASP B C 1
ATOM 3732 O O . ASP B 1 159 ? 13.602 21.312 1.514 1 98.69 159 ASP B O 1
ATOM 3736 N N . LEU B 1 160 ? 11.914 19.938 0.967 1 98.56 160 LEU B N 1
ATOM 3737 C CA . LEU B 1 160 ? 12.102 19.094 2.137 1 98.56 160 LEU B CA 1
ATOM 3738 C C . LEU B 1 160 ? 13.422 18.328 2.047 1 98.56 160 LEU B C 1
ATOM 3740 O O . LEU B 1 160 ? 14.141 18.203 3.043 1 98.56 160 LEU B O 1
ATOM 3744 N N . ALA B 1 161 ? 13.695 17.812 0.865 1 98.69 161 ALA B N 1
ATOM 3745 C CA . ALA B 1 161 ? 14.914 17.031 0.666 1 98.69 161 ALA B CA 1
ATOM 3746 C C . ALA B 1 161 ? 16.156 17.875 0.94 1 98.69 161 ALA B C 1
ATOM 3748 O O . ALA B 1 161 ? 17.156 17.375 1.457 1 98.69 161 ALA B O 1
ATOM 3749 N N . GLU B 1 162 ? 16.125 19.141 0.565 1 98.44 162 GLU B N 1
ATOM 3750 C CA . GLU B 1 162 ? 17.25 20.031 0.778 1 98.44 162 GLU B CA 1
ATOM 3751 C C . GLU B 1 162 ? 17.562 20.188 2.266 1 98.44 162 GLU B C 1
ATOM 3753 O O . GLU B 1 162 ? 18.719 20.422 2.645 1 98.44 162 GLU B O 1
ATOM 3758 N N . GLU B 1 163 ? 16.562 20.078 3.107 1 97.31 163 GLU B N 1
ATOM 3759 C CA . GLU B 1 163 ? 16.719 20.188 4.555 1 97.31 163 GLU B CA 1
ATOM 3760 C C . GLU B 1 163 ? 17.062 18.828 5.168 1 97.31 163 GLU B C 1
ATOM 3762 O O . GLU B 1 163 ? 17.281 18.734 6.379 1 97.31 163 GLU B O 1
ATOM 3767 N N . ARG B 1 164 ? 17.062 17.812 4.375 1 97.5 164 ARG B N 1
ATOM 3768 C CA . ARG B 1 164 ? 17.344 16.453 4.805 1 97.5 164 ARG B CA 1
ATOM 3769 C C . ARG B 1 164 ? 18.578 15.898 4.094 1 97.5 164 ARG B C 1
ATOM 3771 O O . ARG B 1 164 ? 19.625 16.547 4.047 1 97.5 164 ARG B O 1
ATOM 3778 N N . SER B 1 165 ? 18.531 14.648 3.545 1 96.19 165 SER B N 1
ATOM 3779 C CA . SER B 1 165 ? 19.719 14 2.984 1 96.19 165 SER B CA 1
ATOM 3780 C C . SER B 1 165 ? 19.969 14.453 1.549 1 96.19 165 SER B C 1
ATOM 3782 O O . SER B 1 165 ? 21.047 14.211 0.995 1 96.19 165 SER B O 1
ATOM 3784 N N . GLY B 1 166 ? 18.984 15.102 0.953 1 97.19 166 GLY B N 1
ATOM 3785 C CA . GLY B 1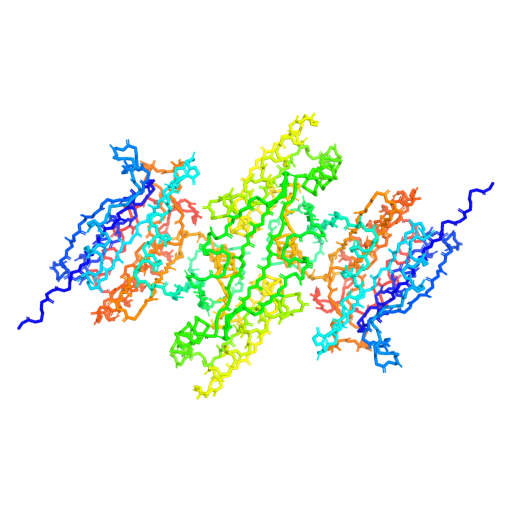 166 ? 19.094 15.523 -0.435 1 97.19 166 GLY B CA 1
ATOM 3786 C C . GLY B 1 166 ? 18.703 14.438 -1.421 1 97.19 166 GLY B C 1
ATOM 3787 O O . GLY B 1 166 ? 19.031 14.523 -2.605 1 97.19 166 GLY B O 1
ATOM 3788 N N . ARG B 1 167 ? 18.016 13.422 -1.032 1 97.88 167 ARG B N 1
ATOM 3789 C CA . ARG B 1 167 ? 17.641 12.305 -1.892 1 97.88 167 ARG B CA 1
ATOM 3790 C C . ARG B 1 167 ? 16.125 12.141 -1.937 1 97.88 167 ARG B C 1
ATOM 3792 O O . ARG B 1 167 ? 15.453 12.195 -0.9 1 97.88 167 ARG B O 1
ATOM 3799 N N . VAL B 1 168 ? 15.547 12.023 -3.137 1 98.94 168 VAL B N 1
ATOM 3800 C CA . VAL B 1 168 ? 14.117 11.82 -3.34 1 98.94 168 VAL B CA 1
ATOM 3801 C C . VAL B 1 168 ? 13.883 10.492 -4.055 1 98.94 168 VAL B C 1
ATOM 3803 O O . VAL B 1 168 ? 14.5 10.211 -5.082 1 98.94 168 VAL B O 1
ATOM 3806 N N . THR B 1 169 ? 13.109 9.672 -3.531 1 98.94 169 THR B N 1
ATOM 3807 C CA . THR B 1 169 ? 12.633 8.477 -4.227 1 98.94 169 THR B CA 1
ATOM 3808 C C . THR B 1 169 ? 11.266 8.734 -4.855 1 98.94 169 THR B C 1
ATOM 3810 O O . THR B 1 169 ? 10.297 9.016 -4.148 1 98.94 169 THR B O 1
ATOM 3813 N N . ILE B 1 170 ? 11.188 8.664 -6.148 1 98.94 170 ILE B N 1
ATOM 3814 C CA . ILE B 1 170 ? 9.938 8.859 -6.879 1 98.94 170 ILE B CA 1
ATOM 3815 C C . ILE B 1 170 ? 9.219 7.527 -7.027 1 98.94 170 ILE B C 1
ATOM 3817 O O . ILE B 1 170 ? 9.711 6.617 -7.703 1 98.94 170 ILE B O 1
ATOM 3821 N N . VAL B 1 171 ? 8.07 7.406 -6.453 1 98.94 171 VAL B N 1
ATOM 3822 C CA . VAL B 1 171 ? 7.336 6.145 -6.445 1 98.94 171 VAL B CA 1
ATOM 3823 C C . VAL B 1 171 ? 6.18 6.219 -7.441 1 98.94 171 VAL B C 1
ATOM 3825 O O . VAL B 1 171 ? 5.402 7.18 -7.434 1 98.94 171 VAL B O 1
ATOM 3828 N N . HIS B 1 172 ? 6.059 5.234 -8.242 1 98.5 172 HIS B N 1
ATOM 3829 C CA . HIS B 1 172 ? 5.09 5.199 -9.328 1 98.5 172 HIS B CA 1
ATOM 3830 C C . HIS B 1 172 ? 4.805 3.766 -9.766 1 98.5 172 HIS B C 1
ATOM 3832 O O . HIS B 1 172 ? 5.129 2.816 -9.047 1 98.5 172 HIS B O 1
ATOM 3838 N N . LYS B 1 173 ? 4.012 3.58 -10.812 1 96.62 173 LYS B N 1
ATOM 3839 C CA . LYS B 1 173 ? 3.74 2.289 -11.438 1 96.62 173 LYS B CA 1
ATOM 3840 C C . LYS B 1 173 ? 3.812 2.387 -12.961 1 96.62 173 LYS B C 1
ATOM 3842 O O . LYS B 1 173 ? 2.873 1.996 -13.656 1 96.62 173 LYS B O 1
ATOM 3847 N N . ALA B 1 174 ? 4.914 2.848 -13.461 1 94.12 174 ALA B N 1
ATOM 3848 C CA . ALA B 1 174 ? 5.027 3.217 -14.867 1 94.12 174 ALA B CA 1
ATOM 3849 C C . ALA B 1 174 ? 5.16 1.978 -15.75 1 94.12 174 ALA B C 1
ATOM 3851 O O . ALA B 1 174 ? 4.984 2.055 -16.969 1 94.12 174 ALA B O 1
ATOM 3852 N N . ASN B 1 175 ? 5.445 0.816 -15.133 1 88.62 175 ASN B N 1
ATOM 3853 C CA . ASN B 1 175 ? 5.492 -0.4 -15.945 1 88.62 175 ASN B CA 1
ATOM 3854 C C . ASN B 1 175 ? 4.098 -0.839 -16.375 1 88.62 175 ASN B C 1
ATOM 3856 O O . ASN B 1 175 ? 3.951 -1.578 -17.359 1 88.62 175 ASN B O 1
ATOM 3860 N N . VAL B 1 176 ? 3.098 -0.402 -15.664 1 90.81 176 VAL B N 1
ATOM 3861 C CA . VAL B 1 176 ? 1.712 -0.724 -15.984 1 90.81 176 VAL B CA 1
ATOM 3862 C C . VAL B 1 176 ? 1.024 0.5 -16.594 1 90.81 176 VAL B C 1
ATOM 3864 O O . VAL B 1 176 ? 0.322 0.394 -17.594 1 90.81 176 VAL B O 1
ATOM 3867 N N . LEU B 1 177 ? 1.174 1.593 -15.852 1 94.88 177 LEU B N 1
ATOM 3868 C CA . LEU B 1 177 ? 0.592 2.857 -16.297 1 94.88 177 LEU B CA 1
ATOM 3869 C C . LEU B 1 177 ? 1.637 3.725 -16.984 1 94.88 177 LEU B C 1
ATOM 3871 O O . LEU B 1 177 ? 2.131 4.691 -16.406 1 94.88 177 LEU B O 1
ATOM 3875 N N . LYS B 1 178 ? 1.847 3.453 -18.219 1 93.25 178 LYS B N 1
ATOM 3876 C CA . LYS B 1 178 ? 2.984 3.982 -18.969 1 93.25 178 LYS B CA 1
ATOM 3877 C C . LYS B 1 178 ? 2.854 5.488 -19.172 1 93.25 178 LYS B C 1
ATOM 3879 O O . LYS B 1 178 ? 3.844 6.219 -19.094 1 93.25 178 LYS B O 1
ATOM 3884 N N . LEU B 1 179 ? 1.637 5.91 -19.422 1 95.69 179 LEU B N 1
ATOM 3885 C CA . LEU B 1 179 ? 1.47 7.324 -19.734 1 95.69 179 LEU B CA 1
ATOM 3886 C C . LEU B 1 179 ? 1.301 8.156 -18.469 1 95.69 179 LEU B C 1
ATOM 3888 O O . LEU B 1 179 ? 2.043 9.117 -18.25 1 95.69 179 LEU B O 1
ATOM 3892 N N . THR B 1 180 ? 0.363 7.832 -17.625 1 97.69 180 THR B N 1
ATOM 3893 C CA . THR B 1 180 ? 0.088 8.641 -16.438 1 97.69 180 THR B CA 1
ATOM 3894 C C . THR B 1 180 ? 1.249 8.57 -15.445 1 97.69 180 THR B C 1
ATOM 3896 O O . THR B 1 180 ? 1.801 9.602 -15.055 1 97.69 180 THR B O 1
ATOM 3899 N N . CYS B 1 181 ? 1.657 7.395 -15.078 1 97.19 181 CYS B N 1
ATOM 3900 C CA . CYS B 1 181 ? 2.797 7.27 -14.18 1 97.19 181 CYS B CA 1
ATOM 3901 C C . CYS B 1 181 ? 4.09 7.668 -14.883 1 97.19 181 CYS B C 1
ATOM 3903 O O . CYS B 1 181 ? 5.012 8.188 -14.242 1 97.19 181 CYS B O 1
ATOM 3905 N N . GLY B 1 182 ? 4.156 7.355 -16.203 1 96.38 182 GLY B N 1
ATOM 3906 C CA . GLY B 1 182 ? 5.305 7.844 -16.953 1 96.38 182 GLY B CA 1
ATOM 3907 C C . GLY B 1 182 ? 5.465 9.352 -16.875 1 96.38 182 GLY B C 1
ATOM 3908 O O . GLY B 1 182 ? 6.574 9.859 -16.703 1 96.38 182 GLY B O 1
ATOM 3909 N N . THR B 1 183 ? 4.359 10.062 -17.047 1 98.12 183 THR B N 1
ATOM 3910 C CA . THR B 1 183 ? 4.363 11.516 -16.922 1 98.12 183 THR B CA 1
ATOM 3911 C C . THR B 1 183 ? 4.793 11.945 -15.531 1 98.12 183 THR B C 1
ATOM 3913 O O . THR B 1 183 ? 5.621 12.852 -15.375 1 98.12 183 THR B O 1
ATOM 3916 N N . PHE B 1 184 ? 4.289 11.328 -14.539 1 98.81 184 PHE B N 1
ATOM 3917 C CA . PHE B 1 184 ? 4.637 11.648 -13.164 1 98.81 184 PHE B CA 1
ATOM 3918 C C . PHE B 1 184 ? 6.133 11.477 -12.93 1 98.81 184 PHE B C 1
ATOM 3920 O O . PHE B 1 184 ? 6.793 12.375 -12.406 1 98.81 184 PHE B O 1
ATOM 3927 N N . LYS B 1 185 ? 6.629 10.289 -13.281 1 98.56 185 LYS B N 1
ATOM 3928 C CA . LYS B 1 185 ? 8.039 9.984 -13.086 1 98.56 185 LYS B CA 1
ATOM 3929 C C . LYS B 1 185 ? 8.93 10.984 -13.82 1 98.56 185 LYS B C 1
ATOM 3931 O O . LYS B 1 185 ? 9.883 11.516 -13.25 1 98.56 185 LYS B O 1
ATOM 3936 N N . ARG B 1 186 ? 8.617 11.227 -15.047 1 98.25 186 ARG B N 1
ATOM 3937 C CA . ARG B 1 186 ? 9.43 12.109 -15.875 1 98.25 186 ARG B CA 1
ATOM 3938 C C . ARG B 1 186 ? 9.477 13.516 -15.297 1 98.25 186 ARG B C 1
ATOM 3940 O O . ARG B 1 186 ? 10.555 14.07 -15.086 1 98.25 186 ARG B O 1
ATOM 3947 N N . VAL B 1 187 ? 8.32 14.094 -15.039 1 98.88 187 VAL B N 1
ATOM 3948 C CA . VAL B 1 187 ? 8.227 15.484 -14.586 1 98.88 187 VAL B CA 1
ATOM 3949 C C . VAL B 1 187 ? 8.852 15.617 -13.195 1 98.88 187 VAL B C 1
ATOM 3951 O O . VAL B 1 187 ? 9.555 16.594 -12.914 1 98.88 187 VAL B O 1
ATOM 3954 N N . ALA B 1 188 ? 8.586 14.656 -12.305 1 98.94 188 ALA B N 1
ATOM 3955 C CA . ALA B 1 188 ? 9.195 14.664 -10.977 1 98.94 188 ALA B CA 1
ATOM 3956 C C . ALA B 1 188 ? 10.719 14.609 -11.062 1 98.94 188 ALA B C 1
ATOM 3958 O O . ALA B 1 188 ? 11.414 15.398 -10.422 1 98.94 188 ALA B O 1
ATOM 3959 N N . ALA B 1 189 ? 11.211 13.688 -11.867 1 98.81 189 ALA B N 1
ATOM 3960 C CA . ALA B 1 189 ? 12.648 13.539 -12.031 1 98.81 189 ALA B CA 1
ATOM 3961 C C . ALA B 1 189 ? 13.281 14.82 -12.562 1 98.81 189 ALA B C 1
ATOM 3963 O O . ALA B 1 189 ? 14.328 15.258 -12.078 1 98.81 189 ALA B O 1
ATOM 3964 N N . GLU B 1 190 ? 12.641 15.344 -13.578 1 98.81 190 GLU B N 1
ATOM 3965 C CA . GLU B 1 190 ? 13.133 16.594 -14.156 1 98.81 190 GLU B CA 1
ATOM 3966 C C . GLU B 1 190 ? 13.211 17.703 -13.102 1 98.81 190 GLU B C 1
ATOM 3968 O O . GLU B 1 190 ? 14.172 18.469 -13.078 1 98.81 190 GLU B O 1
ATOM 3973 N N . THR B 1 191 ? 12.195 17.781 -12.305 1 98.94 191 THR B N 1
ATOM 3974 C CA . THR B 1 191 ? 12.133 18.812 -11.273 1 98.94 191 THR B CA 1
ATOM 3975 C C . THR B 1 191 ? 13.242 18.609 -10.242 1 98.94 191 THR B C 1
ATOM 3977 O O . THR B 1 191 ? 13.93 19.562 -9.867 1 98.94 191 THR B O 1
ATOM 3980 N N . VAL B 1 192 ? 13.453 17.344 -9.781 1 98.88 192 VAL B N 1
ATOM 3981 C CA . VAL B 1 192 ? 14.469 17.047 -8.773 1 98.88 192 VAL B CA 1
ATOM 3982 C C . VAL B 1 192 ? 15.859 17.328 -9.344 1 98.88 192 VAL B C 1
ATOM 3984 O O . VAL B 1 192 ? 16.703 17.906 -8.656 1 98.88 192 VAL B O 1
ATOM 3987 N N . GLU B 1 193 ? 16.094 16.984 -10.586 1 98.62 193 GLU B N 1
ATOM 3988 C CA . GLU B 1 193 ? 17.375 17.219 -11.258 1 98.62 193 GLU B CA 1
ATOM 3989 C C . GLU B 1 193 ? 17.656 18.719 -11.391 1 98.62 193 GLU B C 1
ATOM 3991 O O . GLU B 1 193 ? 18.781 19.156 -11.172 1 98.62 193 GLU B O 1
ATOM 3996 N N . ARG B 1 194 ? 16.656 19.422 -11.797 1 98.5 194 ARG B N 1
ATOM 3997 C CA . ARG B 1 194 ? 16.828 20.859 -11.938 1 98.5 194 ARG B CA 1
ATOM 3998 C C . ARG B 1 194 ? 17.234 21.5 -10.617 1 98.5 194 ARG B C 1
ATOM 4000 O O . ARG B 1 194 ? 17.984 22.484 -10.602 1 98.5 194 ARG B O 1
ATOM 4007 N N . ARG B 1 195 ? 16.75 20.938 -9.508 1 98.56 195 ARG B N 1
ATOM 4008 C CA . ARG B 1 195 ? 17.031 21.453 -8.172 1 98.56 195 ARG B CA 1
ATOM 4009 C C . ARG B 1 195 ? 18.391 20.953 -7.664 1 98.56 195 ARG B C 1
ATOM 4011 O O . ARG B 1 195 ? 18.812 21.312 -6.57 1 98.56 195 ARG B O 1
ATOM 4018 N N . GLY B 1 196 ? 19.125 20.078 -8.375 1 98.25 196 GLY B N 1
ATOM 4019 C CA . GLY B 1 196 ? 20.453 19.578 -8.055 1 98.25 196 GLY B CA 1
ATOM 4020 C C . GLY B 1 196 ? 20.453 18.484 -7.012 1 98.25 196 GLY B C 1
ATOM 4021 O O . GLY B 1 196 ? 21.453 18.266 -6.316 1 98.25 196 GLY B O 1
ATOM 4022 N N . LEU B 1 197 ? 19.328 17.828 -6.895 1 98.69 197 LEU B N 1
ATOM 4023 C CA . LEU B 1 197 ? 19.188 16.781 -5.891 1 98.69 197 LEU B CA 1
ATOM 4024 C C . LEU B 1 197 ? 19.297 15.398 -6.531 1 98.69 197 LEU B C 1
ATOM 4026 O O . LEU B 1 197 ? 19.141 15.258 -7.746 1 98.69 197 LEU B O 1
ATOM 4030 N N . GLU B 1 198 ? 19.609 14.406 -5.73 1 98.38 198 GLU B N 1
ATOM 4031 C CA . GLU B 1 198 ? 19.641 13.016 -6.176 1 98.38 198 GLU B CA 1
ATOM 4032 C C . GLU B 1 198 ? 18.25 12.383 -6.133 1 98.38 198 GLU B C 1
ATOM 4034 O O . GLU B 1 198 ? 17.422 12.742 -5.289 1 98.38 198 GLU B O 1
ATOM 4039 N N . TRP B 1 199 ? 18.062 11.508 -7.113 1 98.44 199 TRP B N 1
ATOM 4040 C CA . TRP B 1 199 ? 16.781 10.812 -7.066 1 98.44 199 TRP B CA 1
ATOM 4041 C C . TRP B 1 199 ? 16.922 9.391 -7.586 1 98.44 199 TRP B C 1
ATOM 4043 O O . TRP B 1 199 ? 17.875 9.062 -8.289 1 98.44 199 TRP B O 1
ATOM 4053 N N . ASP B 1 200 ? 16.078 8.531 -7.168 1 98.31 200 ASP B N 1
ATOM 4054 C CA . ASP B 1 200 ? 15.812 7.219 -7.742 1 98.31 200 ASP B CA 1
ATOM 4055 C C . ASP B 1 200 ? 14.305 6.965 -7.836 1 98.31 200 ASP B C 1
ATOM 4057 O O . ASP B 1 200 ? 13.5 7.863 -7.586 1 98.31 200 ASP B O 1
ATOM 4061 N N . ASP B 1 201 ? 13.914 5.875 -8.461 1 97.88 201 ASP B N 1
ATOM 4062 C CA . ASP B 1 201 ? 12.492 5.578 -8.547 1 97.88 201 ASP B CA 1
ATOM 4063 C C . ASP B 1 201 ? 12.203 4.133 -8.141 1 97.88 201 ASP B C 1
ATOM 4065 O O . ASP B 1 201 ? 13.117 3.301 -8.102 1 97.88 201 ASP B O 1
ATOM 4069 N N . GLU B 1 202 ? 11.016 3.934 -7.77 1 97.69 202 GLU B N 1
ATOM 4070 C CA . GLU B 1 202 ? 10.539 2.631 -7.32 1 97.69 202 GLU B CA 1
ATOM 4071 C C . GLU B 1 202 ? 9.078 2.412 -7.715 1 97.69 202 GLU B C 1
ATOM 4073 O O . GLU B 1 202 ? 8.281 3.354 -7.723 1 97.69 202 GLU B O 1
ATOM 4078 N N . TYR B 1 203 ? 8.758 1.171 -8.07 1 96.81 203 TYR B N 1
ATOM 4079 C CA . TYR B 1 203 ? 7.352 0.842 -8.242 1 96.81 203 TYR B CA 1
ATOM 4080 C C . TYR B 1 203 ? 6.629 0.8 -6.902 1 96.81 203 TYR B C 1
ATOM 4082 O O . TYR B 1 203 ? 7.207 0.391 -5.895 1 96.81 203 TYR B O 1
ATOM 4090 N N . VAL B 1 204 ? 5.363 1.151 -6.91 1 98.75 204 VAL B N 1
ATOM 4091 C CA . VAL B 1 204 ? 4.617 1.352 -5.672 1 98.75 204 VAL B CA 1
ATOM 4092 C C . VAL B 1 204 ? 4.531 0.036 -4.902 1 98.75 204 VAL B C 1
ATOM 4094 O O . VAL B 1 204 ? 4.605 0.024 -3.67 1 98.75 204 VAL B O 1
ATOM 4097 N N . ASP B 1 205 ? 4.312 -1.102 -5.613 1 98.31 205 ASP B N 1
ATOM 4098 C CA . ASP B 1 205 ? 4.273 -2.396 -4.941 1 98.31 205 ASP B CA 1
ATOM 4099 C C . ASP B 1 205 ? 5.625 -2.729 -4.312 1 98.31 205 ASP B C 1
ATOM 4101 O O . ASP B 1 205 ? 5.688 -3.18 -3.168 1 98.31 205 ASP B O 1
ATOM 4105 N N . ALA B 1 206 ? 6.688 -2.445 -5.02 1 97.69 206 ALA B N 1
ATOM 4106 C CA . ALA B 1 206 ? 8.039 -2.648 -4.5 1 97.69 206 ALA B CA 1
ATOM 4107 C C . ALA B 1 206 ? 8.32 -1.709 -3.33 1 97.69 206 ALA B C 1
ATOM 4109 O O . ALA B 1 206 ? 9.023 -2.078 -2.387 1 97.69 206 ALA B O 1
ATOM 4110 N N . ALA B 1 207 ? 7.844 -0.495 -3.434 1 98.81 207 ALA B N 1
ATOM 4111 C CA . ALA B 1 207 ? 8.016 0.458 -2.34 1 98.81 207 ALA B CA 1
ATOM 4112 C C . ALA B 1 207 ? 7.328 -0.037 -1.068 1 98.81 207 ALA B C 1
ATOM 4114 O O . ALA B 1 207 ? 7.863 0.113 0.032 1 98.81 207 ALA B O 1
ATOM 4115 N N . ALA B 1 208 ? 6.098 -0.584 -1.224 1 98.88 208 ALA B N 1
ATOM 4116 C CA . ALA B 1 208 ? 5.402 -1.151 -0.07 1 98.88 208 ALA B CA 1
ATOM 4117 C C . ALA B 1 208 ? 6.211 -2.283 0.555 1 98.88 208 ALA B C 1
ATOM 4119 O O . ALA B 1 208 ? 6.328 -2.367 1.78 1 98.88 208 ALA B O 1
ATOM 4120 N N . TYR B 1 209 ? 6.797 -3.125 -0.24 1 98.69 209 TYR B N 1
ATOM 4121 C CA . TYR B 1 209 ? 7.688 -4.195 0.199 1 98.69 209 TYR B CA 1
ATOM 4122 C C . TYR B 1 209 ? 8.898 -3.635 0.936 1 98.69 209 TYR B C 1
ATOM 4124 O O . TYR B 1 209 ? 9.211 -4.062 2.049 1 98.69 209 TYR B O 1
ATOM 4132 N N . LYS B 1 210 ? 9.555 -2.643 0.378 1 98.38 210 LYS B N 1
ATOM 4133 C CA . LYS B 1 210 ? 10.789 -2.09 0.917 1 98.38 210 LYS B CA 1
ATOM 4134 C C . LYS B 1 210 ? 10.539 -1.339 2.221 1 98.38 210 LYS B C 1
ATOM 4136 O O . LYS B 1 210 ? 11.391 -1.328 3.113 1 98.38 210 LYS B O 1
ATOM 4141 N N . LEU B 1 211 ? 9.383 -0.683 2.312 1 98.62 211 LEU B N 1
ATOM 4142 C CA . LEU B 1 211 ? 9.055 0.033 3.541 1 98.62 211 LEU B CA 1
ATOM 4143 C C . LEU B 1 211 ? 9.062 -0.91 4.738 1 98.62 211 LEU B C 1
ATOM 4145 O O . LEU B 1 211 ? 9.422 -0.507 5.848 1 98.62 211 LEU B O 1
ATOM 4149 N N . VAL B 1 212 ? 8.672 -2.166 4.496 1 98 212 VAL B N 1
ATOM 4150 C CA . VAL B 1 212 ? 8.617 -3.135 5.586 1 98 212 VAL B CA 1
ATOM 4151 C C . VAL B 1 212 ? 10.008 -3.727 5.816 1 98 212 VAL B C 1
ATOM 4153 O O . VAL B 1 212 ? 10.43 -3.912 6.961 1 98 212 VAL B O 1
ATOM 4156 N N . ARG B 1 213 ? 10.75 -3.939 4.785 1 97.25 213 ARG B N 1
ATOM 4157 C CA . ARG B 1 213 ? 12 -4.688 4.848 1 97.25 213 ARG B CA 1
ATOM 4158 C C . ARG B 1 213 ? 13.172 -3.775 5.199 1 97.25 213 ARG B C 1
ATOM 4160 O O . ARG B 1 213 ? 14.078 -4.176 5.93 1 97.25 213 ARG B O 1
ATOM 4167 N N . GLU B 1 214 ? 13.133 -2.584 4.637 1 97.44 214 GLU B N 1
ATOM 4168 C CA . GLU B 1 214 ? 14.242 -1.644 4.781 1 97.44 214 GLU B CA 1
ATOM 4169 C C . GLU B 1 214 ? 13.742 -0.202 4.812 1 97.44 214 GLU B C 1
ATOM 4171 O O . GLU B 1 214 ? 14.172 0.627 4.012 1 97.44 214 GLU B O 1
ATOM 4176 N N . PRO B 1 215 ? 12.93 0.121 5.824 1 97.69 215 PRO B N 1
ATOM 4177 C CA . PRO B 1 215 ? 12.359 1.468 5.883 1 97.69 215 PRO B CA 1
ATOM 4178 C C . PRO B 1 215 ? 13.422 2.561 5.945 1 97.69 215 PRO B C 1
ATOM 4180 O O . PRO B 1 215 ? 13.156 3.707 5.574 1 97.69 215 PRO B O 1
ATOM 4183 N N . ASP B 1 216 ? 14.633 2.266 6.398 1 97.75 216 ASP B N 1
ATOM 4184 C CA . ASP B 1 216 ? 15.719 3.238 6.535 1 97.75 216 ASP B CA 1
ATOM 4185 C C . ASP B 1 216 ? 16.344 3.557 5.184 1 97.75 216 ASP B C 1
ATOM 4187 O O . ASP B 1 216 ? 17.172 4.461 5.078 1 97.75 216 ASP B O 1
ATOM 4191 N N . SER B 1 217 ? 15.891 2.828 4.156 1 97.75 217 SER B N 1
ATOM 4192 C CA . SER B 1 217 ? 16.422 3.09 2.822 1 97.75 217 SER B CA 1
ATOM 4193 C C . SER B 1 217 ? 15.75 4.301 2.186 1 97.75 217 SER B C 1
ATOM 4195 O O . SER B 1 217 ? 16.203 4.805 1.159 1 97.75 217 SER B O 1
ATOM 4197 N N . PHE B 1 218 ? 14.695 4.809 2.789 1 98.56 218 PHE B N 1
ATOM 4198 C CA . PHE B 1 218 ? 13.961 5.949 2.264 1 98.56 218 PHE B CA 1
ATOM 4199 C C . PHE B 1 218 ? 14.289 7.215 3.049 1 98.56 218 PHE B C 1
ATOM 4201 O O . PHE B 1 218 ? 14.617 7.145 4.238 1 98.56 218 PHE B O 1
ATOM 4208 N N . ASP B 1 219 ? 14.289 8.32 2.395 1 98.75 219 ASP B N 1
ATOM 4209 C CA . ASP B 1 219 ? 14.367 9.633 3.02 1 98.75 219 ASP B CA 1
ATOM 4210 C C . ASP B 1 219 ? 13.141 10.484 2.684 1 98.75 219 ASP B C 1
ATOM 4212 O O . ASP B 1 219 ? 12.156 10.477 3.422 1 98.75 219 ASP B O 1
ATOM 4216 N N . VAL B 1 220 ? 13.078 10.992 1.451 1 98.94 220 VAL B N 1
ATOM 4217 C CA . VAL B 1 220 ? 11.875 11.656 0.953 1 98.94 220 VAL B CA 1
ATOM 4218 C C . VAL B 1 220 ? 11.25 10.82 -0.16 1 98.94 220 VAL B C 1
ATOM 4220 O O . VAL B 1 220 ? 11.898 10.539 -1.175 1 98.94 220 VAL B O 1
ATOM 4223 N N . ILE B 1 221 ? 10.07 10.398 0.06 1 98.94 221 ILE B N 1
ATOM 4224 C CA . ILE B 1 221 ? 9.297 9.719 -0.97 1 98.94 221 ILE B CA 1
ATOM 4225 C C . ILE B 1 221 ? 8.336 10.703 -1.636 1 98.94 221 ILE B C 1
ATOM 4227 O O . ILE B 1 221 ? 7.598 11.414 -0.953 1 98.94 221 ILE B O 1
ATOM 4231 N N . LEU B 1 222 ? 8.414 10.828 -2.889 1 99 222 LEU B N 1
ATOM 4232 C CA . LEU B 1 222 ? 7.48 11.609 -3.693 1 99 222 LEU B CA 1
ATOM 4233 C C . LEU B 1 222 ? 6.59 10.695 -4.523 1 99 222 LEU B C 1
ATOM 4235 O O . LEU B 1 222 ? 7.082 9.859 -5.285 1 99 222 LEU B O 1
ATOM 4239 N N . THR B 1 223 ? 5.27 10.859 -4.406 1 98.94 223 THR B N 1
ATOM 4240 C CA . THR B 1 223 ? 4.398 9.93 -5.121 1 98.94 223 THR B CA 1
ATOM 4241 C C . THR B 1 223 ? 3.023 10.547 -5.352 1 98.94 223 THR B C 1
ATOM 4243 O O . THR B 1 223 ? 2.771 11.68 -4.941 1 98.94 223 THR B O 1
ATOM 4246 N N . SER B 1 224 ? 2.146 9.859 -6.07 1 98.81 224 SER B N 1
ATOM 4247 C CA . SER B 1 224 ? 0.818 10.336 -6.449 1 98.81 224 SER B CA 1
ATOM 4248 C C . SER B 1 224 ? -0.181 10.141 -5.312 1 98.81 224 SER B C 1
ATOM 4250 O O . SER B 1 224 ? 0.153 9.57 -4.273 1 98.81 224 SER B O 1
ATOM 4252 N N . ASN B 1 225 ? -1.377 10.586 -5.465 1 98.5 225 ASN B N 1
ATOM 4253 C CA . ASN B 1 225 ? -2.391 10.734 -4.426 1 98.5 225 ASN B CA 1
ATOM 4254 C C . ASN B 1 225 ? -2.721 9.391 -3.775 1 98.5 225 ASN B C 1
ATOM 4256 O O . ASN B 1 225 ? -2.445 9.188 -2.592 1 98.5 225 ASN B O 1
ATOM 4260 N N . LEU B 1 226 ? -3.162 8.438 -4.566 1 98.56 226 LEU B N 1
ATOM 4261 C CA . LEU B 1 226 ? -3.574 7.145 -4.035 1 98.56 226 LEU B CA 1
ATOM 4262 C C . LEU B 1 226 ? -2.383 6.398 -3.443 1 98.56 226 LEU B C 1
ATOM 4264 O O . LEU B 1 226 ? -2.494 5.785 -2.377 1 98.56 226 LEU B O 1
ATOM 4268 N N . PHE B 1 227 ? -1.25 6.426 -4.156 1 98.88 227 PHE B N 1
ATOM 4269 C CA . PHE B 1 227 ? -0.063 5.711 -3.701 1 98.88 227 PHE B CA 1
ATOM 4270 C C . PHE B 1 227 ? 0.43 6.27 -2.371 1 98.88 227 PHE B C 1
ATOM 4272 O O . PHE B 1 227 ? 0.767 5.508 -1.46 1 98.88 227 PHE B O 1
ATOM 4279 N N . GLY B 1 228 ? 0.397 7.586 -2.26 1 98.81 228 GLY B N 1
ATOM 4280 C CA . GLY B 1 228 ? 0.797 8.211 -1.009 1 98.81 228 GLY B CA 1
ATOM 4281 C C . GLY B 1 228 ? -0.137 7.891 0.144 1 98.81 228 GLY B C 1
ATOM 4282 O O . GLY B 1 228 ? 0.306 7.738 1.284 1 98.81 228 GLY B O 1
ATOM 4283 N N . ASP B 1 229 ? -1.414 7.812 -0.18 1 98.31 229 ASP B N 1
ATOM 4284 C CA . ASP B 1 229 ? -2.42 7.449 0.813 1 98.31 229 ASP B CA 1
ATOM 4285 C C . ASP B 1 229 ? -2.121 6.078 1.418 1 98.31 229 ASP B C 1
ATOM 4287 O O . ASP B 1 229 ? -2.088 5.93 2.641 1 98.31 229 ASP B O 1
ATOM 4291 N N . ILE B 1 230 ? -1.818 5.137 0.619 1 98.88 230 ILE B N 1
ATOM 4292 C CA . ILE B 1 230 ? -1.587 3.756 1.036 1 98.88 230 ILE B CA 1
ATOM 4293 C C . ILE B 1 230 ? -0.246 3.654 1.76 1 98.88 230 ILE B C 1
ATOM 4295 O O . ILE B 1 230 ? -0.167 3.1 2.859 1 98.88 230 ILE B O 1
ATOM 4299 N N . LEU B 1 231 ? 0.811 4.25 1.189 1 98.94 231 LEU B N 1
ATOM 4300 C CA . LEU B 1 231 ? 2.16 4.105 1.724 1 98.94 231 LEU B CA 1
ATOM 4301 C C . LEU B 1 231 ? 2.301 4.828 3.057 1 98.94 231 LEU B C 1
ATOM 4303 O O . LEU B 1 231 ? 3.039 4.383 3.938 1 98.94 231 LEU B O 1
ATOM 4307 N N . SER B 1 232 ? 1.589 5.953 3.205 1 98.81 232 SER B N 1
ATOM 4308 C CA . SER B 1 232 ? 1.722 6.699 4.453 1 98.81 232 SER B CA 1
ATOM 4309 C C . SER B 1 232 ? 1.032 5.977 5.605 1 98.81 232 SER B C 1
ATOM 4311 O O . SER B 1 232 ? 1.509 6.012 6.742 1 98.81 232 SER B O 1
ATOM 4313 N N . ASP B 1 233 ? -0.135 5.355 5.359 1 98.75 233 ASP B N 1
ATOM 4314 C CA . ASP B 1 233 ? -0.761 4.547 6.402 1 98.75 233 ASP B CA 1
ATOM 4315 C C . ASP B 1 233 ? 0.095 3.33 6.742 1 98.75 233 ASP B C 1
ATOM 4317 O O . ASP B 1 233 ? 0.175 2.926 7.906 1 98.75 233 ASP B O 1
ATOM 4321 N N . LEU B 1 234 ? 0.685 2.73 5.695 1 98.88 234 LEU B N 1
ATOM 4322 C CA . LEU B 1 234 ? 1.644 1.656 5.934 1 98.88 234 LEU B CA 1
ATOM 4323 C C . LEU B 1 234 ? 2.777 2.127 6.836 1 98.88 234 LEU B C 1
ATOM 4325 O O . LEU B 1 234 ? 3.115 1.457 7.816 1 98.88 234 LEU B O 1
ATOM 4329 N N . ALA B 1 235 ? 3.357 3.307 6.555 1 98.81 235 ALA B N 1
ATOM 4330 C CA . ALA B 1 235 ? 4.453 3.854 7.352 1 98.81 235 ALA B CA 1
ATOM 4331 C C . ALA B 1 235 ? 4.008 4.113 8.789 1 98.81 235 ALA B C 1
ATOM 4333 O O . ALA B 1 235 ? 4.781 3.908 9.727 1 98.81 235 ALA B O 1
ATOM 4334 N N . ALA B 1 236 ? 2.77 4.59 8.945 1 98.69 236 ALA B N 1
ATOM 4335 C CA . ALA B 1 236 ? 2.223 4.777 10.289 1 98.69 236 ALA B CA 1
ATOM 4336 C C . ALA B 1 236 ? 2.17 3.453 11.047 1 98.69 236 ALA B C 1
ATOM 4338 O O . ALA B 1 236 ? 2.383 3.418 12.258 1 98.69 236 ALA B O 1
ATOM 4339 N N . GLY B 1 237 ? 1.81 2.365 10.305 1 98.25 237 GLY B N 1
ATOM 4340 C CA . GLY B 1 237 ? 1.856 1.044 10.914 1 98.25 237 GLY B CA 1
ATOM 4341 C C . GLY B 1 237 ? 3.234 0.674 11.43 1 98.25 237 GLY B C 1
ATOM 4342 O O . GLY B 1 237 ? 3.363 0.106 12.516 1 98.25 237 GLY B O 1
ATOM 4343 N N . LEU B 1 238 ? 4.242 1.017 10.672 1 98.31 238 LEU B N 1
ATOM 4344 C CA . LEU B 1 238 ? 5.617 0.748 11.07 1 98.31 238 LEU B CA 1
ATOM 4345 C C . LEU B 1 238 ? 5.98 1.535 12.328 1 98.31 238 LEU B C 1
ATOM 4347 O O . LEU B 1 238 ? 6.781 1.073 13.148 1 98.31 238 LEU B O 1
ATOM 4351 N N . MET B 1 239 ? 5.379 2.732 12.461 1 97.94 239 MET B N 1
ATOM 4352 C CA . MET B 1 239 ? 5.637 3.562 13.633 1 97.94 239 MET B CA 1
ATOM 4353 C C . MET B 1 239 ? 5.023 2.941 14.891 1 97.94 239 MET B C 1
ATOM 4355 O O . MET B 1 239 ? 5.438 3.254 16 1 97.94 239 MET B O 1
ATOM 4359 N N . GLY B 1 240 ? 4.012 2.193 14.68 1 97.38 240 GLY B N 1
ATOM 4360 C CA . GLY B 1 240 ? 3.373 1.534 15.805 1 97.38 240 GLY B CA 1
ATOM 4361 C C . GLY B 1 240 ? 1.925 1.947 15.992 1 97.38 240 GLY B C 1
ATOM 4362 O O . GLY B 1 240 ? 1.184 1.305 16.734 1 97.38 240 GLY B O 1
ATOM 4363 N N . SER B 1 241 ? 1.559 3.051 15.367 1 98.06 241 SER B N 1
ATOM 4364 C CA . SER B 1 241 ? 0.184 3.512 15.531 1 98.06 241 SER B CA 1
ATOM 4365 C C . SER B 1 241 ? -0.136 4.641 14.555 1 98.06 241 SER B C 1
ATOM 4367 O O . SER B 1 241 ? 0.7 5.516 14.312 1 98.06 241 SER B O 1
ATOM 4369 N N . LEU B 1 242 ? -1.376 4.637 14.062 1 98 242 LEU B N 1
ATOM 4370 C CA . LEU B 1 242 ? -1.861 5.789 13.305 1 98 242 LEU B CA 1
ATOM 4371 C C . LEU B 1 242 ? -1.905 7.031 14.188 1 98 242 LEU B C 1
ATOM 4373 O O . LEU B 1 242 ? -1.838 8.156 13.688 1 98 242 LEU B O 1
ATOM 4377 N N . GLY B 1 243 ? -1.992 6.836 15.461 1 98.38 243 GLY B N 1
ATOM 4378 C CA . GLY B 1 243 ? -2.074 7.926 16.422 1 98.38 243 GLY B CA 1
ATOM 4379 C C . GLY B 1 243 ? -0.771 8.688 16.562 1 98.38 243 GLY B C 1
ATOM 4380 O O . GLY B 1 243 ? -0.711 9.688 17.281 1 98.38 243 GLY B O 1
ATOM 4381 N N . LEU B 1 244 ? 0.215 8.305 15.867 1 98.75 244 LEU B N 1
ATOM 4382 C CA . LEU B 1 244 ? 1.517 8.961 15.922 1 98.75 244 LEU B CA 1
ATOM 4383 C C . LEU B 1 244 ? 1.782 9.75 14.641 1 98.75 244 LEU B C 1
ATOM 4385 O O . LEU B 1 244 ? 2.793 10.445 14.539 1 98.75 244 LEU B O 1
ATOM 4389 N N . ALA B 1 245 ? 0.889 9.703 13.664 1 98.81 245 ALA B N 1
ATOM 4390 C CA . ALA B 1 245 ? 1.2 10.148 12.305 1 98.81 245 ALA B CA 1
ATOM 4391 C C . ALA B 1 245 ? 0.6 11.523 12.023 1 98.81 245 ALA B C 1
ATOM 4393 O O . ALA B 1 245 ? -0.594 11.641 11.742 1 98.81 245 ALA B O 1
ATOM 4394 N N . PRO B 1 246 ? 1.398 12.602 12.039 1 98.88 246 PRO B N 1
ATOM 4395 C CA . PRO B 1 246 ? 0.917 13.93 11.656 1 98.88 246 PRO B CA 1
ATOM 4396 C C . PRO B 1 246 ? 0.946 14.156 10.148 1 98.88 246 PRO B C 1
ATOM 4398 O O . PRO B 1 246 ? 1.51 13.352 9.406 1 98.88 246 PRO B O 1
ATOM 4401 N N . SER B 1 247 ? 0.327 15.242 9.719 1 98.88 247 SER B N 1
ATOM 4402 C CA . SER B 1 247 ? 0.432 15.594 8.305 1 98.88 247 SER B CA 1
ATOM 4403 C C . SER B 1 247 ? 0.188 17.078 8.086 1 98.88 247 SER B C 1
ATOM 4405 O O . SER B 1 247 ? -0.34 17.766 8.961 1 98.88 247 SER B O 1
ATOM 4407 N N . ALA B 1 248 ? 0.61 17.547 7.008 1 98.94 248 ALA B N 1
ATOM 4408 C CA . ALA B 1 248 ? 0.36 18.891 6.496 1 98.94 248 ALA B CA 1
ATOM 4409 C C . ALA B 1 248 ? -0.142 18.844 5.055 1 98.94 248 ALA B C 1
ATOM 4411 O O . ALA B 1 248 ? 0.371 18.078 4.234 1 98.94 248 ALA B O 1
ATOM 4412 N N . ASN B 1 249 ? -1.177 19.5 4.781 1 98.88 249 ASN B N 1
ATOM 4413 C CA . ASN B 1 249 ? -1.636 19.781 3.43 1 98.88 249 ASN B CA 1
ATOM 4414 C C . ASN B 1 249 ? -1.279 21.203 3.006 1 98.88 249 ASN B C 1
ATOM 4416 O O . ASN B 1 249 ? -1.773 22.172 3.59 1 98.88 249 ASN B O 1
ATOM 4420 N N . LEU B 1 250 ? -0.469 21.281 1.973 1 98.88 250 LEU B N 1
ATOM 4421 C CA . LEU B 1 250 ? 0.125 22.562 1.623 1 98.88 250 LEU B CA 1
ATOM 4422 C C . LEU B 1 250 ? -0.294 23 0.221 1 98.88 250 LEU B C 1
ATOM 4424 O O . LEU B 1 250 ? -0.387 22.156 -0.685 1 98.88 250 LEU B O 1
ATOM 4428 N N . GLY B 1 251 ? -0.645 24.188 0.062 1 98.38 251 GLY B N 1
ATOM 4429 C CA . GLY B 1 251 ? -0.819 24.906 -1.196 1 98.38 251 GLY B CA 1
ATOM 4430 C C . GLY B 1 251 ? -0.018 26.188 -1.275 1 98.38 251 GLY B C 1
ATOM 4431 O O . GLY B 1 251 ? 0.875 26.422 -0.457 1 98.38 251 GLY B O 1
ATOM 4432 N N . ASP B 1 252 ? -0.244 26.953 -2.314 1 97.56 252 ASP B N 1
ATOM 4433 C CA . ASP B 1 252 ? 0.491 28.203 -2.479 1 97.56 252 ASP B CA 1
ATOM 4434 C C . ASP B 1 252 ? 0.018 29.25 -1.478 1 97.56 252 ASP B C 1
ATOM 4436 O O . ASP B 1 252 ? 0.806 30.094 -1.024 1 97.56 252 ASP B O 1
ATOM 4440 N N . ASP B 1 253 ? -1.285 29.203 -1.109 1 97 253 ASP B N 1
ATOM 4441 C CA . ASP B 1 253 ? -1.856 30.312 -0.364 1 97 253 ASP B CA 1
ATOM 4442 C C . ASP B 1 253 ? -2.51 29.844 0.931 1 97 253 ASP B C 1
ATOM 4444 O O . ASP B 1 253 ? -3.072 30.641 1.681 1 97 253 ASP B O 1
ATOM 4448 N N . ALA B 1 254 ? -2.529 28.547 1.166 1 98.31 254 ALA B N 1
ATOM 4449 C CA . ALA B 1 254 ? -3.191 27.984 2.34 1 98.31 254 ALA B CA 1
ATOM 4450 C C . ALA B 1 254 ? -2.445 26.766 2.854 1 98.31 254 ALA B C 1
ATOM 4452 O O . ALA B 1 254 ? -1.663 26.156 2.121 1 98.31 254 ALA B O 1
ATOM 4453 N N . ALA B 1 255 ? -2.643 26.422 4.109 1 98.81 255 ALA B N 1
ATOM 4454 C CA . ALA B 1 255 ? -2.039 25.25 4.742 1 98.81 255 ALA B CA 1
ATOM 4455 C C . ALA B 1 255 ? -2.975 24.641 5.785 1 98.81 255 ALA B C 1
ATOM 4457 O O . ALA B 1 255 ? -3.594 25.375 6.566 1 98.81 255 ALA B O 1
ATOM 4458 N N . LEU B 1 256 ? -3.137 23.375 5.719 1 98.88 256 LEU B N 1
ATOM 4459 C CA . LEU B 1 256 ? -3.992 22.641 6.641 1 98.88 256 LEU B CA 1
ATOM 4460 C C . LEU B 1 256 ? -3.223 21.5 7.297 1 98.88 256 LEU B C 1
ATOM 4462 O O . LEU B 1 256 ? -2.523 20.734 6.621 1 98.88 256 LEU B O 1
ATOM 4466 N N . PHE B 1 257 ? -3.287 21.422 8.578 1 98.94 257 PHE B N 1
ATOM 4467 C CA . PHE B 1 257 ? -2.59 20.406 9.359 1 98.94 257 PHE B CA 1
ATOM 4468 C C . PHE B 1 257 ? -3.584 19.469 10.039 1 98.94 257 PHE B C 1
ATOM 4470 O O . PHE B 1 257 ? -4.602 19.922 10.57 1 98.94 257 PHE B O 1
ATOM 4477 N N . GLU B 1 258 ? -3.287 18.203 9.961 1 98.81 258 GLU B N 1
ATOM 4478 C CA . GLU B 1 258 ? -4.219 17.219 10.508 1 98.81 258 GLU B CA 1
ATOM 4479 C C . GLU B 1 258 ? -3.514 15.898 10.828 1 98.81 258 GLU B C 1
ATOM 4481 O O . GLU B 1 258 ? -2.549 15.531 10.156 1 98.81 258 GLU B O 1
ATOM 4486 N N . PRO B 1 259 ? -4 15.18 11.898 1 98.56 259 PRO B N 1
ATOM 4487 C CA . PRO B 1 259 ? -3.549 13.797 12.031 1 98.56 259 PRO B CA 1
ATOM 4488 C C . PRO B 1 259 ? -4.008 12.914 10.875 1 98.56 259 PRO B C 1
ATOM 4490 O O . PRO B 1 259 ? -5.043 13.18 10.258 1 98.56 259 PRO B O 1
ATOM 4493 N N . VAL B 1 260 ? -3.283 11.828 10.602 1 96.88 260 VAL B N 1
ATOM 4494 C CA . VAL B 1 260 ? -3.57 10.945 9.477 1 96.88 260 VAL B CA 1
ATOM 4495 C C . VAL B 1 260 ? -4.75 10.039 9.82 1 96.88 260 VAL B C 1
ATOM 4497 O O . VAL B 1 260 ? -5.457 9.562 8.93 1 96.88 260 VAL B O 1
ATOM 4500 N N . HIS B 1 261 ? -4.977 9.828 11.148 1 95.19 261 HIS B N 1
ATOM 4501 C CA . HIS B 1 261 ? -5.996 8.859 11.547 1 95.19 261 HIS B CA 1
ATOM 4502 C C . HIS B 1 261 ? -7.398 9.398 11.281 1 95.19 261 HIS B C 1
ATOM 4504 O O . HIS B 1 261 ? -7.582 10.602 11.094 1 95.19 261 HIS B O 1
ATOM 4510 N N . GLY B 1 262 ? -8.375 8.508 11.258 1 93.5 262 GLY B N 1
ATOM 4511 C CA . GLY B 1 262 ? -9.766 8.875 11.047 1 93.5 262 GLY B CA 1
ATOM 4512 C C . GLY B 1 262 ? -10.492 9.211 12.336 1 93.5 262 GLY B C 1
ATOM 4513 O O . GLY B 1 262 ? -9.859 9.531 13.344 1 93.5 262 GLY B O 1
ATOM 4514 N N . SER B 1 263 ? -11.805 9.164 12.219 1 95.88 263 SER B N 1
ATOM 4515 C CA . SER B 1 263 ? -12.633 9.641 13.32 1 95.88 263 SER B CA 1
ATOM 4516 C C . SER B 1 263 ? -12.758 8.578 14.414 1 95.88 263 SER B C 1
ATOM 4518 O O . SER B 1 263 ? -13.18 8.883 15.531 1 95.88 263 SER B O 1
ATOM 4520 N N . ALA B 1 264 ? -12.477 7.32 14.055 1 94.31 264 ALA B N 1
ATOM 4521 C CA . ALA B 1 264 ? -12.469 6.227 15.023 1 94.31 264 ALA B CA 1
ATOM 4522 C C . ALA B 1 264 ? -13.68 6.312 15.953 1 94.31 264 ALA B C 1
ATOM 4524 O O . ALA B 1 264 ? -13.531 6.383 17.172 1 94.31 264 ALA B O 1
ATOM 4525 N N . PRO B 1 265 ? -14.875 6.152 15.398 1 93.94 265 PRO B N 1
ATOM 4526 C CA . PRO B 1 265 ? -16.078 6.336 16.203 1 93.94 265 PRO B CA 1
ATOM 4527 C C . PRO B 1 265 ? -16.188 5.336 17.359 1 93.94 265 PRO B C 1
ATOM 4529 O O . PRO B 1 265 ? -16.781 5.641 18.391 1 93.94 265 PRO B O 1
ATOM 4532 N N . ASP B 1 266 ? -15.539 4.211 17.234 1 93.81 266 ASP B N 1
ATOM 4533 C CA . ASP B 1 266 ? -15.664 3.133 18.219 1 93.81 266 ASP B CA 1
ATOM 4534 C C . ASP B 1 266 ? -15 3.512 19.547 1 93.81 266 ASP B C 1
ATOM 4536 O O . ASP B 1 266 ? -15.336 2.959 20.594 1 93.81 266 ASP B O 1
ATOM 4540 N N . ILE B 1 267 ? -14.07 4.449 19.484 1 96.56 267 ILE B N 1
ATOM 4541 C CA . ILE B 1 267 ? -13.391 4.793 20.734 1 96.56 267 ILE B CA 1
ATOM 4542 C C . ILE B 1 267 ? -13.648 6.258 21.078 1 96.56 267 ILE B C 1
ATOM 4544 O O . ILE B 1 267 ? -13.078 6.789 22.031 1 96.56 267 ILE B O 1
ATOM 4548 N N . ALA B 1 268 ? -14.531 6.895 20.312 1 96.44 268 ALA B N 1
ATOM 4549 C CA . ALA B 1 268 ? -14.867 8.289 20.578 1 96.44 268 ALA B CA 1
ATOM 4550 C C . ALA B 1 268 ? -15.492 8.453 21.953 1 96.44 268 ALA B C 1
ATOM 4552 O O . ALA B 1 268 ? -16.359 7.672 22.344 1 96.44 268 ALA B O 1
ATOM 4553 N N . GLY B 1 269 ? -15.016 9.406 22.703 1 96.94 269 GLY B N 1
ATOM 4554 C CA . GLY B 1 269 ? -15.602 9.727 24 1 96.94 269 GLY B CA 1
ATOM 4555 C C . GLY B 1 269 ? -15.07 8.852 25.125 1 96.94 269 GLY B C 1
ATOM 4556 O O . GLY B 1 269 ? -15.375 9.094 26.297 1 96.94 269 GLY B O 1
ATOM 4557 N N . LYS B 1 270 ? -14.242 7.91 24.812 1 98 270 LYS B N 1
ATOM 4558 C CA . LYS B 1 270 ? -13.758 6.977 25.828 1 98 270 LYS B CA 1
ATOM 4559 C C . LYS B 1 270 ? -12.477 7.488 26.484 1 98 270 LYS B C 1
ATOM 4561 O O . LYS B 1 270 ? -12.023 6.938 27.484 1 98 270 LYS B O 1
ATOM 4566 N N . GLY B 1 271 ? -11.914 8.523 25.906 1 98.19 271 GLY B N 1
ATOM 4567 C CA . GLY B 1 271 ? -10.734 9.125 26.5 1 98.19 271 GLY B CA 1
ATOM 4568 C C . GLY B 1 271 ? -9.469 8.312 26.266 1 98.19 271 GLY B C 1
ATOM 4569 O O . GLY B 1 271 ? -8.508 8.43 27.031 1 98.19 271 GLY B O 1
ATOM 4570 N N . ILE B 1 272 ? -9.492 7.445 25.219 1 98.5 272 ILE B N 1
ATOM 4571 C CA . ILE B 1 272 ? -8.336 6.582 25.031 1 98.5 272 ILE B CA 1
ATOM 4572 C C . ILE B 1 272 ? -7.695 6.875 23.672 1 98.5 272 ILE B C 1
ATOM 4574 O O . ILE B 1 272 ? -6.773 6.172 23.25 1 98.5 272 ILE B O 1
ATOM 4578 N N . ALA B 1 273 ? -8.172 7.914 22.922 1 98.56 273 ALA B N 1
ATOM 4579 C CA . ALA B 1 273 ? -7.594 8.289 21.641 1 98.56 273 ALA B CA 1
ATOM 4580 C C . ALA B 1 273 ? -6.18 8.836 21.812 1 98.56 273 ALA B C 1
ATOM 4582 O O . ALA B 1 273 ? -5.914 9.602 22.734 1 98.56 273 ALA B O 1
ATOM 4583 N N . ASN B 1 274 ? -5.254 8.406 21 1 98.81 274 ASN B N 1
ATOM 4584 C CA . ASN B 1 274 ? -3.885 8.906 21 1 98.81 274 ASN B CA 1
ATOM 4585 C C . ASN B 1 274 ? -3.809 10.336 20.453 1 98.81 274 ASN B C 1
ATOM 4587 O O . ASN B 1 274 ? -4.035 10.562 19.266 1 98.81 274 ASN B O 1
ATOM 4591 N N . PRO B 1 275 ? -3.469 11.273 21.281 1 98.81 275 PRO B N 1
ATOM 4592 C CA . PRO B 1 275 ? -3.496 12.664 20.812 1 98.81 275 PRO B CA 1
ATOM 4593 C C . PRO B 1 275 ? -2.199 13.078 20.125 1 98.81 275 PRO B C 1
ATOM 4595 O O . PRO B 1 275 ? -2.1 14.203 19.625 1 98.81 275 PRO B O 1
ATOM 4598 N N . VAL B 1 276 ? -1.222 12.273 20.047 1 98.94 276 VAL B N 1
ATOM 4599 C CA . VAL B 1 276 ? 0.139 12.641 19.672 1 98.94 276 VAL B CA 1
ATOM 4600 C C . VAL B 1 276 ? 0.163 13.125 18.219 1 98.94 276 VAL B C 1
ATOM 4602 O O . VAL B 1 276 ? 0.82 14.117 17.906 1 98.94 276 VAL B O 1
ATOM 4605 N N . ALA B 1 277 ? -0.546 12.422 17.344 1 98.94 277 ALA B N 1
ATOM 4606 C CA . ALA B 1 277 ? -0.569 12.828 15.938 1 98.94 277 ALA B CA 1
ATOM 4607 C C . ALA B 1 277 ? -1.11 14.25 15.789 1 98.94 277 ALA B C 1
ATOM 4609 O O . ALA B 1 277 ? -0.584 15.039 15.008 1 98.94 277 ALA B O 1
ATOM 4610 N N . ALA B 1 278 ? -2.186 14.562 16.5 1 98.94 278 ALA B N 1
ATOM 4611 C CA . ALA B 1 278 ? -2.758 15.906 16.453 1 98.94 278 ALA B CA 1
ATOM 4612 C C . ALA B 1 278 ? -1.784 16.938 17.016 1 98.94 278 ALA B C 1
ATOM 4614 O O . ALA B 1 278 ? -1.645 18.031 16.469 1 98.94 278 ALA B O 1
ATOM 4615 N N . ILE B 1 279 ? -1.122 16.609 18.109 1 98.94 279 ILE B N 1
ATOM 4616 C CA . ILE B 1 279 ? -0.152 17.484 18.75 1 98.94 279 ILE B CA 1
ATOM 4617 C C . ILE B 1 279 ? 1.011 17.75 17.781 1 98.94 279 ILE B C 1
ATOM 4619 O O . ILE B 1 279 ? 1.438 18.891 17.625 1 98.94 279 ILE B O 1
ATOM 4623 N N . LEU B 1 280 ? 1.48 16.688 17.156 1 98.94 280 LEU B N 1
ATOM 4624 C CA . LEU B 1 280 ? 2.578 16.828 16.203 1 98.94 280 LEU B CA 1
ATOM 4625 C C . LEU B 1 280 ? 2.131 17.609 14.969 1 98.94 280 LEU B C 1
ATOM 4627 O O . LEU B 1 280 ? 2.918 18.359 14.383 1 98.94 280 LEU B O 1
ATOM 4631 N N . SER B 1 281 ? 0.872 17.438 14.531 1 98.94 281 SER B N 1
ATOM 4632 C CA . SER B 1 281 ? 0.335 18.25 13.445 1 98.94 281 SER B CA 1
ATOM 4633 C C . SER B 1 281 ? 0.312 19.734 13.82 1 98.94 281 SER B C 1
ATOM 4635 O O . SER B 1 281 ? 0.62 20.578 12.992 1 98.94 281 SER B O 1
ATOM 4637 N N . ALA B 1 282 ? -0.059 19.984 15.023 1 98.94 282 ALA B N 1
ATOM 4638 C CA . ALA B 1 282 ? -0.032 21.359 15.516 1 98.94 282 ALA B CA 1
ATOM 4639 C C . ALA B 1 282 ? 1.394 21.906 15.539 1 98.94 282 ALA B C 1
ATOM 4641 O O . ALA B 1 282 ? 1.616 23.078 15.25 1 98.94 282 ALA B O 1
ATOM 4642 N N . ALA B 1 283 ? 2.35 21.094 15.93 1 98.88 283 ALA B N 1
ATOM 4643 C CA . ALA B 1 283 ? 3.746 21.516 15.883 1 98.88 283 ALA B CA 1
ATOM 4644 C C . ALA B 1 283 ? 4.16 21.891 14.461 1 98.88 283 ALA B C 1
ATOM 4646 O O . ALA B 1 283 ? 4.844 22.891 14.258 1 98.88 283 ALA B O 1
ATOM 4647 N N . MET B 1 284 ? 3.727 21.078 13.5 1 98.88 284 MET B N 1
ATOM 4648 C CA . MET B 1 284 ? 3.99 21.406 12.102 1 98.88 284 MET B CA 1
ATOM 4649 C C . MET B 1 284 ? 3.359 22.734 11.727 1 98.88 284 MET B C 1
ATOM 4651 O O . MET B 1 284 ? 3.955 23.531 10.984 1 98.88 284 MET B O 1
ATOM 4655 N N . MET B 1 285 ? 2.148 22.953 12.18 1 98.88 285 MET B N 1
ATOM 4656 C CA . MET B 1 285 ? 1.443 24.203 11.945 1 98.88 285 MET B CA 1
ATOM 4657 C C . MET B 1 285 ? 2.229 25.391 12.508 1 98.88 285 MET B C 1
ATOM 4659 O O . MET B 1 285 ? 2.381 26.406 11.844 1 98.88 285 MET B O 1
ATOM 4663 N N . LEU B 1 286 ? 2.766 25.234 13.727 1 98.69 286 LEU B N 1
ATOM 4664 C CA . LEU B 1 286 ? 3.551 26.297 14.344 1 98.69 286 LEU B CA 1
ATOM 4665 C C . LEU B 1 286 ? 4.809 26.578 13.539 1 98.69 286 LEU B C 1
ATOM 4667 O O . LEU B 1 286 ? 5.172 27.75 13.344 1 98.69 286 LEU B O 1
ATOM 4671 N N . ASP B 1 287 ? 5.457 25.547 13.156 1 98.56 287 ASP B N 1
ATOM 4672 C CA . ASP B 1 287 ? 6.641 25.734 12.32 1 98.56 287 ASP B CA 1
ATOM 4673 C C . ASP B 1 287 ? 6.301 26.531 11.062 1 98.56 287 ASP B C 1
ATOM 4675 O O . ASP B 1 287 ? 7.031 27.453 10.688 1 98.56 287 ASP B O 1
ATOM 4679 N N . HIS B 1 288 ? 5.18 26.219 10.438 1 98.44 288 HIS B N 1
ATOM 4680 C CA . HIS B 1 288 ? 4.707 26.891 9.234 1 98.44 288 HIS B CA 1
ATOM 4681 C C . HIS B 1 288 ? 4.426 28.375 9.516 1 98.44 288 HIS B C 1
ATOM 4683 O O . HIS B 1 288 ? 4.648 29.219 8.648 1 98.44 288 HIS B O 1
ATOM 4689 N N . LEU B 1 289 ? 3.973 28.656 10.68 1 98.25 289 LEU B N 1
ATOM 4690 C CA . LEU B 1 289 ? 3.566 30 11.055 1 98.25 289 LEU B CA 1
ATOM 4691 C C . LEU B 1 289 ? 4.758 30.812 11.547 1 98.25 289 LEU B C 1
ATOM 4693 O O . LEU B 1 289 ? 4.605 31.953 11.961 1 98.25 289 LEU B O 1
ATOM 4697 N N . GLY B 1 290 ? 5.941 30.219 11.625 1 97.44 290 GLY B N 1
ATOM 4698 C CA . GLY B 1 290 ? 7.145 30.938 12 1 97.44 290 GLY B CA 1
ATOM 4699 C C . GLY B 1 290 ? 7.562 30.688 13.438 1 97.44 290 GLY B C 1
ATOM 4700 O O . GLY B 1 290 ? 8.484 31.328 13.945 1 97.44 290 GLY B O 1
ATOM 4701 N N . TYR B 1 291 ? 6.887 29.797 14.078 1 97.69 291 TYR B N 1
ATOM 4702 C CA . TYR B 1 291 ? 7.223 29.453 15.453 1 97.69 291 TYR B CA 1
ATOM 4703 C C . TYR B 1 291 ? 8.016 28.141 15.508 1 97.69 291 TYR B C 1
ATOM 4705 O O . TYR B 1 291 ? 7.652 27.219 16.234 1 97.69 291 TYR B O 1
ATOM 4713 N N . GLY B 1 292 ? 9.109 28.094 14.844 1 97.81 292 GLY B N 1
ATOM 4714 C CA . GLY B 1 292 ? 9.922 26.891 14.695 1 97.81 292 GLY B CA 1
ATOM 4715 C C . GLY B 1 292 ? 10.492 26.391 16 1 97.81 292 GLY B C 1
ATOM 4716 O O . GLY B 1 292 ? 10.555 25.172 16.234 1 97.81 292 GLY B O 1
ATOM 4717 N N . GLU B 1 293 ? 10.992 27.266 16.812 1 97.5 293 GLU B N 1
ATOM 4718 C CA . GLU B 1 293 ? 11.539 26.875 18.109 1 97.5 293 GLU B CA 1
ATOM 4719 C C . GLU B 1 293 ? 10.477 26.203 18.969 1 97.5 293 GLU B C 1
ATOM 4721 O O . GLU B 1 293 ? 10.734 25.172 19.609 1 97.5 293 GLU B O 1
ATOM 4726 N N . GLU B 1 294 ? 9.297 26.844 19.016 1 97.44 294 GLU B N 1
ATOM 4727 C CA . GLU B 1 294 ? 8.18 26.281 19.781 1 97.44 294 GLU B CA 1
ATOM 4728 C C . GLU B 1 294 ? 7.789 24.906 19.234 1 97.44 294 GLU B C 1
ATOM 4730 O O . GLU B 1 294 ? 7.484 24 20.016 1 97.44 294 GLU B O 1
ATOM 4735 N N . ALA B 1 295 ? 7.77 24.75 17.922 1 98.5 295 ALA B N 1
ATOM 4736 C CA . ALA B 1 295 ? 7.473 23.469 17.297 1 98.5 295 ALA B CA 1
ATOM 4737 C C . ALA B 1 295 ? 8.445 22.391 17.766 1 98.5 295 ALA B C 1
ATOM 4739 O O . ALA B 1 295 ? 8.039 21.281 18.094 1 98.5 295 ALA B O 1
ATOM 4740 N N . ARG B 1 296 ? 9.711 22.719 17.844 1 97.94 296 ARG B N 1
ATOM 4741 C CA . ARG B 1 296 ? 10.742 21.766 18.25 1 97.94 296 ARG B CA 1
ATOM 4742 C C . ARG B 1 296 ? 10.586 21.406 19.719 1 97.94 296 ARG B C 1
ATOM 4744 O O . ARG B 1 296 ? 10.859 20.266 20.109 1 97.94 296 ARG B O 1
ATOM 4751 N N . ILE B 1 297 ? 10.227 22.359 20.469 1 98.38 297 ILE B N 1
ATOM 4752 C CA . ILE B 1 297 ? 10 22.109 21.891 1 98.38 297 ILE B CA 1
ATOM 4753 C C . ILE B 1 297 ? 8.898 21.062 22.062 1 98.38 297 ILE B C 1
ATOM 4755 O O . ILE B 1 297 ? 9.016 20.141 22.875 1 98.38 297 ILE B O 1
ATOM 4759 N N . ILE B 1 298 ? 7.848 21.172 21.297 1 98.75 298 ILE B N 1
ATOM 4760 C CA . ILE B 1 298 ? 6.738 20.234 21.359 1 98.75 298 ILE B CA 1
ATOM 4761 C C . ILE B 1 298 ? 7.219 18.844 20.953 1 98.75 298 ILE B C 1
ATOM 4763 O O . ILE B 1 298 ? 6.926 17.859 21.625 1 98.75 298 ILE B O 1
ATOM 4767 N N . GLU B 1 299 ? 7.949 18.734 19.859 1 98.56 299 GLU B N 1
ATOM 4768 C CA . GLU B 1 299 ? 8.445 17.453 19.375 1 98.56 299 GLU B CA 1
ATOM 4769 C C . GLU B 1 299 ? 9.305 16.75 20.422 1 98.56 299 GLU B C 1
ATOM 4771 O O . GLU B 1 299 ? 9.172 15.539 20.641 1 98.56 299 GLU B O 1
ATOM 4776 N N . ARG B 1 300 ? 10.164 17.531 21.047 1 98.31 300 ARG B N 1
ATOM 4777 C CA . ARG B 1 300 ? 11.023 16.984 22.094 1 98.31 300 ARG B CA 1
ATOM 4778 C C . ARG B 1 300 ? 10.203 16.516 23.281 1 98.31 300 ARG B C 1
ATOM 4780 O O . ARG B 1 300 ? 10.484 15.461 23.859 1 98.31 300 ARG B O 1
ATOM 4787 N N . ALA B 1 301 ? 9.242 17.328 23.625 1 98.75 301 ALA B N 1
ATOM 4788 C CA . ALA B 1 301 ? 8.375 16.969 24.75 1 98.75 301 ALA B CA 1
ATOM 4789 C C . ALA B 1 301 ? 7.629 15.664 24.484 1 98.75 301 ALA B C 1
ATOM 4791 O O . ALA B 1 301 ? 7.492 14.828 25.375 1 98.75 301 ALA B O 1
ATOM 4792 N N . VAL B 1 302 ? 7.141 15.508 23.281 1 98.88 302 VAL B N 1
ATOM 4793 C CA . VAL B 1 302 ? 6.445 14.281 22.891 1 98.88 302 VAL B CA 1
ATOM 4794 C C . VAL B 1 302 ? 7.375 13.086 23.062 1 98.88 302 VAL B C 1
ATOM 4796 O O . VAL B 1 302 ? 6.992 12.078 23.672 1 98.88 302 VAL B O 1
ATOM 4799 N N . GLU B 1 303 ? 8.523 13.227 22.531 1 98.5 303 GLU B N 1
ATOM 4800 C CA . GLU B 1 303 ? 9.492 12.133 22.609 1 98.5 303 GLU B CA 1
ATOM 4801 C C . GLU B 1 303 ? 9.789 11.758 24.047 1 98.5 303 GLU B C 1
ATOM 4803 O O . GLU B 1 303 ? 9.844 10.57 24.391 1 98.5 303 GLU B O 1
ATOM 4808 N N . GLU B 1 304 ? 9.992 12.727 24.875 1 98.31 304 GLU B N 1
ATOM 4809 C CA . GLU B 1 304 ? 10.328 12.5 26.281 1 98.31 304 GLU B CA 1
ATOM 4810 C C . GLU B 1 304 ? 9.172 11.836 27.016 1 98.31 304 GLU B C 1
ATOM 4812 O O . GLU B 1 304 ? 9.375 10.891 27.781 1 98.31 304 GLU B O 1
ATOM 4817 N N . VAL B 1 305 ? 7.988 12.297 26.797 1 98.75 305 VAL B N 1
ATOM 4818 C CA . VAL B 1 305 ? 6.809 11.781 27.469 1 98.75 305 VAL B CA 1
ATOM 4819 C C . VAL B 1 305 ? 6.578 10.328 27.062 1 98.75 305 VAL B C 1
ATOM 4821 O O . VAL B 1 305 ? 6.301 9.477 27.922 1 98.75 305 VAL B O 1
ATOM 4824 N N . LEU B 1 306 ? 6.719 10.047 25.75 1 98.69 306 LEU B N 1
ATOM 4825 C CA . LEU B 1 306 ? 6.566 8.68 25.266 1 98.69 306 LEU B CA 1
ATOM 4826 C C . LEU B 1 306 ? 7.645 7.777 25.859 1 98.69 306 LEU B C 1
ATOM 4828 O O . LEU B 1 306 ? 7.375 6.625 26.203 1 98.69 306 LEU B O 1
ATOM 4832 N N . ARG B 1 307 ? 8.836 8.273 25.938 1 97.75 307 ARG B N 1
ATOM 4833 C CA . ARG B 1 307 ? 9.953 7.527 26.5 1 97.75 307 ARG B CA 1
ATOM 4834 C C . ARG B 1 307 ? 9.703 7.18 27.969 1 97.75 307 ARG B C 1
ATOM 4836 O O . ARG B 1 307 ? 10.086 6.102 28.422 1 97.75 307 ARG B O 1
ATOM 4843 N N . GLU B 1 308 ? 8.992 8.047 28.688 1 97.81 308 GLU B N 1
ATOM 4844 C CA . GLU B 1 308 ? 8.688 7.875 30.094 1 97.81 308 GLU B CA 1
ATOM 4845 C C . GLU B 1 308 ? 7.523 6.91 30.312 1 97.81 308 GLU B C 1
ATOM 4847 O O . GLU B 1 308 ? 7.191 6.566 31.438 1 97.81 308 GLU B O 1
ATOM 4852 N N . GLY B 1 309 ? 6.844 6.562 29.281 1 98.12 309 GLY B N 1
ATOM 4853 C CA . GLY B 1 309 ? 5.84 5.512 29.359 1 98.12 309 GLY B CA 1
ATOM 4854 C C . GLY B 1 309 ? 4.426 6.047 29.484 1 98.12 309 GLY B C 1
ATOM 4855 O O . GLY B 1 309 ? 3.49 5.285 29.734 1 98.12 309 GLY B O 1
ATOM 4856 N N . VAL B 1 310 ? 4.266 7.352 29.422 1 98.56 310 VAL B N 1
ATOM 4857 C CA . VAL B 1 310 ? 2.928 7.938 29.406 1 98.56 310 VAL B CA 1
ATOM 4858 C C . VAL B 1 310 ? 2.314 7.793 28.016 1 98.56 310 VAL B C 1
ATOM 4860 O O . VAL B 1 310 ? 2.445 8.688 27.172 1 98.56 310 VAL B O 1
ATOM 4863 N N . ARG B 1 311 ? 1.624 6.684 27.781 1 98.19 311 ARG B N 1
ATOM 4864 C CA . ARG B 1 311 ? 1.143 6.297 26.469 1 98.19 311 ARG B CA 1
ATOM 4865 C C . ARG B 1 311 ? -0.306 5.824 26.531 1 98.19 311 ARG B C 1
ATOM 4867 O O . ARG B 1 311 ? -0.741 5.27 27.547 1 98.19 311 ARG B O 1
ATOM 4874 N N . THR B 1 312 ? -1.012 6.078 25.484 1 98.69 312 THR B N 1
ATOM 4875 C CA . THR B 1 312 ? -2.371 5.566 25.344 1 98.69 312 THR B CA 1
ATOM 4876 C C . THR B 1 312 ? -2.361 4.078 25.016 1 98.69 312 THR B C 1
ATOM 4878 O O . THR B 1 312 ? -1.308 3.512 24.719 1 98.69 312 THR B O 1
ATOM 4881 N N . PRO B 1 313 ? -3.596 3.426 25.031 1 98.12 313 PRO B N 1
ATOM 4882 C CA . PRO B 1 313 ? -3.68 1.973 24.875 1 98.12 313 PRO B CA 1
ATOM 4883 C C . PRO B 1 313 ? -3.156 1.496 23.516 1 98.12 313 PRO B C 1
ATOM 4885 O O . PRO B 1 313 ? -2.604 0.397 23.422 1 98.12 313 PRO B O 1
ATOM 4888 N N . ASP B 1 314 ? -3.283 2.271 22.484 1 97.31 314 ASP B N 1
ATOM 4889 C CA . ASP B 1 314 ? -2.811 1.857 21.172 1 97.31 314 ASP B CA 1
ATOM 4890 C C . ASP B 1 314 ? -1.295 1.66 21.172 1 97.31 314 ASP B C 1
ATOM 4892 O O . ASP B 1 314 ? -0.756 0.963 20.297 1 97.31 314 ASP B O 1
ATOM 4896 N N . LEU B 1 315 ? -0.651 2.229 22.109 1 98.06 315 LEU B N 1
ATOM 4897 C CA . LEU B 1 315 ? 0.799 2.111 22.234 1 98.06 315 LEU B CA 1
ATOM 4898 C C . LEU B 1 315 ? 1.179 1.201 23.391 1 98.06 315 LEU B C 1
ATOM 4900 O O . LEU B 1 315 ? 2.324 1.214 23.844 1 98.06 315 LEU B O 1
ATOM 4904 N N . GLY B 1 316 ? 0.205 0.56 23.969 1 97 316 GLY B N 1
ATOM 4905 C CA . GLY B 1 316 ? 0.464 -0.399 25.031 1 97 316 GLY B CA 1
ATOM 4906 C C . GLY B 1 316 ? 0.415 0.217 26.422 1 97 316 GLY B C 1
ATOM 4907 O O . GLY B 1 316 ? 0.803 -0.419 27.406 1 97 316 GLY B O 1
ATOM 4908 N N . GLY B 1 317 ? 0.029 1.462 26.5 1 98.06 317 GLY B N 1
ATOM 4909 C CA . GLY B 1 317 ? -0.065 2.129 27.781 1 98.06 317 GLY B CA 1
ATOM 4910 C C . GLY B 1 317 ? -1.481 2.182 28.328 1 98.06 317 GLY B C 1
ATOM 4911 O O . GLY B 1 317 ? -2.377 1.515 27.812 1 98.06 317 GLY B O 1
ATOM 4912 N N . SER B 1 318 ? -1.646 2.93 29.391 1 98.38 318 SER B N 1
ATOM 4913 C CA . SER B 1 318 ? -2.953 3.02 30.031 1 98.38 318 SER B CA 1
ATOM 4914 C C . SER B 1 318 ? -3.369 4.473 30.234 1 98.38 318 SER B C 1
ATOM 4916 O O . SER B 1 318 ? -4.461 4.742 30.734 1 98.38 318 SER B O 1
ATOM 4918 N N . ALA B 1 319 ? -2.502 5.387 29.828 1 98.75 319 ALA B N 1
ATOM 4919 C CA . ALA B 1 319 ? -2.822 6.801 30 1 98.75 319 ALA B CA 1
ATOM 4920 C C . ALA B 1 319 ? -4.004 7.207 29.125 1 98.75 319 ALA B C 1
ATOM 4922 O O . ALA B 1 319 ? -4.184 6.676 28.031 1 98.75 319 ALA B O 1
ATOM 4923 N N . THR B 1 320 ? -4.77 8.102 29.578 1 98.75 320 THR B N 1
ATOM 4924 C CA . THR B 1 320 ? -5.879 8.648 28.812 1 98.75 320 THR B CA 1
ATOM 4925 C C . THR B 1 320 ? -5.379 9.711 27.828 1 98.75 320 THR B C 1
ATOM 4927 O O . THR B 1 320 ? -4.238 10.164 27.938 1 98.75 320 THR B O 1
ATOM 4930 N N . THR B 1 321 ? -6.258 10.047 26.891 1 98.81 321 THR B N 1
ATOM 4931 C CA . THR B 1 321 ? -5.969 11.133 25.969 1 98.81 321 THR B CA 1
ATOM 4932 C C . THR B 1 321 ? -5.531 12.383 26.719 1 98.81 321 THR B C 1
ATOM 4934 O O . THR B 1 321 ? -4.516 13 26.375 1 98.81 321 THR B O 1
ATOM 4937 N N . GLU B 1 322 ? -6.254 12.727 27.75 1 98.56 322 GLU B N 1
ATOM 4938 C CA . GLU B 1 322 ? -6.016 13.945 28.531 1 98.56 322 GLU B CA 1
ATOM 4939 C C . GLU B 1 322 ? -4.715 13.844 29.312 1 98.56 322 GLU B C 1
ATOM 4941 O O . GLU B 1 322 ? -3.973 14.82 29.438 1 98.56 322 GLU B O 1
ATOM 4946 N N . GLU B 1 323 ? -4.48 12.68 29.844 1 98.81 323 GLU B N 1
ATOM 4947 C CA . GLU B 1 323 ? -3.262 12.492 30.625 1 98.81 323 GLU B CA 1
ATOM 4948 C C . GLU B 1 323 ? -2.018 12.656 29.75 1 98.81 323 GLU B C 1
ATOM 4950 O O . GLU B 1 323 ? -1.027 13.25 30.188 1 98.81 323 GLU B O 1
ATOM 4955 N N . VAL B 1 324 ? -2.031 12.148 28.578 1 98.88 324 VAL B N 1
ATOM 4956 C CA . VAL B 1 324 ? -0.909 12.305 27.656 1 98.88 324 VAL B CA 1
ATOM 4957 C C . VAL B 1 324 ? -0.74 13.773 27.281 1 98.88 324 VAL B C 1
ATOM 4959 O O . VAL B 1 324 ? 0.375 14.297 27.312 1 98.88 324 VAL B O 1
ATOM 4962 N N . ALA B 1 325 ? -1.851 14.438 26.984 1 98.81 325 ALA B N 1
ATOM 4963 C CA . ALA B 1 325 ? -1.811 15.852 26.625 1 98.81 325 ALA B CA 1
ATOM 4964 C C . ALA B 1 325 ? -1.241 16.688 27.766 1 98.81 325 ALA B C 1
ATOM 4966 O O . ALA B 1 325 ? -0.427 17.594 27.531 1 98.81 325 ALA B O 1
ATOM 4967 N N . GLU B 1 326 ? -1.685 16.391 28.969 1 98.69 326 GLU B N 1
ATOM 4968 C CA . GLU B 1 326 ? -1.225 17.125 30.141 1 98.69 326 GLU B CA 1
ATOM 4969 C C . GLU B 1 326 ? 0.269 16.922 30.375 1 98.69 326 GLU B C 1
ATOM 4971 O O . GLU B 1 326 ? 0.99 17.875 30.703 1 98.69 326 GLU B O 1
ATOM 4976 N N . ALA B 1 327 ? 0.661 15.688 30.219 1 98.81 327 ALA B N 1
ATOM 4977 C CA . ALA B 1 327 ? 2.076 15.383 30.406 1 98.81 327 ALA B CA 1
ATOM 4978 C C . ALA B 1 327 ? 2.941 16.141 29.406 1 98.81 327 ALA B C 1
ATOM 4980 O O . ALA B 1 327 ? 3.992 16.672 29.781 1 98.81 327 ALA B O 1
ATOM 4981 N N . ILE B 1 328 ? 2.52 16.172 28.172 1 98.88 328 ILE B N 1
ATOM 4982 C CA . ILE B 1 328 ? 3.275 16.859 27.141 1 98.88 328 ILE B CA 1
ATOM 4983 C C . ILE B 1 328 ? 3.248 18.375 27.406 1 98.88 328 ILE B C 1
ATOM 4985 O O . ILE B 1 328 ? 4.273 19.047 27.281 1 98.88 328 ILE B O 1
ATOM 4989 N N . ALA B 1 329 ? 2.059 18.906 27.766 1 98.69 329 ALA B N 1
ATOM 4990 C CA . ALA B 1 329 ? 1.924 20.328 28.047 1 98.69 329 ALA B CA 1
ATOM 4991 C C . ALA B 1 329 ? 2.838 20.734 29.203 1 98.69 329 ALA B C 1
ATOM 4993 O O . ALA B 1 329 ? 3.451 21.812 29.156 1 98.69 329 ALA B O 1
ATOM 4994 N N . GLU B 1 330 ? 2.893 19.922 30.219 1 98.12 330 GLU B N 1
ATOM 4995 C CA . GLU B 1 330 ? 3.75 20.219 31.359 1 98.12 330 GLU B CA 1
ATOM 4996 C C . GLU B 1 330 ? 5.223 20.25 30.953 1 98.12 330 GLU B C 1
ATOM 4998 O O . GLU B 1 330 ? 5.977 21.109 31.406 1 98.12 330 GLU B O 1
ATOM 5003 N N . ARG B 1 331 ? 5.566 19.266 30.141 1 97.31 331 ARG B N 1
ATOM 5004 C CA . ARG B 1 331 ? 6.949 19.188 29.688 1 97.31 331 ARG B CA 1
ATOM 5005 C C . ARG B 1 331 ? 7.324 20.406 28.844 1 97.31 331 ARG B C 1
ATOM 5007 O O . ARG B 1 331 ? 8.438 20.922 28.953 1 97.31 331 ARG B O 1
ATOM 5014 N N . VAL B 1 332 ? 6.453 20.875 28 1 96.94 332 VAL B N 1
ATOM 5015 C CA . VAL B 1 332 ? 6.676 22.016 27.125 1 96.94 332 VAL B CA 1
ATOM 5016 C C . VAL B 1 332 ? 6.84 23.297 27.953 1 96.94 332 VAL B C 1
ATOM 5018 O O . VAL B 1 332 ? 7.629 24.172 27.594 1 96.94 332 VAL B O 1
ATOM 5021 N N . ALA B 1 333 ? 6.129 23.375 28.984 1 91.31 333 ALA B N 1
ATOM 5022 C CA . ALA B 1 333 ? 6.133 24.562 29.844 1 91.31 333 ALA B CA 1
ATOM 5023 C C . ALA B 1 333 ? 7.414 24.641 30.672 1 91.31 333 ALA B C 1
ATOM 5025 O O . ALA B 1 333 ? 7.883 25.734 31 1 91.31 333 ALA B O 1
ATOM 5026 N N . THR B 1 334 ? 7.949 23.547 31.125 1 84.38 334 THR B N 1
ATOM 5027 C CA . THR B 1 334 ? 9.094 23.531 32.031 1 84.38 334 THR B CA 1
ATOM 5028 C C . THR B 1 334 ? 10.398 23.453 31.266 1 84.38 334 THR B C 1
ATOM 5030 O O . THR B 1 334 ? 11.469 23.75 31.797 1 84.38 334 THR B O 1
ATOM 5033 N N . GLY B 1 335 ? 10.422 23.406 29.984 1 71.81 335 GLY B N 1
ATOM 5034 C CA . GLY B 1 335 ? 11.656 23.344 29.219 1 71.81 335 GLY B CA 1
ATOM 5035 C C . GLY B 1 335 ? 12.352 22 29.312 1 71.81 335 GLY B C 1
ATOM 5036 O O . GLY B 1 335 ? 12.602 21.5 30.406 1 71.81 335 GLY B O 1
#

Organism: Methanopyrus kandleri (strain AV19 / DSM 6324 / JCM 9639 / NBRC 100938) (NCBI:txid190192)

pLDDT: mean 96.76, std 5.14, range [42.31, 99.0]

InterPro domains:
  IPR011828 Isopropylmalate/isohomocitrate dehydrogenase [TIGR02088] (7-328)
  IPR019818 Isocitrate/isopropylmalate dehydrogenase, conserved site [PS00470] (225-244)
  IPR024084 Isopropylmalate dehydrogenase-like domain [PF00180] (6-328)
  IPR024084 Isopropylmalate dehydrogenase-like domain [SM01329] (6-328)

Foldseek 3Di:
DPQQFEEEEEQEFACSVLLLVLLVLLVCLQPNPSHHYHYDYAADVCCVVPVARDDPVSLVVQLPGQAYAYGFHDFDPDPPYDDPVLVSCQSNVLQWKKKWFWAFLFDFPDDDTATAIEIEGRNFFQSVVAKDAPDVVRIDTDTDADLVSLLVSLVVLQVVLVVDVQEEEEEFACVVVVPRRVSNVVSSVVNSVVSVGHYHYYYLVVLLVCCRVPVRVHYYYYYYHVSSLVVSVSSCNRNQ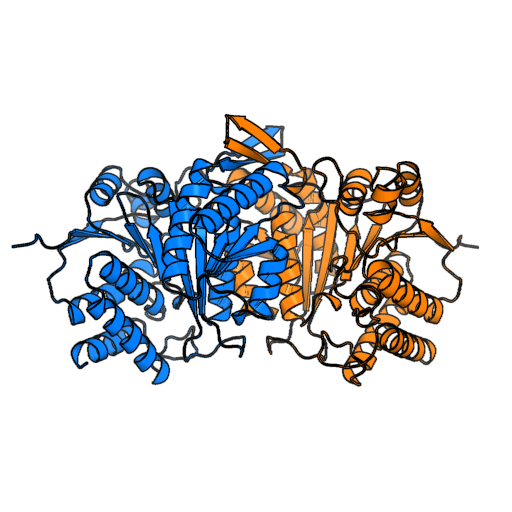HLLQMKMWRDDPRYIYIYRSDHSPNVCGPVQQRRSNRSNLSVLVVCVSVVNVVLSVLLVVLLRVLVNVQQHGVSRPGPHGSNRSSVSSSVSSNVD/DPQQFEEEEEQEFACSVLLLVLLVLLVCLQPNPSHHYHYDYAADVCCVVPVARDDPVSLVVQLPGQAYAYGFHDFDPDPPYDDPVLVSCQSNVLQWKKKWFWAFLFDFPDDDTATAIEIEGRNFFQSVVAKDAPDVVRIDTDTDADLVSLLVSLVVLQVVLVVPVQEEEEEFACVVVVPRRVSNVVSSVVNSVVSVGHYHYYYLVVLLVCCRVPVRVHYYYYYYHVSSLVSSVSSCNRNQHLLQMKMWRDDPRYIYIYRSDHSPNVCGPVQQRRSNRSNLSVLVVCVSVVNVVLSVLLVVLLRVLVNVQQHGVSRPGPHGSNRSSVSSSVSSNVD

Nearest PDB structures (foldseek):
  4wuo-assembly1_B  TM=9.223E-01  e=2.254E-35  Thermus thermophilus HB8
  1osj-assembly1_B  TM=8.987E-01  e=3.192E-35  Thermus thermophilus HB8
  1dr0-assembly1_B  TM=9.154E-01  e=8.556E-35  Thermus thermophilus HB8
  1gc9-assembly1_A-2  TM=8.592E-01  e=3.585E-35  Thermus thermophilus HB8
  1dr8-assembly1_B  TM=8.996E-01  e=2.943E-33  Thermus thermophilus HB8

Radius of gyration: 25.59 Å; Cα contacts (8 Å, |Δi|>4): 1684; chains: 2; bounding box: 53×89×64 Å